Protein AF-0000000069297733 (afdb_homodimer)

Structure (mmCIF, N/CA/C/O backbone):
data_AF-0000000069297733-model_v1
#
loop_
_entity.id
_entity.type
_entity.pdbx_description
1 polymer 'Mon2/Sec7/BIG1-like dimerisation and cyclophilin-binding domain-containing protein'
#
loop_
_atom_site.group_PDB
_atom_site.id
_atom_site.type_symbol
_atom_site.label_atom_id
_atom_site.label_alt_id
_atom_site.label_comp_id
_atom_site.label_asym_id
_atom_site.label_entity_id
_atom_site.label_seq_id
_atom_site.pdbx_PDB_ins_code
_atom_site.Cartn_x
_atom_site.Cartn_y
_atom_site.Cartn_z
_atom_site.occupancy
_atom_site.B_iso_or_equiv
_atom_site.auth_seq_id
_atom_site.auth_comp_id
_atom_site.auth_asym_id
_atom_site.auth_atom_id
_atom_site.pdbx_PDB_model_num
ATOM 1 N N . MET A 1 1 ? -48.375 -3.844 -14.016 1 23.8 1 MET A N 1
ATOM 2 C CA . MET A 1 1 ? -47.656 -4.859 -14.797 1 23.8 1 MET A CA 1
ATOM 3 C C . MET A 1 1 ? -46.188 -4.891 -14.445 1 23.8 1 MET A C 1
ATOM 5 O O . MET A 1 1 ? -45.469 -3.932 -14.711 1 23.8 1 MET A O 1
ATOM 9 N N . ILE A 1 2 ? -45.688 -5.617 -13.375 1 30.34 2 ILE A N 1
ATOM 10 C CA . ILE A 1 2 ? -44.5 -5.59 -12.523 1 30.34 2 ILE A CA 1
ATOM 11 C C . ILE A 1 2 ? -43.281 -6.117 -13.297 1 30.34 2 ILE A C 1
ATOM 13 O O . ILE A 1 2 ? -43.344 -7.199 -13.883 1 30.34 2 ILE A O 1
ATOM 17 N N . GLN A 1 3 ? -42.344 -5.211 -13.914 1 28.56 3 GLN A N 1
ATOM 18 C CA . GLN A 1 3 ? -41.219 -5.5 -14.766 1 28.56 3 GLN A CA 1
ATOM 19 C C . GLN A 1 3 ? -40.25 -6.473 -14.078 1 28.56 3 GLN A C 1
ATOM 21 O O . GLN A 1 3 ? -39.812 -6.242 -12.945 1 28.56 3 GLN A O 1
ATOM 26 N N . THR A 1 4 ? -40.188 -7.766 -14.516 1 32.78 4 THR A N 1
ATOM 27 C CA . THR A 1 4 ? -39.344 -8.906 -14.164 1 32.78 4 THR A CA 1
ATOM 28 C C . THR A 1 4 ? -37.875 -8.578 -14.375 1 32.78 4 THR A C 1
ATOM 30 O O . THR A 1 4 ? -37.438 -8.25 -15.484 1 32.78 4 THR A O 1
ATOM 33 N N . THR A 1 5 ? -37.188 -7.941 -13.461 1 31.31 5 THR A N 1
ATOM 34 C CA . THR A 1 5 ? -35.75 -7.66 -13.438 1 31.31 5 THR A CA 1
ATOM 35 C C . THR A 1 5 ? -34.938 -8.914 -13.75 1 31.31 5 THR A C 1
ATOM 37 O O . THR A 1 5 ? -35 -9.906 -13.016 1 31.31 5 THR A O 1
ATOM 40 N N . GLN A 1 6 ? -34.75 -9.195 -15.094 1 29.95 6 GLN A N 1
ATOM 41 C CA . GLN A 1 6 ? -33.906 -10.266 -15.641 1 29.95 6 GLN A CA 1
ATOM 42 C C . GLN A 1 6 ? -32.531 -10.305 -14.969 1 29.95 6 GLN A C 1
ATOM 44 O O . GLN A 1 6 ? -31.828 -9.297 -14.953 1 29.95 6 GLN A O 1
ATOM 49 N N . SER A 1 7 ? -32.406 -11.039 -13.961 1 32.44 7 SER A N 1
ATOM 50 C CA . SER A 1 7 ? -31.172 -11.406 -13.258 1 32.44 7 SER A CA 1
ATOM 51 C C . SER A 1 7 ? -30.078 -11.828 -14.234 1 32.44 7 SER A C 1
ATOM 53 O O . SER A 1 7 ? -30.297 -12.703 -15.078 1 32.44 7 SER A O 1
ATOM 55 N N . PHE A 1 8 ? -29.359 -10.93 -14.758 1 30.56 8 PHE A N 1
ATOM 56 C CA . PHE A 1 8 ? -28.219 -11.211 -15.625 1 30.56 8 PHE A CA 1
ATOM 57 C C . PHE A 1 8 ? -27.438 -12.422 -15.109 1 30.56 8 PHE A C 1
ATOM 59 O O . PHE A 1 8 ? -26.719 -12.328 -14.117 1 30.56 8 PHE A O 1
ATOM 66 N N . GLU A 1 9 ? -28.094 -13.539 -15.203 1 32.78 9 GLU A N 1
ATOM 67 C CA . GLU A 1 9 ? -27.391 -14.789 -14.945 1 32.78 9 GLU A CA 1
ATOM 68 C C . GLU A 1 9 ? -26.156 -14.93 -15.828 1 32.78 9 GLU A C 1
ATOM 70 O O . GLU A 1 9 ? -26.281 -15.164 -17.031 1 32.78 9 GLU A O 1
ATOM 75 N N . VAL A 1 10 ? -25.344 -13.898 -15.914 1 34.66 10 VAL A N 1
ATOM 76 C CA . VAL A 1 10 ? -24.078 -14.031 -16.609 1 34.66 10 VAL A CA 1
ATOM 77 C C . VAL A 1 10 ? -23.469 -15.406 -16.328 1 34.66 10 VAL A C 1
ATOM 79 O O . VAL A 1 10 ? -22.719 -15.578 -15.375 1 34.66 10 VAL A O 1
ATOM 82 N N . ARG A 1 11 ? -24.312 -16.312 -16.062 1 37 11 ARG A N 1
ATOM 83 C CA . ARG A 1 11 ? -23.688 -17.562 -15.68 1 37 11 ARG A CA 1
ATOM 84 C C . ARG A 1 11 ? -22.875 -18.141 -16.828 1 37 11 ARG A C 1
ATOM 86 O O . ARG A 1 11 ? -23.422 -18.766 -17.734 1 37 11 ARG A O 1
ATOM 93 N N . GLY A 1 12 ? -22 -17.406 -17.516 1 38.03 12 GLY A N 1
ATOM 94 C CA . GLY A 1 12 ? -21.266 -18.078 -18.578 1 38.03 12 GLY A CA 1
ATOM 95 C C . GLY A 1 12 ? -20.781 -19.453 -18.203 1 38.03 12 GLY A C 1
ATOM 96 O O . GLY A 1 12 ? -20.859 -19.844 -17.031 1 38.03 12 GLY A O 1
ATOM 97 N N . PRO A 1 13 ? -20.344 -20.359 -19 1 42.62 13 PRO A N 1
ATOM 98 C CA . PRO A 1 13 ? -19.984 -21.734 -18.656 1 42.62 13 PRO A CA 1
ATOM 99 C C . PRO A 1 13 ? -19.062 -21.812 -17.438 1 42.62 13 PRO A C 1
ATOM 101 O O . PRO A 1 13 ? -18.156 -21 -17.297 1 42.62 13 PRO A O 1
ATOM 104 N N . GLU A 1 14 ? -19.391 -22.156 -16.297 1 50.19 14 GLU A N 1
ATOM 105 C CA . GLU A 1 14 ? -18.688 -22.469 -15.062 1 50.19 14 GLU A CA 1
ATOM 106 C C . GLU A 1 14 ? -17.312 -23.094 -15.336 1 50.19 14 GLU A C 1
ATOM 108 O O . GLU A 1 14 ? -17.219 -24.188 -15.883 1 50.19 14 GLU A O 1
ATOM 113 N N . ARG A 1 15 ? -16.406 -22.391 -15.883 1 59.66 15 ARG A N 1
ATOM 114 C CA . ARG A 1 15 ? -15.086 -22.969 -16.094 1 59.66 15 ARG A CA 1
ATOM 115 C C . ARG A 1 15 ? -14.664 -23.828 -14.906 1 59.66 15 ARG A C 1
ATOM 117 O O . ARG A 1 15 ? -14.828 -23.422 -13.75 1 59.66 15 ARG A O 1
ATOM 124 N N . GLN A 1 16 ? -14.352 -25.234 -15.25 1 82.12 16 GLN A N 1
ATOM 125 C CA . GLN A 1 16 ? -13.977 -26.219 -14.242 1 82.12 16 GLN A CA 1
ATOM 126 C C . GLN A 1 16 ? -12.5 -26.078 -13.859 1 82.12 16 GLN A C 1
ATOM 128 O O . GLN A 1 16 ? -11.672 -25.719 -14.703 1 82.12 16 GLN A O 1
ATOM 133 N N . VAL A 1 17 ? -12.141 -26 -12.68 1 88.81 17 VAL A N 1
ATOM 134 C CA . VAL A 1 17 ? -10.805 -25.875 -12.102 1 88.81 17 VAL A CA 1
ATOM 135 C C . VAL A 1 17 ? -9.828 -26.781 -12.852 1 88.81 17 VAL A C 1
ATOM 137 O O . VAL A 1 17 ? -8.688 -26.391 -13.102 1 88.81 17 VAL A O 1
ATOM 140 N N . ASP A 1 18 ? -10.305 -27.891 -13.359 1 90.62 18 ASP A N 1
ATOM 141 C CA . ASP A 1 18 ? -9.43 -28.859 -14.023 1 90.62 18 ASP A CA 1
ATOM 142 C C . ASP A 1 18 ? -9 -28.344 -15.398 1 90.62 18 ASP A C 1
ATOM 144 O O . ASP A 1 18 ? -7.855 -28.547 -15.812 1 90.62 18 ASP A O 1
ATOM 148 N N . VAL A 1 19 ? -9.898 -27.703 -16.047 1 91.38 19 VAL A N 1
ATOM 149 C CA . VAL A 1 19 ? -9.57 -27.188 -17.375 1 91.38 19 VAL A CA 1
ATOM 150 C C . VAL A 1 19 ? -8.469 -26.141 -17.266 1 91.38 19 VAL A C 1
ATOM 152 O O . VAL A 1 19 ? -7.484 -26.188 -18 1 91.38 19 VAL A O 1
ATOM 155 N N . VAL A 1 20 ? -8.602 -25.203 -16.344 1 94.5 20 VAL A N 1
ATOM 156 C CA . VAL A 1 20 ? -7.641 -24.125 -16.156 1 94.5 20 VAL A CA 1
ATOM 157 C C . VAL A 1 20 ? -6.293 -24.703 -15.727 1 94.5 20 VAL A C 1
ATOM 159 O O . VAL A 1 20 ? -5.246 -24.312 -16.25 1 94.5 20 VAL A O 1
ATOM 162 N N . LEU A 1 21 ? -6.316 -25.625 -14.859 1 96.44 21 LEU A N 1
ATOM 163 C CA . LEU A 1 21 ? -5.094 -26.25 -14.359 1 96.44 21 LEU A CA 1
ATOM 164 C C . LEU A 1 21 ? -4.383 -27 -15.477 1 96.44 21 LEU A C 1
ATOM 166 O O . LEU A 1 21 ? -3.176 -26.844 -15.672 1 96.44 21 LEU A O 1
ATOM 170 N N . LYS A 1 22 ? -5.16 -27.797 -16.109 1 95.81 22 LYS A N 1
ATOM 171 C CA . LYS A 1 22 ? -4.566 -28.609 -17.172 1 95.81 22 LYS A CA 1
ATOM 172 C C . LYS A 1 22 ? -3.943 -27.719 -18.25 1 95.81 22 LYS A C 1
ATOM 174 O O . LYS A 1 22 ? -2.824 -27.969 -18.703 1 95.81 22 LYS A O 1
ATOM 179 N N . ASP A 1 23 ? -4.668 -26.734 -18.562 1 97.31 23 ASP A N 1
ATOM 180 C CA . ASP A 1 23 ? -4.16 -25.812 -19.578 1 97.31 23 ASP A CA 1
ATOM 181 C C . ASP A 1 23 ? -2.852 -25.172 -19.125 1 97.31 23 ASP A C 1
ATOM 183 O O . ASP A 1 23 ? -1.883 -25.125 -19.891 1 97.31 23 ASP A O 1
ATOM 187 N N . THR A 1 24 ? -2.785 -24.719 -17.953 1 98.31 24 THR A N 1
ATOM 188 C CA . THR A 1 24 ? -1.608 -24.047 -17.406 1 98.31 24 THR A CA 1
ATOM 189 C C . THR A 1 24 ? -0.431 -25.016 -17.328 1 98.31 24 THR A C 1
ATOM 191 O O . THR A 1 24 ? 0.673 -24.703 -17.766 1 98.31 24 THR A O 1
ATOM 194 N N . LEU A 1 25 ? -0.678 -26.188 -16.859 1 98.56 25 LEU A N 1
ATOM 195 C CA . LEU A 1 25 ? 0.38 -27.172 -16.656 1 98.56 25 LEU A CA 1
ATOM 196 C C . LEU A 1 25 ? 0.938 -27.641 -18 1 98.56 25 LEU A C 1
ATOM 198 O O . LEU A 1 25 ? 2.146 -27.844 -18.141 1 98.56 25 LEU A O 1
ATOM 202 N N . GLN A 1 26 ? 0.057 -27.781 -18.891 1 98.62 26 GLN A N 1
ATOM 203 C CA . GLN A 1 26 ? 0.495 -28.188 -20.219 1 98.62 26 GLN A CA 1
ATOM 204 C C . GLN A 1 26 ? 1.356 -27.109 -20.875 1 98.62 26 GLN A C 1
ATOM 206 O O . GLN A 1 26 ? 2.363 -27.422 -21.516 1 98.62 26 GLN A O 1
ATOM 211 N N . LYS A 1 27 ? 0.95 -25.906 -20.688 1 98.75 27 LYS A N 1
ATOM 212 C CA . LYS A 1 27 ? 1.735 -24.797 -21.219 1 98.75 27 LYS A CA 1
ATOM 213 C C . LYS A 1 27 ? 3.107 -24.734 -20.547 1 98.75 27 LYS A C 1
ATOM 215 O O . LYS A 1 27 ? 4.113 -24.469 -21.219 1 98.75 27 LYS A O 1
ATOM 220 N N . ILE A 1 28 ? 3.178 -24.969 -19.266 1 98.62 28 ILE A N 1
ATOM 221 C CA . ILE A 1 28 ? 4.441 -24.969 -18.547 1 98.62 28 ILE A CA 1
ATOM 222 C C . ILE A 1 28 ? 5.344 -26.078 -19.062 1 98.62 28 ILE A C 1
ATOM 224 O O . ILE A 1 28 ? 6.527 -25.875 -19.328 1 98.62 28 ILE A O 1
ATOM 228 N N . LEU A 1 29 ? 4.746 -27.234 -19.25 1 98.31 29 LEU A N 1
ATOM 229 C CA . LEU A 1 29 ? 5.504 -28.375 -19.734 1 98.31 29 LEU A CA 1
ATOM 230 C C . LEU A 1 29 ? 6.09 -28.109 -21.109 1 98.31 29 LEU A C 1
ATOM 232 O O . LEU A 1 29 ? 7.23 -28.484 -21.391 1 98.31 29 LEU A O 1
ATOM 236 N N . ALA A 1 30 ? 5.324 -27.453 -21.859 1 98.25 30 ALA A N 1
ATOM 237 C CA . ALA A 1 30 ? 5.766 -27.141 -23.219 1 98.25 30 ALA A CA 1
ATOM 238 C C . ALA A 1 30 ? 6.902 -26.125 -23.203 1 98.25 30 ALA A C 1
ATOM 240 O O . ALA A 1 30 ? 7.789 -26.172 -24.062 1 98.25 30 ALA A O 1
ATOM 241 N N . ALA A 1 31 ? 6.934 -25.25 -22.266 1 97.94 31 ALA A N 1
ATOM 242 C CA . ALA A 1 31 ? 7.906 -24.172 -22.219 1 97.94 31 ALA A CA 1
ATOM 243 C C . ALA A 1 31 ? 9.133 -24.562 -21.406 1 97.94 31 ALA A C 1
ATOM 245 O O . ALA A 1 31 ? 10.211 -24 -21.578 1 97.94 31 ALA A O 1
ATOM 246 N N . ALA A 1 32 ? 9.008 -25.516 -20.5 1 97.62 32 ALA A N 1
ATOM 247 C CA . ALA A 1 32 ? 10.07 -25.875 -19.562 1 97.62 32 ALA A CA 1
ATOM 248 C C . ALA A 1 32 ? 11.133 -26.719 -20.234 1 97.62 32 ALA A C 1
ATOM 250 O O . ALA A 1 32 ? 10.836 -27.781 -20.797 1 97.62 32 ALA A O 1
ATOM 251 N N . PRO A 1 33 ? 12.375 -26.312 -20.203 1 97.31 33 PRO A N 1
ATOM 252 C CA . PRO A 1 33 ? 13.453 -27.156 -20.75 1 97.31 33 PRO A CA 1
ATOM 253 C C . PRO A 1 33 ? 13.711 -28.391 -19.891 1 97.31 33 PRO A C 1
ATOM 255 O O . PRO A 1 33 ? 13.242 -28.484 -18.766 1 97.31 33 PRO A O 1
ATOM 258 N N . ARG A 1 34 ? 14.492 -29.266 -20.469 1 96.38 34 ARG A N 1
ATOM 259 C CA . ARG A 1 34 ? 14.727 -30.578 -19.859 1 96.38 34 ARG A CA 1
ATOM 260 C C . ARG A 1 34 ? 15.5 -30.438 -18.547 1 96.38 34 ARG A C 1
ATOM 262 O O . ARG A 1 34 ? 15.359 -31.266 -17.656 1 96.38 34 ARG A O 1
ATOM 269 N N . ARG A 1 35 ? 16.266 -29.312 -18.344 1 95.75 35 ARG A N 1
ATOM 270 C CA . ARG A 1 35 ? 17.062 -29.109 -17.141 1 95.75 35 ARG A CA 1
ATOM 271 C C . ARG A 1 35 ? 16.188 -28.875 -15.922 1 95.75 35 ARG A C 1
ATOM 273 O O . ARG A 1 35 ? 16.625 -29.031 -14.781 1 95.75 35 ARG A O 1
ATOM 280 N N . LEU A 1 36 ? 14.945 -28.516 -16.203 1 96.81 36 LEU A N 1
ATOM 281 C CA . LEU A 1 36 ? 13.992 -28.359 -15.102 1 96.81 36 LEU A CA 1
ATOM 282 C C . LEU A 1 36 ? 13.234 -29.672 -14.852 1 96.81 36 LEU A C 1
ATOM 284 O O . LEU A 1 36 ? 12 -29.672 -14.828 1 96.81 36 LEU A O 1
ATOM 288 N N . LYS A 1 37 ? 13.922 -30.672 -14.539 1 97.81 37 LYS A N 1
ATOM 289 C CA . LYS A 1 37 ? 13.383 -32.031 -14.43 1 97.81 37 LYS A CA 1
ATOM 290 C C . LYS A 1 37 ? 12.328 -32.125 -13.336 1 97.81 37 LYS A C 1
ATOM 292 O O . LYS A 1 37 ? 11.266 -32.719 -13.531 1 97.81 37 LYS A O 1
ATOM 297 N N . GLU A 1 38 ? 12.656 -31.516 -12.172 1 98.06 38 GLU A N 1
ATOM 298 C CA . GLU A 1 38 ? 11.727 -31.562 -11.047 1 98.06 38 GLU A CA 1
ATOM 299 C C . GLU A 1 38 ? 10.391 -30.922 -11.406 1 98.06 38 GLU A C 1
ATOM 301 O O . GLU A 1 38 ? 9.328 -31.469 -11.078 1 98.06 38 GLU A O 1
ATOM 306 N N . LEU A 1 39 ? 10.43 -29.828 -12.039 1 98.25 39 LEU A N 1
ATOM 307 C CA . LEU A 1 39 ? 9.219 -29.125 -12.477 1 98.25 39 LEU A CA 1
ATOM 308 C C . LEU A 1 39 ? 8.438 -29.984 -13.469 1 98.25 39 LEU A C 1
ATOM 310 O O . LEU A 1 39 ? 7.227 -30.156 -13.328 1 98.25 39 LEU A O 1
ATOM 314 N N . ARG A 1 40 ? 9.109 -30.469 -14.477 1 98.44 40 ARG A N 1
ATOM 315 C CA . ARG A 1 40 ? 8.461 -31.281 -15.492 1 98.44 40 ARG A CA 1
ATOM 316 C C . ARG A 1 40 ? 7.805 -32.5 -14.883 1 98.44 40 ARG A C 1
ATOM 318 O O . ARG A 1 40 ? 6.652 -32.844 -15.188 1 98.44 40 ARG A O 1
ATOM 325 N N . ASP A 1 41 ? 8.547 -33.125 -13.945 1 98.69 41 ASP A N 1
ATOM 326 C CA . ASP A 1 41 ? 8.023 -34.312 -13.281 1 98.69 41 ASP A CA 1
ATOM 327 C C . ASP A 1 41 ? 6.77 -34 -12.477 1 98.69 41 ASP A C 1
ATOM 329 O O . ASP A 1 41 ? 5.785 -34.75 -12.516 1 98.69 41 ASP A O 1
ATOM 333 N N . GLU A 1 42 ? 6.82 -32.875 -11.766 1 98.5 42 GLU A N 1
ATOM 334 C CA . GLU A 1 42 ? 5.676 -32.469 -10.953 1 98.5 42 GLU A CA 1
ATOM 335 C C . GLU A 1 42 ? 4.469 -32.156 -11.82 1 98.5 42 GLU A C 1
ATOM 337 O O . GLU A 1 42 ? 3.338 -32.5 -11.492 1 98.5 42 GLU A O 1
ATOM 342 N N . CYS A 1 43 ? 4.652 -31.469 -12.945 1 98.5 43 CYS A N 1
ATOM 343 C CA . CYS A 1 43 ? 3.57 -31.156 -13.867 1 98.5 43 CYS A CA 1
ATOM 344 C C . CYS A 1 43 ? 2.918 -32.438 -14.398 1 98.5 43 CYS A C 1
ATOM 346 O O . CYS A 1 43 ? 1.689 -32.531 -14.43 1 98.5 43 CYS A O 1
ATOM 348 N N . GLU A 1 44 ? 3.734 -33.344 -14.797 1 98.31 44 GLU A N 1
ATOM 349 C CA . GLU A 1 44 ? 3.217 -34.594 -15.336 1 98.31 44 GLU A CA 1
ATOM 350 C C . GLU A 1 44 ? 2.43 -35.375 -14.273 1 98.31 44 GLU A C 1
ATOM 352 O O . GLU A 1 44 ? 1.364 -35.906 -14.562 1 98.31 44 GLU A O 1
ATOM 357 N N . ALA A 1 45 ? 2.982 -35.375 -13.07 1 98.06 45 ALA A N 1
ATOM 358 C CA . ALA A 1 45 ? 2.303 -36.062 -11.977 1 98.06 45 ALA A CA 1
ATOM 359 C C . ALA A 1 45 ? 0.942 -35.438 -11.695 1 98.06 45 ALA A C 1
ATOM 361 O O . ALA A 1 45 ? -0.051 -36.125 -11.508 1 98.06 45 ALA A O 1
ATOM 362 N N . GLU A 1 46 ? 0.859 -34.156 -11.648 1 97 46 GLU A N 1
ATOM 363 C CA . GLU A 1 46 ? -0.389 -33.438 -11.375 1 97 46 GLU A CA 1
ATOM 364 C C . GLU A 1 46 ? -1.385 -33.625 -12.516 1 97 46 GLU A C 1
ATOM 366 O O . GLU A 1 46 ? -2.59 -33.75 -12.281 1 97 46 GLU A O 1
ATOM 371 N N . LEU A 1 47 ? -0.887 -33.594 -13.797 1 96.62 47 LEU A N 1
ATOM 372 C CA . LEU A 1 47 ? -1.762 -33.844 -14.938 1 96.62 47 LEU A CA 1
ATOM 373 C C . LEU A 1 47 ? -2.408 -35.219 -14.859 1 96.62 47 LEU A C 1
ATOM 375 O O . LEU A 1 47 ? -3.598 -35.375 -15.141 1 96.62 47 LEU A O 1
ATOM 379 N N . LYS A 1 48 ? -1.616 -36.156 -14.422 1 96.12 48 LYS A N 1
ATOM 380 C CA . LYS A 1 48 ? -2.148 -37.5 -14.25 1 96.12 48 LYS A CA 1
ATOM 381 C C . LYS A 1 48 ? -3.225 -37.531 -13.172 1 96.12 48 LYS A C 1
ATOM 383 O O . LYS A 1 48 ? -4.266 -38.188 -13.344 1 96.12 48 LYS A O 1
ATOM 388 N N . ARG A 1 49 ? -2.982 -36.844 -12.078 1 93.75 49 ARG A N 1
ATOM 389 C CA . ARG A 1 49 ? -3.953 -36.781 -10.992 1 93.75 49 ARG A CA 1
ATOM 390 C C . ARG A 1 49 ? -5.242 -36.094 -11.453 1 93.75 49 ARG A C 1
ATOM 392 O O . ARG A 1 49 ? -6.34 -36.531 -11.086 1 93.75 49 ARG A O 1
ATOM 399 N N . LEU A 1 50 ? -5.086 -35.094 -12.219 1 92.62 50 LEU A N 1
ATOM 400 C CA . LEU A 1 50 ? -6.246 -34.375 -12.719 1 92.62 50 LEU A CA 1
ATOM 401 C C . LEU A 1 50 ? -7.066 -35.219 -13.672 1 92.62 50 LEU A C 1
ATOM 403 O O . LEU A 1 50 ? -8.297 -35.156 -13.672 1 92.62 50 LEU A O 1
ATOM 407 N N . ASP A 1 51 ? -6.418 -36 -14.445 1 90.12 51 ASP A N 1
ATOM 408 C CA . ASP A 1 51 ? -7.086 -36.875 -15.398 1 90.12 51 ASP A CA 1
ATOM 409 C C . ASP A 1 51 ? -7.883 -37.969 -14.68 1 90.12 51 ASP A C 1
ATOM 411 O O . ASP A 1 51 ? -8.836 -38.531 -15.234 1 90.12 51 ASP A O 1
ATOM 415 N N . SER A 1 52 ? -7.477 -38.25 -13.453 1 86.62 52 SER A N 1
ATOM 416 C CA . SER A 1 52 ? -8.125 -39.312 -12.695 1 86.62 52 SER A CA 1
ATOM 417 C C . SER A 1 52 ? -9.312 -38.781 -11.906 1 86.62 52 SER A C 1
ATOM 419 O O . SER A 1 52 ? -10.062 -39.562 -11.312 1 86.62 52 SER A O 1
ATOM 421 N N . LEU A 1 53 ? -9.438 -37.469 -11.875 1 79.94 53 LEU A N 1
ATOM 422 C CA . LEU A 1 53 ? -10.555 -36.875 -11.141 1 79.94 53 LEU A CA 1
ATOM 423 C C . LEU A 1 53 ? -11.867 -37.094 -11.898 1 79.94 53 LEU A C 1
ATOM 425 O O . LEU A 1 53 ? -11.875 -37.156 -13.125 1 79.94 53 LEU A O 1
ATOM 429 N N . PRO A 1 54 ? -12.953 -37.281 -11.031 1 70.62 54 PRO A N 1
ATOM 430 C CA . PRO A 1 54 ? -14.25 -37.406 -11.703 1 70.62 54 PRO A CA 1
ATOM 431 C C . PRO A 1 54 ? -14.641 -36.094 -12.43 1 70.62 54 PRO A C 1
ATOM 433 O O . PRO A 1 54 ? -14.148 -35.031 -12.086 1 70.62 54 PRO A O 1
ATOM 436 N N . ALA A 1 55 ? -15.328 -36.156 -13.578 1 62.06 55 ALA A N 1
ATOM 437 C CA . ALA A 1 55 ? -15.68 -35.094 -14.516 1 62.06 55 ALA A CA 1
ATOM 438 C C . ALA A 1 55 ? -16.281 -33.906 -13.789 1 62.06 55 ALA A C 1
ATOM 440 O O . ALA A 1 55 ? -16.203 -32.781 -14.266 1 62.06 55 ALA A O 1
ATOM 441 N N . THR A 1 56 ? -16.938 -34.094 -12.758 1 57.38 56 THR A N 1
ATOM 442 C CA . THR A 1 56 ? -17.625 -32.938 -12.188 1 57.38 56 THR A CA 1
ATOM 443 C C . THR A 1 56 ? -16.641 -32 -11.484 1 57.38 56 THR A C 1
ATOM 445 O O . THR A 1 56 ? -16.938 -30.828 -11.258 1 57.38 56 THR A O 1
ATOM 448 N N . GLY A 1 57 ? -15.391 -32.375 -11.625 1 57.34 57 GLY A N 1
ATOM 449 C CA . GLY A 1 57 ? -14.414 -31.547 -10.945 1 57.34 57 GLY A CA 1
ATOM 450 C C . GLY A 1 57 ? -14.891 -31.062 -9.586 1 57.34 57 GLY A C 1
ATOM 451 O O . GLY A 1 57 ? -14.391 -30.062 -9.062 1 57.34 57 GLY A O 1
ATOM 452 N N . ALA A 1 58 ? -16 -31.734 -9.156 1 61.09 58 ALA A N 1
ATOM 453 C CA . ALA A 1 58 ? -16.641 -31.359 -7.898 1 61.09 58 ALA A CA 1
ATOM 454 C C . ALA A 1 58 ? -15.727 -31.641 -6.711 1 61.09 58 ALA A C 1
ATOM 456 O O . ALA A 1 58 ? -15.109 -32.719 -6.637 1 61.09 58 ALA A O 1
ATOM 457 N N . GLY A 1 59 ? -15.328 -30.656 -6.094 1 66.88 59 GLY A N 1
ATOM 458 C CA . GLY A 1 59 ? -14.609 -30.781 -4.836 1 66.88 59 GLY A CA 1
ATOM 459 C C . GLY A 1 59 ? -13.125 -30.516 -4.965 1 66.88 59 GLY A C 1
ATOM 460 O O . GLY A 1 59 ? -12.406 -30.484 -3.967 1 66.88 59 GLY A O 1
ATOM 461 N N . VAL A 1 60 ? -12.617 -30.453 -6.168 1 76.31 60 VAL A N 1
ATOM 462 C CA . VAL A 1 60 ? -11.188 -30.219 -6.344 1 76.31 60 VAL A CA 1
ATOM 463 C C . VAL A 1 60 ? -10.883 -28.734 -6.242 1 76.31 60 VAL A C 1
ATOM 465 O O . VAL A 1 60 ? -11.633 -27.906 -6.766 1 76.31 60 VAL A O 1
ATOM 468 N N . THR A 1 61 ? -9.844 -28.484 -5.422 1 87.38 61 THR A N 1
ATOM 469 C CA . THR A 1 61 ? -9.336 -27.109 -5.336 1 87.38 61 THR A CA 1
ATOM 470 C C . THR A 1 61 ? -7.93 -27.016 -5.922 1 87.38 61 THR A C 1
ATOM 472 O O . THR A 1 61 ? -7.164 -27.984 -5.879 1 87.38 61 THR A O 1
ATOM 475 N N . ALA A 1 62 ? -7.656 -26 -6.598 1 94.88 62 ALA A N 1
ATOM 476 C CA . ALA A 1 62 ? -6.328 -25.766 -7.16 1 94.88 62 ALA A CA 1
ATOM 477 C C . ALA A 1 62 ? -5.266 -25.75 -6.066 1 94.88 62 ALA A C 1
ATOM 479 O O . ALA A 1 62 ? -4.07 -25.875 -6.352 1 94.88 62 ALA A O 1
ATOM 480 N N . ASP A 1 63 ? -5.703 -25.625 -4.797 1 96.62 63 ASP A N 1
ATOM 481 C CA . ASP A 1 63 ? -4.781 -25.609 -3.666 1 96.62 63 ASP A CA 1
ATOM 482 C C . ASP A 1 63 ? -3.902 -26.859 -3.645 1 96.62 63 ASP A C 1
ATOM 484 O O . ASP A 1 63 ? -2.736 -26.797 -3.25 1 96.62 63 ASP A O 1
ATOM 488 N N . GLU A 1 64 ? -4.418 -27.906 -4.109 1 94.56 64 GLU A N 1
ATOM 489 C CA . GLU A 1 64 ? -3.721 -29.188 -4.047 1 94.56 64 GLU A CA 1
ATOM 490 C C . GLU A 1 64 ? -2.727 -29.328 -5.199 1 94.56 64 GLU A C 1
ATOM 492 O O . GLU A 1 64 ? -1.937 -30.281 -5.227 1 94.56 64 GLU A O 1
ATOM 497 N N . PHE A 1 65 ? -2.74 -28.422 -6.027 1 95.94 65 PHE A N 1
ATOM 498 C CA . PHE A 1 65 ? -1.924 -28.531 -7.23 1 95.94 65 PHE A CA 1
ATOM 499 C C . PHE A 1 65 ? -0.956 -27.359 -7.336 1 95.94 65 PHE A C 1
ATOM 501 O O . PHE A 1 65 ? -0.522 -27 -8.43 1 95.94 65 PHE A O 1
ATOM 508 N N . PHE A 1 66 ? -0.602 -26.797 -6.242 1 98.19 66 PHE A N 1
ATOM 509 C CA . PHE A 1 66 ? 0.203 -25.594 -6.289 1 98.19 66 PHE A CA 1
ATOM 510 C C . PHE A 1 66 ? 1.685 -25.922 -6.406 1 98.19 66 PHE A C 1
ATOM 512 O O . PHE A 1 66 ? 2.498 -25.062 -6.738 1 98.19 66 PHE A O 1
ATOM 519 N N . ALA A 1 67 ? 2.115 -27.094 -6.137 1 98.31 67 ALA A N 1
ATOM 520 C CA . ALA A 1 67 ? 3.527 -27.453 -6.117 1 98.31 67 ALA A CA 1
ATOM 521 C C . ALA A 1 67 ? 4.188 -27.172 -7.461 1 98.31 67 ALA A C 1
ATOM 523 O O . ALA A 1 67 ? 5.281 -26.594 -7.512 1 98.31 67 ALA A O 1
ATOM 524 N N . SER A 1 68 ? 3.596 -27.562 -8.508 1 98.25 68 SER A N 1
ATOM 525 C CA . SER A 1 68 ? 4.148 -27.312 -9.836 1 98.25 68 SER A CA 1
ATOM 526 C C . SER A 1 68 ? 4.219 -25.828 -10.148 1 98.25 68 SER A C 1
ATOM 528 O O . SER A 1 68 ? 5.207 -25.344 -10.711 1 98.25 68 SER A O 1
ATOM 530 N N . LEU A 1 69 ? 3.197 -25.109 -9.758 1 98.06 69 LEU A N 1
ATOM 531 C CA . LEU A 1 69 ? 3.162 -23.672 -9.984 1 98.06 69 LEU A CA 1
ATOM 532 C C . LEU A 1 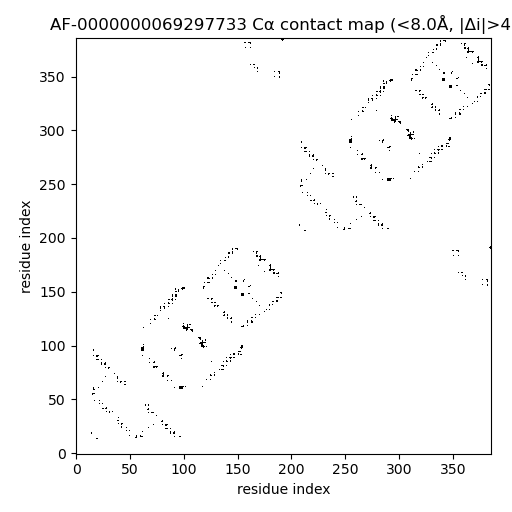69 ? 4.262 -22.969 -9.188 1 98.06 69 LEU A C 1
ATOM 534 O O . LEU A 1 69 ? 4.93 -22.078 -9.711 1 98.06 69 LEU A O 1
ATOM 538 N N . LYS A 1 70 ? 4.438 -23.422 -7.988 1 97.88 70 LYS A N 1
ATOM 539 C CA . LYS A 1 70 ? 5.504 -22.875 -7.152 1 97.88 70 LYS A CA 1
ATOM 540 C C . LYS A 1 70 ? 6.871 -23.094 -7.801 1 97.88 70 LYS A C 1
ATOM 542 O O . LYS A 1 70 ? 7.672 -22.156 -7.879 1 97.88 70 LYS A O 1
ATOM 547 N N . LEU A 1 71 ? 7.09 -24.281 -8.258 1 97.12 71 LEU A N 1
ATOM 548 C CA . LEU A 1 71 ? 8.359 -24.594 -8.906 1 97.12 71 LEU A CA 1
ATOM 549 C C . LEU A 1 71 ? 8.555 -23.75 -10.156 1 97.12 71 LEU A C 1
ATOM 551 O O . LEU A 1 71 ? 9.672 -23.312 -10.438 1 97.12 71 LEU A O 1
ATOM 555 N N . ALA A 1 72 ? 7.504 -23.609 -10.859 1 97.31 72 ALA A N 1
ATOM 556 C CA . ALA A 1 72 ? 7.586 -22.812 -12.078 1 97.31 72 ALA A CA 1
ATOM 557 C C . ALA A 1 72 ? 7.961 -21.375 -11.773 1 97.31 72 ALA A C 1
ATOM 559 O O . ALA A 1 72 ? 8.734 -20.75 -12.516 1 97.31 72 ALA A O 1
ATOM 560 N N . CYS A 1 73 ? 7.449 -20.781 -10.695 1 95.94 73 CYS A N 1
ATOM 561 C CA . CYS A 1 73 ? 7.777 -19.422 -10.281 1 95.94 73 CYS A CA 1
ATOM 562 C C . CYS A 1 73 ? 9.25 -19.312 -9.906 1 95.94 73 CYS A C 1
ATOM 564 O O . CYS A 1 73 ? 9.828 -18.219 -9.984 1 95.94 73 CYS A O 1
ATOM 566 N N . GLU A 1 74 ? 9.805 -20.391 -9.594 1 94.19 74 GLU A N 1
ATOM 567 C CA . GLU A 1 74 ? 11.188 -20.406 -9.125 1 94.19 74 GLU A CA 1
ATOM 568 C C . GLU A 1 74 ? 12.156 -20.656 -10.273 1 94.19 74 GLU A C 1
ATOM 570 O O . GLU A 1 74 ? 13.367 -20.734 -10.062 1 94.19 74 GLU A O 1
ATOM 575 N N . ALA A 1 75 ? 11.609 -20.859 -11.422 1 93.44 75 ALA A N 1
ATOM 576 C CA . ALA A 1 75 ? 12.453 -21.109 -12.578 1 93.44 75 ALA A CA 1
ATOM 577 C C . ALA A 1 75 ? 13.195 -19.844 -13.008 1 93.44 75 ALA A C 1
ATOM 579 O O . ALA A 1 75 ? 12.906 -19.281 -14.07 1 93.44 75 ALA A O 1
ATOM 580 N N . SER A 1 76 ? 14.164 -19.453 -12.25 1 86.44 76 SER A N 1
ATOM 581 C CA . SER A 1 76 ? 14.953 -18.25 -12.492 1 86.44 76 SER A CA 1
ATOM 582 C C . SER A 1 76 ? 15.594 -18.266 -13.875 1 86.44 76 SER A C 1
ATOM 584 O O . SER A 1 76 ? 16.125 -19.297 -14.305 1 86.44 76 SER A O 1
ATOM 586 N N . GLY A 1 77 ? 15.547 -17.234 -14.57 1 88.88 77 GLY A N 1
ATOM 587 C CA . GLY A 1 77 ? 16.172 -17.109 -15.875 1 88.88 77 GLY A CA 1
ATOM 588 C C . GLY A 1 77 ? 15.297 -17.609 -17.016 1 88.88 77 GLY A C 1
ATOM 589 O O . GLY A 1 77 ? 15.711 -17.594 -18.172 1 88.88 77 GLY A O 1
ATOM 590 N N . LEU A 1 78 ? 14.195 -18.062 -16.734 1 93.94 78 LEU A N 1
ATOM 591 C CA . LEU A 1 78 ? 13.266 -18.562 -17.75 1 93.94 78 LEU A CA 1
ATOM 592 C C . LEU A 1 78 ? 11.945 -17.781 -17.688 1 93.94 78 LEU A C 1
ATOM 594 O O . LEU A 1 78 ? 10.922 -18.328 -17.266 1 93.94 78 LEU A O 1
ATOM 598 N N . PRO A 1 79 ? 11.93 -16.578 -18.234 1 95.25 79 PRO A N 1
ATOM 599 C CA . PRO A 1 79 ? 10.773 -15.68 -18.094 1 95.25 79 PRO A CA 1
ATOM 600 C C . PRO A 1 79 ? 9.5 -16.266 -18.688 1 95.25 79 PRO A C 1
ATOM 602 O O . PRO A 1 79 ? 8.398 -16 -18.188 1 95.25 79 PRO A O 1
ATOM 605 N N . LYS A 1 80 ? 9.625 -17.031 -19.703 1 96.19 80 LYS A N 1
ATOM 606 C CA . LYS A 1 80 ? 8.438 -17.609 -20.328 1 96.19 80 LYS A CA 1
ATOM 607 C C . LYS A 1 80 ? 7.734 -18.578 -19.375 1 96.19 80 LYS A C 1
ATOM 609 O O . LYS A 1 80 ? 6.508 -18.531 -19.234 1 96.19 80 LYS A O 1
ATOM 614 N N . VAL A 1 81 ? 8.484 -19.391 -18.719 1 97.19 81 VAL A N 1
ATOM 615 C CA . VAL A 1 81 ? 7.938 -20.359 -17.781 1 97.19 81 VAL A CA 1
ATOM 616 C C . VAL A 1 81 ? 7.285 -19.641 -16.609 1 97.19 81 VAL A C 1
ATOM 618 O O . VAL A 1 81 ? 6.148 -19.938 -16.234 1 97.19 81 VAL A O 1
ATOM 621 N N . VAL A 1 82 ? 7.98 -18.656 -16.109 1 97.06 82 VAL A N 1
ATOM 622 C CA . VAL A 1 82 ? 7.5 -17.891 -14.953 1 97.06 82 VAL A CA 1
ATOM 623 C C . VAL A 1 82 ? 6.215 -17.156 -15.32 1 97.06 82 VAL A C 1
ATOM 625 O O . VAL A 1 82 ? 5.246 -17.172 -14.562 1 97.06 82 VAL A O 1
ATOM 628 N N . SER A 1 83 ? 6.164 -16.594 -16.5 1 97.06 83 SER A N 1
ATOM 629 C CA . SER A 1 83 ? 5.004 -15.828 -16.938 1 97.06 83 SER A CA 1
ATOM 630 C C . SER A 1 83 ? 3.77 -16.719 -17.062 1 97.06 83 SER A C 1
ATOM 632 O O . SER A 1 83 ? 2.672 -16.312 -16.656 1 97.06 83 SER A O 1
ATOM 634 N N . ILE A 1 84 ? 3.943 -17.859 -17.562 1 98.06 84 ILE A N 1
ATOM 635 C CA . ILE A 1 84 ? 2.834 -18.797 -17.703 1 98.06 84 ILE A CA 1
ATOM 636 C C . ILE A 1 84 ? 2.289 -19.156 -16.312 1 98.06 84 ILE A C 1
ATOM 638 O O . ILE A 1 84 ? 1.073 -19.172 -16.109 1 98.06 84 ILE A O 1
ATOM 642 N N . ALA A 1 85 ? 3.203 -19.406 -15.383 1 97.94 85 ALA A N 1
ATOM 643 C CA . ALA A 1 85 ? 2.812 -19.766 -14.023 1 97.94 85 ALA A CA 1
ATOM 644 C C . ALA A 1 85 ? 2.037 -18.625 -13.367 1 97.94 85 ALA A C 1
ATOM 646 O O . ALA A 1 85 ? 0.964 -18.844 -12.797 1 97.94 85 ALA A O 1
ATOM 647 N N . LEU A 1 86 ? 2.555 -17.484 -13.523 1 97.56 86 LEU A N 1
ATOM 648 C CA . LEU A 1 86 ? 1.936 -16.312 -12.898 1 97.56 86 LEU A CA 1
ATOM 649 C C . LEU A 1 86 ? 0.557 -16.047 -13.492 1 97.56 86 LEU A C 1
ATOM 651 O O . LEU A 1 86 ? -0.388 -15.742 -12.766 1 97.56 86 LEU A O 1
ATOM 655 N N . GLU A 1 87 ? 0.5 -16.156 -14.766 1 98 87 GLU A N 1
ATOM 656 C CA . GLU A 1 87 ? -0.789 -15.984 -15.43 1 98 87 GLU A CA 1
ATOM 657 C C . GLU A 1 87 ? -1.796 -17.031 -14.969 1 98 87 GLU A C 1
ATOM 659 O O . GLU A 1 87 ? -2.963 -16.719 -14.727 1 98 87 GLU A O 1
ATOM 664 N N . GLY A 1 88 ? -1.362 -18.203 -14.891 1 98.38 88 GLY A N 1
ATOM 665 C CA . GLY A 1 88 ? -2.225 -19.266 -14.391 1 98.38 88 GLY A CA 1
ATOM 666 C C . GLY A 1 88 ? -2.695 -19.031 -12.969 1 98.38 88 GLY A C 1
ATOM 667 O O . GLY A 1 88 ? -3.877 -19.203 -12.664 1 98.38 88 GLY A O 1
ATOM 668 N N . ILE A 1 89 ? -1.786 -18.641 -12.102 1 98.31 89 ILE A N 1
ATOM 669 C CA . ILE A 1 89 ? -2.109 -18.344 -10.711 1 98.31 89 ILE A CA 1
ATOM 670 C C . ILE A 1 89 ? -3.17 -17.25 -10.641 1 98.31 89 ILE A C 1
ATOM 672 O O . ILE A 1 89 ? -4.148 -17.375 -9.898 1 98.31 89 ILE A O 1
ATOM 676 N N . GLN A 1 90 ? -2.967 -16.266 -11.445 1 98.25 90 GLN A N 1
ATOM 677 C CA . GLN A 1 90 ? -3.924 -15.172 -11.484 1 98.25 90 GLN A CA 1
ATOM 678 C C . GLN A 1 90 ? -5.316 -15.664 -11.867 1 98.25 90 GLN A C 1
ATOM 680 O O . GLN A 1 90 ? -6.305 -15.312 -11.219 1 98.25 90 GLN A O 1
ATOM 685 N N . LYS A 1 91 ? -5.438 -16.453 -12.867 1 97.81 91 LYS A N 1
ATOM 686 C CA . LYS A 1 91 ? -6.719 -16.984 -13.344 1 97.81 91 LYS A CA 1
ATOM 687 C C . LYS A 1 91 ? -7.383 -17.844 -12.281 1 97.81 91 LYS A C 1
ATOM 689 O O . LYS A 1 91 ? -8.578 -17.703 -12.016 1 97.81 91 LYS A O 1
ATOM 694 N N . LEU A 1 92 ? -6.59 -18.656 -11.734 1 97.5 92 LEU A N 1
ATOM 695 C CA . LEU A 1 92 ? -7.125 -19.562 -10.734 1 97.5 92 LEU A CA 1
ATOM 696 C C . LEU A 1 92 ? -7.68 -18.797 -9.539 1 97.5 92 LEU A C 1
ATOM 698 O O . LEU A 1 92 ? -8.727 -19.156 -8.992 1 97.5 92 LEU A O 1
ATOM 702 N N . ILE A 1 93 ? -7.004 -17.766 -9.18 1 97.88 93 ILE A N 1
ATOM 703 C CA . ILE A 1 93 ? -7.477 -16.922 -8.078 1 97.88 93 ILE A CA 1
ATOM 704 C C . ILE A 1 93 ? -8.742 -16.188 -8.5 1 97.88 93 ILE A C 1
ATOM 706 O O . ILE A 1 93 ? -9.734 -16.172 -7.762 1 97.88 93 ILE A O 1
ATOM 710 N N . SER A 1 94 ? -8.742 -15.625 -9.656 1 97 94 SER A N 1
ATOM 711 C CA . SER A 1 94 ? -9.859 -14.812 -10.148 1 97 94 SER A CA 1
ATOM 712 C C . SER A 1 94 ? -11.141 -15.633 -10.242 1 97 94 SER A C 1
ATOM 714 O O . SER A 1 94 ? -12.234 -15.125 -9.977 1 97 94 SER A O 1
ATOM 716 N N . TYR A 1 95 ? -10.977 -16.859 -10.531 1 94.12 95 TYR A N 1
ATOM 717 C CA . TYR A 1 95 ? -12.141 -17.734 -10.688 1 94.12 95 TYR A CA 1
ATOM 718 C C . TYR A 1 95 ? -12.508 -18.391 -9.359 1 94.12 95 TYR A C 1
ATOM 720 O O . TYR A 1 95 ? -13.508 -19.109 -9.281 1 94.12 95 TYR A O 1
ATOM 728 N N . GLY A 1 96 ? -11.734 -18.203 -8.398 1 94.81 96 GLY A N 1
ATOM 729 C CA . GLY A 1 96 ? -12.008 -18.734 -7.078 1 94.81 96 GLY A CA 1
ATOM 730 C C . GLY A 1 96 ? -11.57 -20.188 -6.914 1 94.81 96 GLY A C 1
ATOM 731 O O . GLY A 1 96 ? -12.031 -20.875 -6.012 1 94.81 96 GLY A O 1
ATOM 732 N N . PHE A 1 97 ? -10.711 -20.641 -7.793 1 94.94 97 PHE A N 1
ATOM 733 C CA . PHE A 1 97 ? -10.273 -22.016 -7.762 1 94.94 97 PHE A CA 1
ATOM 734 C C . PHE A 1 97 ? -9.094 -22.188 -6.809 1 94.94 97 PHE A C 1
ATOM 736 O O . PHE A 1 97 ? -8.93 -23.25 -6.195 1 94.94 97 PHE A O 1
ATOM 743 N N . LEU A 1 98 ? -8.266 -21.219 -6.707 1 97.12 98 LEU A N 1
ATOM 744 C CA . LEU A 1 98 ? -7.156 -21.141 -5.762 1 97.12 98 LEU A CA 1
ATOM 745 C C . LEU A 1 98 ? -7.465 -20.188 -4.625 1 97.12 98 LEU A C 1
ATOM 747 O O . LEU A 1 98 ? -7.582 -18.969 -4.84 1 97.12 98 LEU A O 1
ATOM 751 N N . THR A 1 99 ? -7.594 -20.719 -3.459 1 96.75 99 THR A N 1
ATOM 752 C CA . THR A 1 99 ? -7.988 -19.875 -2.328 1 96.75 99 THR A CA 1
ATOM 753 C C . THR A 1 99 ? -6.828 -19.703 -1.353 1 96.75 99 THR A C 1
ATOM 755 O O . THR A 1 99 ? -6.723 -18.672 -0.688 1 96.75 99 THR A O 1
ATOM 758 N N . GLY A 1 100 ? -5.969 -20.719 -1.228 1 97 100 GLY A N 1
ATOM 759 C CA . GLY A 1 100 ? -4.828 -20.672 -0.326 1 97 100 GLY A CA 1
ATOM 760 C C . GLY A 1 100 ? -5.215 -20.812 1.134 1 97 100 GLY A C 1
ATOM 761 O O . GLY A 1 100 ? -4.422 -20.5 2.025 1 97 100 GLY A O 1
ATOM 762 N N . ARG A 1 101 ? -6.484 -21.234 1.514 1 94.06 101 ARG A N 1
ATOM 763 C CA . ARG A 1 101 ? -7.008 -21.266 2.875 1 94.06 101 ARG A CA 1
ATOM 764 C C . ARG A 1 101 ? -6.461 -22.484 3.633 1 94.06 101 ARG A C 1
ATOM 766 O O . ARG A 1 101 ? -6.387 -22.469 4.863 1 94.06 101 ARG A O 1
ATOM 773 N N . GLY A 1 102 ? -6.051 -23.438 2.996 1 92.25 102 GLY A N 1
ATOM 774 C CA . GLY A 1 102 ? -5.52 -24.609 3.668 1 92.25 102 GLY A CA 1
ATOM 775 C C . GLY A 1 102 ? -4.125 -24.406 4.227 1 92.25 102 GLY A C 1
ATOM 776 O O . GLY A 1 102 ? -3.545 -23.328 4.074 1 92.25 102 GLY A O 1
ATOM 777 N N . ARG A 1 103 ? -3.594 -25.406 4.988 1 94.44 103 ARG A N 1
ATOM 778 C CA . ARG A 1 103 ? -2.266 -25.344 5.586 1 94.44 103 ARG A CA 1
ATOM 779 C C . ARG A 1 103 ? -1.186 -25.234 4.516 1 94.44 103 ARG A C 1
ATOM 781 O O . ARG A 1 103 ? -1.272 -25.875 3.469 1 94.44 103 ARG A O 1
ATOM 788 N N . ASP A 1 104 ? -0.189 -24.438 4.793 1 97.62 104 ASP A N 1
ATOM 789 C CA . ASP A 1 104 ? 0.975 -24.328 3.918 1 97.62 104 ASP A CA 1
ATOM 790 C C . ASP A 1 104 ? 1.841 -25.578 4.004 1 97.62 104 ASP A C 1
ATOM 792 O O . ASP A 1 104 ? 2.5 -25.828 5.016 1 97.62 104 ASP A O 1
ATOM 796 N N . PRO A 1 105 ? 1.842 -26.359 3.012 1 96.81 105 PRO A N 1
ATOM 797 C CA . PRO A 1 105 ? 2.631 -27.578 3.08 1 96.81 105 PRO A CA 1
ATOM 798 C C . PRO A 1 105 ? 4.109 -27.359 2.773 1 96.81 105 PRO A C 1
ATOM 800 O O . PRO A 1 105 ? 4.918 -28.281 2.881 1 96.81 105 PRO A O 1
ATOM 803 N N . PHE A 1 106 ? 4.496 -26.172 2.434 1 97.31 106 PHE A N 1
ATOM 804 C CA . PHE A 1 106 ? 5.84 -25.938 1.926 1 97.31 106 PHE A CA 1
ATOM 805 C C . PHE A 1 106 ? 6.727 -25.328 3.008 1 97.31 106 PHE A C 1
ATOM 807 O O . PHE A 1 106 ? 7.953 -25.422 2.938 1 97.31 106 PHE A O 1
ATOM 814 N N . LYS A 1 107 ? 6.086 -24.594 3.883 1 96.06 107 LYS A N 1
ATOM 815 C CA . LYS A 1 107 ? 6.848 -23.875 4.898 1 96.06 107 LYS A CA 1
ATOM 816 C C . LYS A 1 107 ? 6.113 -23.875 6.238 1 96.06 107 LYS A C 1
ATOM 818 O O . LYS A 1 107 ? 4.902 -23.656 6.289 1 96.06 107 LYS A O 1
ATOM 823 N N . ALA A 1 108 ? 6.785 -24.062 7.301 1 94 108 ALA A N 1
ATOM 824 C CA . ALA A 1 108 ? 6.211 -24.016 8.641 1 94 108 ALA A CA 1
ATOM 825 C C . ALA A 1 108 ? 6.195 -22.594 9.188 1 94 108 ALA A C 1
ATOM 827 O O . ALA A 1 108 ? 6.988 -21.75 8.758 1 94 108 ALA A O 1
ATOM 828 N N . ALA A 1 109 ? 5.289 -22.406 10.094 1 92.62 109 ALA A N 1
ATOM 829 C CA . ALA A 1 109 ? 5.254 -21.094 10.75 1 92.62 109 ALA A CA 1
ATOM 830 C C . ALA A 1 109 ? 6.461 -20.922 11.664 1 92.62 109 ALA A C 1
ATOM 832 O O . ALA A 1 109 ? 6.973 -21.891 12.234 1 92.62 109 ALA A O 1
ATOM 833 N N . GLU A 1 110 ? 6.941 -19.703 11.734 1 89.81 110 GLU A N 1
ATOM 834 C CA . GLU A 1 110 ? 7.977 -19.375 12.719 1 89.81 110 GLU A CA 1
ATOM 835 C C . GLU A 1 110 ? 7.449 -19.531 14.141 1 89.81 110 GLU A C 1
ATOM 837 O O . GLU A 1 110 ? 6.246 -19.391 14.383 1 89.81 110 GLU A O 1
ATOM 842 N N . PRO A 1 111 ? 8.336 -19.875 15.086 1 90.88 111 PRO A N 1
ATOM 843 C CA . PRO A 1 111 ? 7.898 -20.016 16.469 1 90.88 111 PRO A CA 1
ATOM 844 C C . PRO A 1 111 ? 7.156 -18.766 16.984 1 90.88 111 PRO A C 1
ATOM 846 O O . PRO A 1 111 ? 7.609 -17.641 16.766 1 90.88 111 PRO A O 1
ATOM 849 N N . GLY A 1 112 ? 6.035 -18.969 17.578 1 89.44 112 GLY A N 1
ATOM 850 C CA . GLY A 1 112 ? 5.266 -17.875 18.141 1 89.44 112 GLY A CA 1
ATOM 851 C C . GLY A 1 112 ? 4.328 -17.219 17.141 1 89.44 112 GLY A C 1
ATOM 852 O O . GLY A 1 112 ? 3.58 -16.312 17.5 1 89.44 112 GLY A O 1
ATOM 853 N N . GLN A 1 113 ? 4.434 -17.703 15.945 1 88.81 113 GLN A N 1
ATOM 854 C CA . GLN A 1 113 ? 3.568 -17.141 14.914 1 88.81 113 GLN A CA 1
ATOM 855 C C . GLN A 1 113 ? 2.391 -18.062 14.625 1 88.81 113 GLN A C 1
ATOM 857 O O . GLN A 1 113 ? 2.475 -19.281 14.844 1 88.81 113 GLN A O 1
ATOM 862 N N . PRO A 1 114 ? 1.374 -17.453 14.172 1 90.19 114 PRO A N 1
ATOM 863 C CA . PRO A 1 114 ? 0.252 -18.297 13.766 1 90.19 114 PRO A CA 1
ATOM 864 C C . PRO A 1 114 ? 0.614 -19.25 12.625 1 90.19 114 PRO A C 1
ATOM 866 O O . PRO A 1 114 ? 1.559 -18.984 11.875 1 90.19 114 PRO A O 1
ATOM 869 N N . PRO A 1 115 ? -0.105 -20.312 12.578 1 94.56 115 PRO A N 1
ATOM 870 C CA . PRO A 1 115 ? 0.157 -21.266 11.484 1 94.56 115 PRO A CA 1
ATOM 871 C C . PRO A 1 115 ? 0.058 -20.609 10.109 1 94.56 115 PRO A C 1
ATOM 873 O O . PRO A 1 115 ? -0.795 -19.75 9.891 1 94.56 115 PRO A O 1
ATOM 876 N N . ARG A 1 116 ? 0.882 -21.031 9.219 1 96 116 ARG A N 1
ATOM 877 C CA . ARG A 1 116 ? 0.892 -20.516 7.852 1 96 116 ARG A CA 1
ATOM 878 C C . ARG A 1 116 ? -0.205 -21.156 7.016 1 96 116 ARG A C 1
ATOM 880 O O . ARG A 1 116 ? -0.499 -22.344 7.172 1 96 116 ARG A O 1
ATOM 887 N N . GLN A 1 117 ? -0.773 -20.406 6.164 1 97 117 GLN A N 1
ATOM 888 C CA . GLN A 1 117 ? -1.687 -20.906 5.141 1 97 117 GLN A CA 1
ATOM 889 C C . GLN A 1 117 ? -1.018 -20.922 3.77 1 97 117 GLN A C 1
ATOM 891 O O . GLN A 1 117 ? -0.015 -20.234 3.553 1 97 117 GLN A O 1
ATOM 896 N N . LEU A 1 118 ? -1.53 -21.688 2.9 1 98.12 118 LEU A N 1
ATOM 897 C CA . LEU A 1 118 ? -0.97 -21.812 1.56 1 98.12 118 LEU A CA 1
ATOM 898 C C . LEU A 1 118 ? -0.873 -20.453 0.878 1 98.12 118 LEU A C 1
ATOM 900 O O . LEU A 1 118 ? 0.061 -20.203 0.114 1 98.12 118 LEU A O 1
ATOM 904 N N . ILE A 1 119 ? -1.774 -19.531 1.189 1 98.25 119 ILE A N 1
ATOM 905 C CA . ILE A 1 119 ? -1.786 -18.203 0.566 1 98.25 119 ILE A CA 1
ATOM 906 C C . ILE A 1 119 ? -0.479 -17.484 0.872 1 98.25 119 ILE A C 1
ATOM 908 O O . ILE A 1 119 ? 0.01 -16.703 0.055 1 98.25 119 ILE A O 1
ATOM 912 N N . ASP A 1 120 ? 0.07 -17.781 1.941 1 97.5 120 ASP A N 1
ATOM 913 C CA . ASP A 1 120 ? 1.346 -17.156 2.285 1 97.5 120 ASP A CA 1
ATOM 914 C C . ASP A 1 120 ? 2.434 -17.547 1.286 1 97.5 120 ASP A C 1
ATOM 916 O O . ASP A 1 120 ? 3.139 -16.688 0.76 1 97.5 120 ASP A O 1
ATOM 920 N N . THR A 1 121 ? 2.459 -18.75 1.014 1 97.62 121 THR A N 1
ATOM 921 C CA . THR A 1 121 ? 3.447 -19.234 0.055 1 97.62 121 THR A CA 1
ATOM 922 C C . THR A 1 121 ? 3.102 -18.766 -1.357 1 97.62 121 THR A C 1
ATOM 924 O O . THR A 1 121 ? 3.994 -18.453 -2.146 1 97.62 121 THR A O 1
ATOM 927 N N . VAL A 1 122 ? 1.864 -18.719 -1.668 1 98.19 122 VAL A N 1
ATOM 928 C CA . VAL A 1 122 ? 1.449 -18.234 -2.979 1 98.19 122 VAL A CA 1
ATOM 929 C C . VAL A 1 122 ? 1.97 -16.812 -3.191 1 98.19 122 VAL A C 1
ATOM 931 O O . VAL A 1 122 ? 2.643 -16.531 -4.188 1 98.19 122 VAL A O 1
ATOM 934 N N . ILE A 1 123 ? 1.763 -15.953 -2.244 1 97.62 123 ILE A N 1
ATOM 935 C CA . ILE A 1 123 ? 2.178 -14.555 -2.326 1 97.62 123 ILE A CA 1
ATOM 936 C C . ILE A 1 123 ? 3.703 -14.477 -2.375 1 97.62 123 ILE A C 1
ATOM 938 O O . ILE A 1 123 ? 4.266 -13.727 -3.176 1 97.62 123 ILE A O 1
ATOM 942 N N . GLU A 1 124 ? 4.32 -15.234 -1.594 1 96.31 124 GLU A N 1
ATOM 943 C CA . GLU A 1 124 ? 5.777 -15.242 -1.566 1 96.31 124 GLU A CA 1
ATOM 944 C C . GLU A 1 124 ? 6.355 -15.672 -2.912 1 96.31 124 GLU A C 1
ATOM 946 O O . GLU A 1 124 ? 7.312 -15.078 -3.404 1 96.31 124 GLU A O 1
ATOM 951 N N . SER A 1 125 ? 5.77 -16.672 -3.465 1 96.31 125 SER A N 1
ATOM 952 C CA . SER A 1 125 ? 6.23 -17.188 -4.75 1 96.31 125 SER A CA 1
ATOM 953 C C . SER A 1 125 ? 6.062 -16.141 -5.855 1 96.31 125 SER A C 1
ATOM 955 O O . SER A 1 125 ? 6.977 -15.922 -6.652 1 96.31 125 SER A O 1
ATOM 957 N N . VAL A 1 126 ? 4.934 -15.5 -5.82 1 96.69 126 VAL A N 1
ATOM 958 C CA . VAL A 1 126 ? 4.637 -14.492 -6.836 1 96.69 126 VAL A CA 1
ATOM 959 C C . VAL A 1 126 ? 5.555 -13.289 -6.648 1 96.69 126 VAL A C 1
ATOM 961 O O . VAL A 1 126 ? 6.051 -12.719 -7.625 1 96.69 126 VAL A O 1
ATOM 964 N N . SER A 1 127 ? 5.832 -12.898 -5.441 1 93.38 127 SER A N 1
ATOM 965 C CA . SER A 1 127 ? 6.57 -11.68 -5.133 1 93.38 127 SER A CA 1
ATOM 966 C C . SER A 1 127 ? 8.07 -11.875 -5.336 1 93.38 127 SER A C 1
ATOM 968 O O . SER A 1 127 ? 8.812 -10.898 -5.445 1 93.38 127 SER A O 1
ATOM 970 N N . THR A 1 128 ? 8.57 -13.055 -5.277 1 81.69 128 THR A N 1
ATOM 971 C CA . THR A 1 128 ? 10 -13.312 -5.355 1 81.69 128 THR A CA 1
ATOM 972 C C . THR A 1 128 ? 10.5 -13.172 -6.789 1 81.69 128 THR A C 1
ATOM 974 O O . THR A 1 128 ? 11.703 -13.047 -7.023 1 81.69 128 THR A O 1
ATOM 977 N N . CYS A 1 129 ? 9.633 -13.18 -7.68 1 69.94 129 CYS A N 1
ATOM 978 C CA . CYS A 1 129 ? 10.039 -13.008 -9.07 1 69.94 129 CYS A CA 1
ATOM 979 C C . CYS A 1 129 ? 10.367 -11.547 -9.359 1 69.94 129 CYS A C 1
ATOM 981 O O . CYS A 1 129 ? 10.766 -11.203 -10.477 1 69.94 129 CYS A O 1
ATOM 983 N N . ALA A 1 130 ? 10.164 -10.609 -8.43 1 56.81 130 ALA A N 1
ATOM 984 C CA . ALA A 1 130 ? 10.219 -9.156 -8.57 1 56.81 130 ALA A CA 1
ATOM 985 C C . ALA A 1 130 ? 11.602 -8.703 -9.039 1 56.81 130 ALA A C 1
ATOM 987 O O . ALA A 1 130 ? 11.734 -7.668 -9.695 1 56.81 130 ALA A O 1
ATOM 988 N N . GLU A 1 131 ? 12.508 -9.602 -8.883 1 64.12 131 GLU A N 1
ATOM 989 C CA . GLU A 1 131 ? 13.836 -9.203 -9.312 1 64.12 131 GLU A CA 1
ATOM 990 C C . GLU A 1 131 ? 13.992 -9.336 -10.828 1 64.12 131 GLU A C 1
ATOM 992 O O . GLU A 1 131 ? 14.992 -8.891 -11.398 1 64.12 131 GLU A O 1
ATOM 997 N N . SER A 1 132 ? 12.875 -9.859 -11.305 1 70.56 132 SER A N 1
ATOM 998 C CA . SER A 1 132 ? 12.953 -10.023 -12.758 1 70.56 132 SER A CA 1
ATOM 999 C C . SER A 1 132 ? 12.844 -8.68 -13.477 1 70.56 132 SER A C 1
ATOM 1001 O O . SER A 1 132 ? 11.984 -7.863 -13.141 1 70.56 132 SER A O 1
ATOM 1003 N N . ALA A 1 133 ? 13.664 -8.516 -14.305 1 76.38 133 ALA A N 1
ATOM 1004 C CA . ALA A 1 133 ? 13.633 -7.309 -15.117 1 76.38 133 ALA A CA 1
ATOM 1005 C C . ALA A 1 133 ? 12.727 -7.488 -16.328 1 76.38 133 ALA A C 1
ATOM 1007 O O . ALA A 1 133 ? 12.523 -6.547 -17.109 1 76.38 133 ALA A O 1
ATOM 1008 N N . ASP A 1 134 ? 12.148 -8.672 -16.469 1 93.12 134 ASP A N 1
ATOM 1009 C CA . ASP A 1 134 ? 11.297 -8.93 -17.625 1 93.12 134 ASP A CA 1
ATOM 1010 C C . ASP A 1 134 ? 9.93 -8.266 -17.469 1 93.12 134 ASP A C 1
ATOM 1012 O O . ASP A 1 134 ? 9.211 -8.539 -16.516 1 93.12 134 ASP A O 1
ATOM 1016 N N . ASP A 1 135 ? 9.555 -7.504 -18.438 1 95.06 135 ASP A N 1
ATOM 1017 C CA . ASP A 1 135 ? 8.336 -6.707 -18.359 1 95.06 135 ASP A CA 1
ATOM 1018 C C . ASP A 1 135 ? 7.098 -7.598 -18.25 1 95.06 135 ASP A C 1
ATOM 1020 O O . ASP A 1 135 ? 6.156 -7.273 -17.531 1 95.06 135 ASP A O 1
ATOM 1024 N N . THR A 1 136 ? 7.094 -8.633 -18.984 1 95.94 136 THR A N 1
ATOM 1025 C CA . THR A 1 136 ? 5.945 -9.523 -18.984 1 95.94 136 THR A CA 1
ATOM 1026 C C . THR A 1 136 ? 5.785 -10.195 -17.625 1 95.94 136 THR A C 1
ATOM 1028 O O . THR A 1 136 ? 4.676 -10.297 -17.094 1 95.94 136 THR A O 1
ATOM 1031 N N . VAL A 1 137 ? 6.867 -10.602 -17.031 1 96.31 137 VAL A N 1
ATOM 1032 C CA . VAL A 1 137 ? 6.855 -11.211 -15.703 1 96.31 137 VAL A CA 1
ATOM 1033 C C . VAL A 1 137 ? 6.336 -10.211 -14.672 1 96.31 137 VAL A C 1
ATOM 1035 O O . VAL A 1 137 ? 5.461 -10.539 -13.867 1 96.31 137 VAL A O 1
ATOM 1038 N N . GLN A 1 138 ? 6.824 -9.016 -14.758 1 96.12 138 GLN A N 1
ATOM 1039 C CA . GLN A 1 138 ? 6.402 -7.98 -13.828 1 96.12 138 GLN A CA 1
ATOM 1040 C C . GLN A 1 138 ? 4.898 -7.73 -13.922 1 96.12 138 GLN A C 1
ATOM 1042 O O . GLN A 1 138 ? 4.219 -7.598 -12.906 1 96.12 138 GLN A O 1
ATOM 1047 N N . LEU A 1 139 ? 4.465 -7.668 -15.195 1 96.81 139 LEU A N 1
ATOM 1048 C CA . LEU A 1 139 ? 3.041 -7.43 -15.406 1 96.81 139 LEU A CA 1
ATOM 1049 C C . LEU A 1 139 ? 2.199 -8.539 -14.781 1 96.81 139 LEU A C 1
ATOM 1051 O O . LEU A 1 139 ? 1.213 -8.258 -14.102 1 96.81 139 LEU A O 1
ATOM 1055 N N . HIS A 1 140 ? 2.594 -9.742 -14.953 1 96.88 140 HIS A N 1
ATOM 1056 C CA . HIS A 1 140 ? 1.835 -10.867 -14.43 1 96.88 140 HIS A CA 1
ATOM 1057 C C . HIS A 1 140 ? 1.935 -10.945 -12.906 1 96.88 140 HIS A C 1
ATOM 1059 O O . HIS A 1 140 ? 0.983 -11.352 -12.234 1 96.88 140 HIS A O 1
ATOM 1065 N N . MET A 1 141 ? 3.045 -10.469 -12.352 1 97.31 141 MET A N 1
ATOM 1066 C CA . MET A 1 141 ? 3.18 -10.359 -10.906 1 97.31 141 MET A CA 1
ATOM 1067 C C . MET A 1 141 ? 2.15 -9.391 -10.328 1 97.31 141 MET A C 1
ATOM 1069 O O . MET A 1 141 ? 1.44 -9.727 -9.383 1 97.31 141 MET A O 1
ATOM 1073 N N . ILE A 1 142 ? 2.119 -8.281 -10.961 1 97.56 142 ILE A N 1
ATOM 1074 C CA . ILE A 1 142 ? 1.194 -7.242 -10.523 1 97.56 142 ILE A CA 1
ATOM 1075 C C . ILE A 1 142 ? -0.236 -7.777 -10.562 1 97.56 142 ILE A C 1
ATOM 1077 O O . ILE A 1 142 ? -0.974 -7.652 -9.578 1 97.56 142 ILE A O 1
ATOM 1081 N N . ASN A 1 143 ? -0.565 -8.414 -11.609 1 97.88 143 ASN A N 1
ATOM 1082 C CA . ASN A 1 143 ? -1.928 -8.906 -11.797 1 97.88 143 ASN A CA 1
ATOM 1083 C C . ASN A 1 143 ? -2.273 -10 -10.789 1 97.88 143 ASN A C 1
ATOM 1085 O O . ASN A 1 143 ? -3.379 -10.023 -10.25 1 97.88 143 ASN A O 1
ATOM 1089 N N . ALA A 1 144 ? -1.332 -10.836 -10.586 1 98.31 144 ALA A N 1
ATOM 1090 C CA . ALA A 1 144 ? -1.572 -11.938 -9.656 1 98.31 144 ALA A CA 1
ATOM 1091 C C . ALA A 1 144 ? -1.723 -11.43 -8.227 1 98.31 144 ALA A C 1
ATOM 1093 O O . ALA A 1 144 ? -2.617 -11.859 -7.496 1 98.31 144 ALA A O 1
ATOM 1094 N N . LEU A 1 145 ? -0.868 -10.516 -7.863 1 97.5 145 LEU A N 1
ATOM 1095 C CA . LEU A 1 145 ? -0.927 -9.945 -6.52 1 97.5 145 LEU A CA 1
ATOM 1096 C C . LEU A 1 145 ? -2.229 -9.18 -6.312 1 97.5 145 LEU A C 1
ATOM 1098 O O . LEU A 1 145 ? -2.883 -9.328 -5.277 1 97.5 145 LEU A O 1
ATOM 1102 N N . CYS A 1 146 ? -2.572 -8.453 -7.309 1 97.56 146 CYS A N 1
ATOM 1103 C CA . CYS A 1 146 ? -3.824 -7.707 -7.254 1 97.56 146 CYS A CA 1
ATOM 1104 C C . CYS A 1 146 ? -5.016 -8.648 -7.129 1 97.56 146 CYS A C 1
ATOM 1106 O O . CYS A 1 146 ? -5.895 -8.438 -6.289 1 97.56 146 CYS A O 1
ATOM 1108 N N . ALA A 1 147 ? -5.078 -9.672 -7.934 1 98.06 147 ALA A N 1
ATOM 1109 C CA . ALA A 1 147 ? -6.16 -10.656 -7.902 1 98.06 147 ALA A CA 1
ATOM 1110 C C . ALA A 1 147 ? -6.297 -11.281 -6.516 1 98.06 147 ALA A C 1
ATOM 1112 O O . ALA A 1 147 ? -7.406 -11.461 -6.016 1 98.06 147 ALA A O 1
ATOM 1113 N N . ALA A 1 148 ? -5.191 -11.531 -5.879 1 97.69 148 ALA A N 1
ATOM 1114 C CA . ALA A 1 148 ? -5.211 -12.195 -4.574 1 97.69 148 ALA A CA 1
ATOM 1115 C C . ALA A 1 148 ? -5.809 -11.281 -3.508 1 97.69 148 ALA A C 1
ATOM 1117 O O . ALA A 1 148 ? -6.582 -11.734 -2.658 1 97.69 148 ALA A O 1
ATOM 1118 N N . VAL A 1 149 ? -5.504 -10.047 -3.572 1 96.44 149 VAL A N 1
ATOM 1119 C CA . VAL A 1 149 ? -5.938 -9.117 -2.535 1 96.44 149 VAL A CA 1
ATOM 1120 C C . VAL A 1 149 ? -7.414 -8.781 -2.729 1 96.44 149 VAL A C 1
ATOM 1122 O O . VAL A 1 149 ? -8.164 -8.664 -1.757 1 96.44 149 VAL A O 1
ATOM 1125 N N . ILE A 1 150 ? -7.855 -8.672 -3.904 1 95.88 150 ILE A N 1
ATOM 1126 C CA . ILE A 1 150 ? -9.219 -8.227 -4.164 1 95.88 150 ILE A CA 1
ATOM 1127 C C . ILE A 1 150 ? -10.164 -9.422 -4.141 1 95.88 150 ILE A C 1
ATOM 1129 O O . ILE A 1 150 ? -11.383 -9.258 -4.027 1 95.88 150 ILE A O 1
ATOM 1133 N N . SER A 1 151 ? -9.609 -10.586 -4.293 1 95.12 151 SER A N 1
ATOM 1134 C CA . SER A 1 151 ? -10.406 -11.805 -4.316 1 95.12 151 SER A CA 1
ATOM 1135 C C . SER A 1 151 ? -11.266 -11.93 -3.062 1 95.12 151 SER A C 1
ATOM 1137 O O . SER A 1 151 ? -10.82 -11.602 -1.962 1 95.12 151 SER A O 1
ATOM 1139 N N . GLN A 1 152 ? -12.453 -12.484 -3.205 1 92.62 152 GLN A N 1
ATOM 1140 C CA . GLN A 1 152 ? -13.344 -12.734 -2.076 1 92.62 152 GLN A CA 1
ATOM 1141 C C . GLN A 1 152 ? -13.086 -14.102 -1.46 1 92.62 152 GLN A C 1
ATOM 1143 O O . GLN A 1 152 ? -13.57 -14.398 -0.368 1 92.62 152 GLN A O 1
ATOM 1148 N N . THR A 1 153 ? -12.25 -14.836 -2.172 1 94.5 153 THR A N 1
ATOM 1149 C CA . THR A 1 153 ? -12.055 -16.219 -1.723 1 94.5 153 THR A CA 1
ATOM 1150 C C . THR A 1 153 ? -10.68 -16.375 -1.073 1 94.5 153 THR A C 1
ATOM 1152 O O . THR A 1 153 ? -10.438 -17.359 -0.367 1 94.5 153 THR A O 1
ATOM 1155 N N . CYS A 1 154 ? -9.75 -15.43 -1.331 1 95.06 154 CYS A N 1
ATOM 1156 C CA . CYS A 1 154 ? -8.438 -15.445 -0.702 1 95.06 154 CYS A CA 1
ATOM 1157 C C . CYS A 1 154 ? -8.406 -14.547 0.531 1 95.06 154 CYS A C 1
ATOM 1159 O O . CYS A 1 154 ? -9.047 -13.5 0.551 1 95.06 154 CYS A O 1
ATOM 1161 N N . GLU A 1 155 ? -7.711 -15.039 1.552 1 93.56 155 GLU A N 1
ATOM 1162 C CA . GLU A 1 155 ? -7.531 -14.227 2.752 1 93.56 155 GLU A CA 1
ATOM 1163 C C . GLU A 1 155 ? -6.074 -13.812 2.922 1 93.56 155 GLU A C 1
ATOM 1165 O O . GLU A 1 155 ? -5.336 -14.414 3.705 1 93.56 155 GLU A O 1
ATOM 1170 N N . VAL A 1 156 ? -5.691 -12.797 2.193 1 94.88 156 VAL A N 1
ATOM 1171 C CA . VAL A 1 156 ? -4.348 -12.242 2.326 1 94.88 156 VAL A CA 1
ATOM 1172 C C . VAL A 1 156 ? -4.281 -11.344 3.561 1 94.88 156 VAL A C 1
ATOM 1174 O O . VAL A 1 156 ? -5.145 -10.492 3.764 1 94.88 156 VAL A O 1
ATOM 1177 N N . HIS A 1 157 ? -3.299 -11.469 4.398 1 89.38 157 HIS A N 1
ATOM 1178 C CA . HIS A 1 157 ? -3.301 -10.75 5.668 1 89.38 157 HIS A CA 1
ATOM 1179 C C . HIS A 1 157 ? -1.88 -10.492 6.164 1 89.38 157 HIS A C 1
ATOM 1181 O O . HIS A 1 157 ? -0.925 -11.07 5.641 1 89.38 157 HIS A O 1
ATOM 1187 N N . GLY A 1 158 ? -1.866 -9.531 7.055 1 87.5 158 GLY A N 1
ATOM 1188 C CA . GLY A 1 158 ? -0.639 -9.336 7.809 1 87.5 158 GLY A CA 1
ATOM 1189 C C . GLY A 1 158 ? 0.581 -9.148 6.926 1 87.5 158 GLY A C 1
ATOM 1190 O O . GLY A 1 158 ? 0.62 -8.234 6.098 1 87.5 158 GLY A O 1
ATOM 1191 N N . LYS A 1 159 ? 1.507 -10.086 7.16 1 87.88 159 LYS A N 1
ATOM 1192 C CA . LYS A 1 159 ? 2.82 -9.992 6.527 1 87.88 159 LYS A CA 1
ATOM 1193 C C . LYS A 1 159 ? 2.713 -10.109 5.012 1 87.88 159 LYS A C 1
ATOM 1195 O O . LYS A 1 159 ? 3.377 -9.375 4.277 1 87.88 159 LYS A O 1
ATOM 1200 N N . THR A 1 160 ? 1.89 -10.984 4.578 1 93.88 160 THR A N 1
ATOM 1201 C CA . THR A 1 160 ? 1.798 -11.188 3.139 1 93.88 160 THR A CA 1
ATOM 1202 C C . THR A 1 160 ? 1.071 -10.016 2.473 1 93.88 160 THR A C 1
ATOM 1204 O O . THR A 1 160 ? 1.354 -9.68 1.322 1 93.88 160 THR A O 1
ATOM 1207 N N . LEU A 1 161 ? 0.167 -9.453 3.211 1 94.38 161 LEU A N 1
ATOM 1208 C CA . LEU A 1 161 ? -0.477 -8.25 2.691 1 94.38 161 LEU A CA 1
ATOM 1209 C C . LEU A 1 161 ? 0.539 -7.129 2.496 1 94.38 161 LEU A C 1
ATOM 1211 O O . LEU A 1 161 ? 0.586 -6.508 1.432 1 94.38 161 LEU A O 1
ATOM 1215 N N . ILE A 1 162 ? 1.356 -6.918 3.402 1 92.88 162 ILE A N 1
ATOM 1216 C CA . ILE A 1 162 ? 2.398 -5.898 3.348 1 92.88 162 ILE A CA 1
ATOM 1217 C C . ILE A 1 162 ? 3.367 -6.215 2.209 1 92.88 162 ILE A C 1
ATOM 1219 O O . ILE A 1 162 ? 3.754 -5.32 1.452 1 92.88 162 ILE A O 1
ATOM 1223 N N . GLN A 1 163 ? 3.717 -7.418 2.156 1 93.69 163 GLN A N 1
ATOM 1224 C CA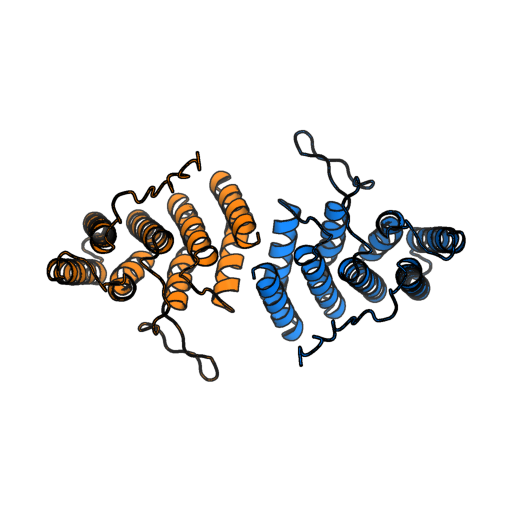 . GLN A 1 163 ? 4.613 -7.852 1.091 1 93.69 163 GLN A CA 1
ATOM 1225 C C . GLN A 1 163 ? 4.035 -7.527 -0.283 1 93.69 163 GLN A C 1
ATOM 1227 O O . GLN A 1 163 ? 4.746 -7.047 -1.167 1 93.69 163 GLN A O 1
ATOM 1232 N N . THR A 1 164 ? 2.783 -7.836 -0.467 1 95.81 164 THR A N 1
ATOM 1233 C CA . THR A 1 164 ? 2.096 -7.582 -1.727 1 95.81 164 THR A CA 1
ATOM 1234 C C . THR A 1 164 ? 2.131 -6.094 -2.07 1 95.81 164 THR A C 1
ATOM 1236 O O . THR A 1 164 ? 2.521 -5.719 -3.178 1 95.81 164 THR A O 1
ATOM 1239 N N . VAL A 1 165 ? 1.812 -5.34 -1.146 1 94.69 165 VAL A N 1
ATOM 1240 C CA . VAL A 1 165 ? 1.749 -3.895 -1.339 1 94.69 165 VAL A CA 1
ATOM 1241 C C . VAL A 1 165 ? 3.148 -3.348 -1.611 1 94.69 165 VAL A C 1
ATOM 1243 O O . VAL A 1 165 ? 3.35 -2.58 -2.555 1 94.6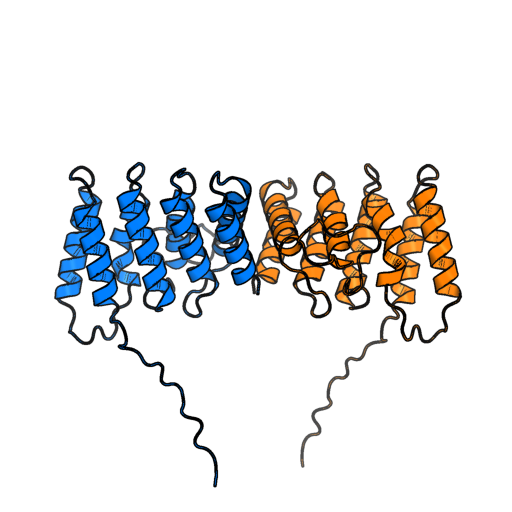9 165 VAL A O 1
ATOM 1246 N N . SER A 1 166 ? 4.059 -3.742 -0.845 1 94.06 166 SER A N 1
ATOM 1247 C CA . SER A 1 166 ? 5.441 -3.305 -1.014 1 94.06 166 SER A CA 1
ATOM 1248 C C . SER A 1 166 ? 5.969 -3.662 -2.4 1 94.06 166 SER A C 1
ATOM 1250 O O . SER A 1 166 ? 6.637 -2.852 -3.043 1 94.06 166 SER A O 1
ATOM 1252 N N . THR A 1 167 ? 5.684 -4.844 -2.83 1 94.5 167 THR A N 1
ATOM 1253 C CA . THR A 1 167 ? 6.125 -5.277 -4.152 1 94.5 167 THR A CA 1
ATOM 1254 C C . THR A 1 167 ? 5.52 -4.395 -5.242 1 94.5 167 THR A C 1
ATOM 1256 O O . THR A 1 167 ? 6.219 -3.961 -6.156 1 94.5 167 THR A O 1
ATOM 1259 N N . CYS A 1 168 ? 4.266 -4.082 -5.113 1 95.19 168 CYS A N 1
ATOM 1260 C CA . CYS A 1 168 ? 3.598 -3.25 -6.105 1 95.19 168 CYS A CA 1
ATOM 1261 C C . CYS A 1 168 ? 4.152 -1.83 -6.094 1 95.19 168 CYS A C 1
ATOM 1263 O O . CYS A 1 168 ? 4.34 -1.222 -7.148 1 95.19 168 CYS A O 1
ATOM 1265 N N . VAL A 1 169 ? 4.402 -1.324 -4.922 1 93.12 169 VAL A N 1
ATOM 1266 C CA . VAL A 1 169 ? 4.996 0.005 -4.82 1 93.12 169 VAL A CA 1
ATOM 1267 C C . VAL A 1 169 ? 6.379 0.005 -5.469 1 93.12 169 VAL A C 1
ATOM 1269 O O . VAL A 1 169 ? 6.734 0.938 -6.191 1 93.12 169 VAL A O 1
ATOM 1272 N N . THR A 1 170 ? 7.125 -1.021 -5.207 1 92.81 170 THR A N 1
ATOM 1273 C CA . THR A 1 170 ? 8.461 -1.141 -5.781 1 92.81 170 THR A CA 1
ATOM 1274 C C . THR A 1 170 ? 8.398 -1.173 -7.305 1 92.81 170 THR A C 1
ATOM 1276 O O . THR A 1 170 ? 9.188 -0.508 -7.977 1 92.81 170 THR A O 1
ATOM 1279 N N . LEU A 1 171 ? 7.484 -1.896 -7.828 1 94.81 171 LEU A N 1
ATOM 1280 C CA . LEU A 1 171 ? 7.336 -1.986 -9.273 1 94.81 171 LEU A CA 1
ATOM 1281 C C . LEU A 1 171 ? 6.879 -0.656 -9.859 1 94.81 171 LEU A C 1
ATOM 1283 O O . LEU A 1 171 ? 7.328 -0.259 -10.938 1 94.81 171 LEU A O 1
ATOM 1287 N N . HIS A 1 172 ? 5.969 -0.036 -9.203 1 94.5 172 HIS A N 1
ATOM 1288 C CA . HIS A 1 172 ? 5.539 1.291 -9.625 1 94.5 172 HIS A CA 1
ATOM 1289 C C . HIS A 1 172 ? 6.719 2.258 -9.688 1 94.5 172 HIS A C 1
ATOM 1291 O O . HIS A 1 172 ? 6.832 3.043 -10.633 1 94.5 172 HIS A O 1
ATOM 1297 N N . ARG A 1 173 ? 7.527 2.088 -8.758 1 91 173 ARG A N 1
ATOM 1298 C CA . ARG A 1 173 ? 8.633 3.023 -8.586 1 91 173 ARG A CA 1
ATOM 1299 C C . ARG A 1 173 ? 9.797 2.674 -9.516 1 91 173 ARG A C 1
ATOM 1301 O O . ARG A 1 173 ? 10.398 3.561 -10.117 1 91 173 ARG A O 1
ATOM 1308 N N . ASP A 1 174 ? 10.125 1.391 -9.656 1 92.56 174 ASP A N 1
ATOM 1309 C CA . ASP A 1 174 ? 11.438 1.002 -10.18 1 92.56 174 ASP A CA 1
ATOM 1310 C C . ASP A 1 174 ? 11.312 0.404 -11.578 1 92.56 174 ASP A C 1
ATOM 1312 O O . ASP A 1 174 ? 12.312 0.264 -12.289 1 92.56 174 ASP A O 1
ATOM 1316 N N . SER A 1 175 ? 10.078 -0.029 -11.977 1 94.19 175 SER A N 1
ATOM 1317 C CA . SER A 1 175 ? 9.953 -0.638 -13.297 1 94.19 175 SER A CA 1
ATOM 1318 C C . SER A 1 175 ? 10.391 0.324 -14.391 1 94.19 175 SER A C 1
ATOM 1320 O O . SER A 1 175 ? 10.094 1.52 -14.328 1 94.19 175 SER A O 1
ATOM 1322 N N . LYS A 1 176 ? 11.055 -0.137 -15.438 1 94.5 176 LYS A N 1
ATOM 1323 C CA . LYS A 1 176 ? 11.477 0.677 -16.578 1 94.5 176 LYS A CA 1
ATOM 1324 C C . LYS A 1 176 ? 10.344 0.818 -17.594 1 94.5 176 LYS A C 1
ATOM 1326 O O . LYS A 1 176 ? 10.422 1.646 -18.5 1 94.5 176 LYS A O 1
ATOM 1331 N N . SER A 1 177 ? 9.344 -0.012 -17.438 1 95.62 177 SER A N 1
ATOM 1332 C CA . SER A 1 177 ? 8.172 0.011 -18.312 1 95.62 177 SER A CA 1
ATOM 1333 C C . SER A 1 177 ? 7.094 0.942 -17.781 1 95.62 177 SER A C 1
ATOM 1335 O O . SER A 1 177 ? 6.516 0.683 -16.719 1 95.62 177 SER A O 1
ATOM 1337 N N . ALA A 1 178 ? 6.812 1.981 -18.516 1 96.25 178 ALA A N 1
ATOM 1338 C CA . ALA A 1 178 ? 5.754 2.906 -18.125 1 96.25 178 ALA A CA 1
ATOM 1339 C C . ALA A 1 178 ? 4.422 2.182 -17.953 1 96.25 178 ALA A C 1
ATOM 1341 O O . ALA A 1 178 ? 3.627 2.514 -17.078 1 96.25 178 ALA A O 1
ATOM 1342 N N . THR A 1 179 ? 4.18 1.251 -18.844 1 97.06 179 THR A N 1
ATOM 1343 C CA . THR A 1 179 ? 2.967 0.445 -18.766 1 97.06 179 THR A CA 1
ATOM 1344 C C . THR A 1 179 ? 2.891 -0.298 -17.438 1 97.06 179 THR A C 1
ATOM 1346 O O . THR A 1 179 ? 1.863 -0.26 -16.75 1 97.06 179 THR A O 1
ATOM 1349 N N . ASN A 1 180 ? 3.977 -0.92 -16.984 1 96.56 180 ASN A N 1
ATOM 1350 C CA . ASN A 1 180 ? 4.004 -1.665 -15.727 1 96.56 180 ASN A CA 1
ATOM 1351 C C . ASN A 1 180 ? 3.891 -0.736 -14.516 1 96.56 180 ASN A C 1
ATOM 1353 O O . ASN A 1 180 ? 3.273 -1.089 -13.508 1 96.56 180 ASN A O 1
ATOM 1357 N N . GLN A 1 181 ? 4.492 0.43 -14.641 1 95.69 181 GLN A N 1
ATOM 1358 C CA . GLN A 1 181 ? 4.336 1.422 -13.578 1 95.69 181 GLN A CA 1
ATOM 1359 C C . GLN A 1 181 ? 2.867 1.795 -13.391 1 95.69 181 GLN A C 1
ATOM 1361 O O . GLN A 1 181 ? 2.371 1.838 -12.266 1 95.69 181 GLN A O 1
ATOM 1366 N N . ARG A 1 182 ? 2.197 2.035 -14.469 1 96.25 182 ARG A N 1
ATOM 1367 C CA . ARG A 1 182 ? 0.786 2.406 -14.43 1 96.25 182 ARG A CA 1
ATOM 1368 C C . ARG A 1 182 ? -0.07 1.248 -13.93 1 96.25 182 ARG A C 1
ATOM 1370 O O . ARG A 1 182 ? -1 1.452 -13.141 1 96.25 182 ARG A O 1
ATOM 1377 N N . MET A 1 183 ? 0.296 0.054 -14.352 1 97.25 183 MET A N 1
ATOM 1378 C CA . MET A 1 183 ? -0.452 -1.123 -13.922 1 97.25 183 MET A CA 1
ATOM 1379 C C . MET A 1 183 ? -0.3 -1.343 -12.414 1 97.25 183 MET A C 1
ATOM 1381 O O . MET A 1 183 ? -1.264 -1.696 -11.734 1 97.25 183 MET A O 1
ATOM 1385 N N . ALA A 1 184 ? 0.903 -1.104 -11.969 1 96.69 184 ALA A N 1
ATOM 1386 C CA . ALA A 1 184 ? 1.145 -1.238 -10.539 1 96.69 184 ALA A CA 1
ATOM 1387 C C . ALA A 1 184 ? 0.353 -0.2 -9.742 1 96.69 184 ALA A C 1
ATOM 1389 O O . ALA A 1 184 ? -0.235 -0.516 -8.711 1 96.69 184 ALA A O 1
ATOM 1390 N N . GLN A 1 185 ? 0.32 0.978 -10.266 1 94.69 185 GLN A N 1
ATOM 1391 C CA . GLN A 1 185 ? -0.467 2.041 -9.648 1 94.69 185 GLN A CA 1
ATOM 1392 C C . GLN A 1 185 ? -1.949 1.677 -9.609 1 94.69 185 GLN A C 1
ATOM 1394 O O . GLN A 1 185 ? -2.613 1.862 -8.586 1 94.69 185 GLN A O 1
ATOM 1399 N N . THR A 1 186 ? -2.453 1.234 -10.719 1 95.94 186 THR A N 1
ATOM 1400 C CA . THR A 1 186 ? -3.852 0.834 -10.812 1 95.94 186 THR A CA 1
ATOM 1401 C C . THR A 1 186 ? -4.156 -0.303 -9.844 1 95.94 186 THR A C 1
ATOM 1403 O O . THR A 1 186 ? -5.164 -0.268 -9.133 1 95.94 186 THR A O 1
ATOM 1406 N N . ALA A 1 187 ? -3.305 -1.264 -9.781 1 96.62 187 ALA A N 1
ATOM 1407 C CA . ALA A 1 187 ? -3.475 -2.391 -8.867 1 96.62 187 ALA A CA 1
ATOM 1408 C C . ALA A 1 187 ? -3.547 -1.919 -7.418 1 96.62 187 ALA A C 1
ATOM 1410 O O . ALA A 1 187 ? -4.426 -2.338 -6.66 1 96.62 187 ALA A O 1
ATOM 1411 N N . LEU A 1 188 ? -2.66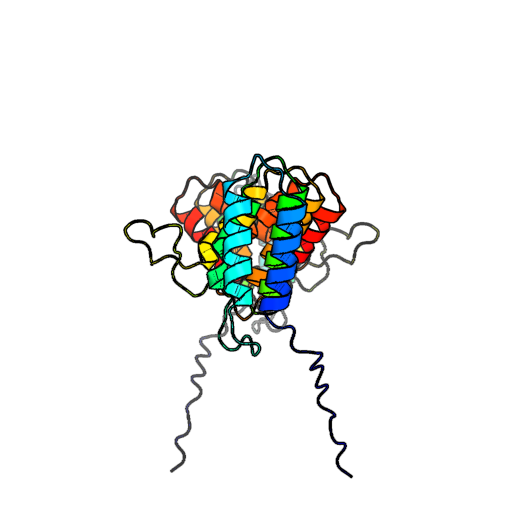 -1.018 -7.07 1 94.56 188 LEU A N 1
ATOM 1412 C CA . LEU A 1 188 ? -2.635 -0.473 -5.719 1 94.56 188 LEU A CA 1
ATOM 1413 C C . LEU A 1 188 ? -3.945 0.24 -5.395 1 94.56 188 LEU A C 1
ATOM 1415 O O . LEU A 1 188 ? -4.504 0.062 -4.309 1 94.56 188 LEU A O 1
ATOM 1419 N N . THR A 1 189 ? -4.438 0.991 -6.312 1 93 189 THR A N 1
ATOM 1420 C CA . THR A 1 189 ? -5.699 1.7 -6.129 1 93 189 THR A CA 1
ATOM 1421 C C . THR A 1 189 ? -6.852 0.716 -5.957 1 93 189 THR A C 1
ATOM 1423 O O . THR A 1 189 ? -7.723 0.917 -5.109 1 93 189 THR A O 1
ATOM 1426 N N . GLN A 1 190 ? -6.809 -0.326 -6.676 1 92.69 190 GLN A N 1
ATOM 1427 C CA . GLN A 1 190 ? -7.859 -1.334 -6.59 1 92.69 190 GLN A CA 1
ATOM 1428 C C . GLN A 1 190 ? -7.832 -2.039 -5.234 1 92.69 190 GLN A C 1
ATOM 1430 O O . GLN A 1 190 ? -8.883 -2.322 -4.656 1 92.69 190 GLN A O 1
ATOM 1435 N N . MET A 1 191 ? -6.625 -2.277 -4.777 1 92.94 191 MET A N 1
ATOM 1436 C CA . MET A 1 191 ? -6.477 -2.975 -3.502 1 92.94 191 MET A CA 1
ATOM 1437 C C . MET A 1 191 ? -6.992 -2.121 -2.35 1 92.94 191 MET A C 1
ATOM 1439 O O . MET A 1 191 ? -7.434 -2.65 -1.328 1 92.94 191 MET A O 1
ATOM 1443 N N . LEU A 1 192 ? -6.816 -0.805 -2.525 1 88 192 LEU A N 1
ATOM 1444 C CA . LEU A 1 192 ? -7.129 0.136 -1.456 1 88 192 LEU A CA 1
ATOM 1445 C C . LEU A 1 192 ? -8.594 0.568 -1.524 1 88 192 LEU A C 1
ATOM 1447 O O . LEU A 1 192 ? -9.094 1.225 -0.608 1 88 192 LEU A O 1
ATOM 1451 N N . SER A 1 193 ? -9.383 0.393 -2.51 1 76.94 193 SER A N 1
ATOM 1452 C CA . SER A 1 193 ? -10.773 0.795 -2.668 1 76.94 193 SER A CA 1
ATOM 1453 C C . SER A 1 193 ? -11.727 -0.255 -2.096 1 76.94 193 SER A C 1
ATOM 1455 O O . SER A 1 193 ? -11.383 -1.438 -2.039 1 76.94 193 SER A O 1
ATOM 1457 N N . MET B 1 1 ? -45.031 -5.848 24.828 1 23.33 1 MET B N 1
ATOM 1458 C CA . MET B 1 1 ? -44.375 -4.723 25.484 1 23.33 1 MET B CA 1
ATOM 1459 C C . MET B 1 1 ? -43.031 -4.426 24.828 1 23.33 1 MET B C 1
ATOM 1461 O O . MET B 1 1 ? -42.094 -5.238 24.906 1 23.33 1 MET B O 1
ATOM 1465 N N . ILE B 1 2 ? -42.969 -3.639 23.719 1 31.47 2 ILE B N 1
ATOM 1466 C CA . ILE B 1 2 ? -42.031 -3.416 22.609 1 31.47 2 ILE B CA 1
ATOM 1467 C C . ILE B 1 2 ? -40.844 -2.631 23.109 1 31.47 2 ILE B C 1
ATOM 1469 O O . ILE B 1 2 ? -40.969 -1.562 23.703 1 31.47 2 ILE B O 1
ATOM 1473 N N . GLN B 1 3 ? -39.719 -3.324 23.672 1 29.66 3 GLN B N 1
ATOM 1474 C CA . GLN B 1 3 ? -38.5 -2.764 24.266 1 29.66 3 GLN B CA 1
ATOM 1475 C C . GLN B 1 3 ? -37.844 -1.739 23.344 1 29.66 3 GLN B C 1
ATOM 1477 O O . GLN B 1 3 ? -37.562 -2.035 22.188 1 29.66 3 GLN B O 1
ATOM 1482 N N . THR B 1 4 ? -38 -0.4 23.672 1 33.34 4 THR B N 1
ATOM 1483 C CA . THR B 1 4 ? -37.438 0.824 23.094 1 33.34 4 THR B CA 1
ATOM 1484 C C . THR B 1 4 ? -35.906 0.793 23.109 1 33.34 4 THR B C 1
ATOM 1486 O O . THR B 1 4 ? -35.312 0.699 24.172 1 33.34 4 THR B O 1
ATOM 1489 N N . THR B 1 5 ? -35.281 0.124 22.188 1 33.66 5 THR B N 1
ATOM 1490 C CA . THR B 1 5 ? -33.844 0.073 21.984 1 33.66 5 THR B CA 1
ATOM 1491 C C . THR B 1 5 ? -33.25 1.479 21.969 1 33.66 5 THR B C 1
ATOM 1493 O O . THR B 1 5 ? -33.594 2.299 21.125 1 33.66 5 THR B O 1
ATOM 1496 N N . GLN B 1 6 ? -32.938 2.039 23.219 1 31.31 6 GLN B N 1
ATOM 1497 C CA . GLN B 1 6 ? -32.281 3.312 23.453 1 31.31 6 GLN B CA 1
ATOM 1498 C C . GLN B 1 6 ? -31.016 3.436 22.594 1 31.31 6 GLN B C 1
ATOM 1500 O O . GLN B 1 6 ? -30.141 2.564 22.641 1 31.31 6 GLN B O 1
ATOM 1505 N N . SER B 1 7 ? -31.125 4.008 21.484 1 33.12 7 SER B N 1
ATOM 1506 C CA . SER B 1 7 ? -30.078 4.41 20.547 1 33.12 7 SER B CA 1
ATOM 1507 C C . SER B 1 7 ? -28.969 5.164 21.281 1 33.12 7 SER B C 1
ATOM 1509 O O . SER B 1 7 ? -29.234 6.133 21.984 1 33.12 7 SER B O 1
ATOM 1511 N N . PHE B 1 8 ? -28.062 4.508 21.844 1 29.3 8 PHE B N 1
ATOM 1512 C CA . PHE B 1 8 ? -26.875 5.074 22.484 1 29.3 8 PHE B CA 1
ATOM 1513 C C . PHE B 1 8 ? -26.328 6.25 21.688 1 29.3 8 PHE B C 1
ATOM 1515 O O . PHE B 1 8 ? -25.703 6.055 20.641 1 29.3 8 PHE B O 1
ATOM 1522 N N . GLU B 1 9 ? -27.141 7.285 21.672 1 32.56 9 GLU B N 1
ATOM 1523 C CA . GLU B 1 9 ? -26.641 8.539 21.109 1 32.56 9 GLU B CA 1
ATOM 1524 C C . GLU B 1 9 ? -25.375 9 21.812 1 32.56 9 GLU B C 1
ATOM 1526 O O . GLU B 1 9 ? -25.438 9.453 22.969 1 32.56 9 GLU B O 1
ATOM 1531 N N . VAL B 1 10 ? -24.453 8.141 22.016 1 34.09 10 VAL B N 1
ATOM 1532 C CA . VAL B 1 10 ? -23.172 8.594 22.562 1 34.09 10 VAL B CA 1
ATOM 1533 C C . VAL B 1 10 ? -22.812 9.945 21.969 1 34.09 10 VAL B C 1
ATOM 1535 O O . VAL B 1 10 ? -22.188 10.023 20.906 1 34.09 10 VAL B O 1
ATOM 1538 N N . ARG B 1 11 ? -23.781 10.711 21.719 1 36.56 11 ARG B N 1
ATOM 1539 C CA . ARG B 1 11 ? -23.359 11.969 21.109 1 36.56 11 ARG B CA 1
ATOM 1540 C C . ARG B 1 11 ? -22.453 12.758 22.031 1 36.56 11 ARG B C 1
ATOM 1542 O O . ARG B 1 11 ? -22.906 13.367 23 1 36.56 11 ARG B O 1
ATOM 1549 N N . GLY B 1 12 ? -21.344 12.242 22.547 1 37.59 12 GLY B N 1
ATOM 1550 C CA . GLY B 1 12 ? -20.516 13.07 23.406 1 37.59 12 GLY B CA 1
ATOM 1551 C C . GLY B 1 12 ? -20.391 14.5 22.922 1 37.59 12 GLY B C 1
ATOM 1552 O O . GLY B 1 12 ? -20.812 14.828 21.812 1 37.59 12 GLY B O 1
ATOM 1553 N N . PRO B 1 13 ? -20.016 15.484 23.641 1 42.28 13 PRO B N 1
ATOM 1554 C CA . PRO B 1 13 ? -20.016 16.891 23.219 1 42.28 13 PRO B CA 1
ATOM 1555 C C . PRO B 1 13 ? -19.406 17.078 21.828 1 42.28 13 PRO B C 1
ATOM 1557 O O . PRO B 1 13 ? -18.391 16.453 21.484 1 42.28 13 PRO B O 1
ATOM 1560 N N . GLU B 1 14 ? -20.016 17.312 20.781 1 49.5 14 GLU B N 1
ATOM 1561 C CA . GLU B 1 14 ? -19.672 17.688 19.406 1 49.5 14 GLU B CA 1
ATOM 1562 C C . GLU B 1 14 ? -18.391 18.516 19.359 1 49.5 14 GLU B C 1
ATOM 1564 O O . GLU B 1 14 ? -18.359 19.625 19.906 1 49.5 14 GLU B O 1
ATOM 1569 N N . ARG B 1 15 ? -17.266 18 19.656 1 58.88 15 ARG B N 1
ATOM 1570 C CA . ARG B 1 15 ? -16.047 18.781 19.531 1 58.88 15 ARG B CA 1
ATOM 1571 C C . ARG B 1 15 ? -16.109 19.719 18.344 1 58.88 15 ARG B C 1
ATOM 1573 O O . ARG B 1 15 ? -16.484 19.312 17.234 1 58.88 15 ARG B O 1
ATOM 1580 N N . GLN B 1 16 ? -15.992 21.172 18.672 1 82 16 GLN B N 1
ATOM 1581 C CA . GLN B 1 16 ? -16.094 22.219 17.672 1 82 16 GLN B CA 1
ATOM 1582 C C . GLN B 1 16 ? -14.766 22.422 16.938 1 82 16 GLN B C 1
ATOM 1584 O O . GLN B 1 16 ? -13.695 22.297 17.547 1 82 16 GLN B O 1
ATOM 1589 N N . VAL B 1 17 ? -14.703 22.375 15.695 1 88.69 17 VAL B N 1
ATOM 1590 C CA . VAL B 1 17 ? -13.562 22.562 14.812 1 88.69 17 VAL B CA 1
ATOM 1591 C C . VAL B 1 17 ? -12.68 23.703 15.328 1 88.69 17 VAL B C 1
ATOM 1593 O O . VAL B 1 17 ? -11.453 23.609 15.273 1 88.69 17 VAL B O 1
ATOM 1596 N N . ASP B 1 18 ? -13.273 24.688 15.977 1 90.56 18 ASP B N 1
ATOM 1597 C CA . ASP B 1 18 ? -12.523 25.844 16.438 1 90.56 18 ASP B CA 1
ATOM 1598 C C . ASP B 1 18 ? -11.664 25.5 17.641 1 90.56 18 ASP B C 1
ATOM 1600 O O . ASP B 1 18 ? -10.531 25.984 17.766 1 90.56 18 ASP B O 1
ATOM 1604 N N . VAL B 1 19 ? -12.195 24.672 18.453 1 91.31 19 VAL B N 1
ATOM 1605 C CA . VAL B 1 19 ? -11.445 24.297 19.656 1 91.31 19 VAL B CA 1
ATOM 1606 C C . VAL B 1 19 ? -10.172 23.547 19.25 1 91.31 19 VAL B C 1
ATOM 1608 O O . VAL B 1 19 ? -9.086 23.844 19.734 1 91.31 19 VAL B O 1
ATOM 1611 N N . VAL B 1 20 ? -10.305 22.578 18.359 1 94.5 20 VAL B N 1
ATOM 1612 C CA . VAL B 1 20 ? -9.172 21.766 17.922 1 94.5 20 VAL B CA 1
ATOM 1613 C C . VAL B 1 20 ? -8.156 22.641 17.188 1 94.5 20 VAL B C 1
ATOM 1615 O O . VAL B 1 20 ? -6.953 22.547 17.438 1 94.5 20 VAL B O 1
ATOM 1618 N N . LEU B 1 21 ? -8.602 23.484 16.359 1 96.44 21 LEU B N 1
ATOM 1619 C CA . LEU B 1 21 ? -7.734 24.375 15.609 1 96.44 21 LEU B CA 1
ATOM 1620 C C . LEU B 1 21 ? -6.98 25.328 16.531 1 96.44 21 LEU B C 1
ATOM 1622 O O . LEU B 1 21 ? -5.762 25.469 16.422 1 96.44 21 LEU B O 1
ATOM 1626 N N . LYS B 1 22 ? -7.758 25.922 17.375 1 95.75 22 LYS B N 1
ATOM 1627 C CA . LYS B 1 22 ? -7.137 26.891 18.297 1 95.75 22 LYS B CA 1
ATOM 1628 C C . LYS B 1 22 ? -6.074 26.219 19.156 1 95.75 22 LYS B C 1
ATOM 1630 O O . LYS B 1 22 ? -4.977 26.75 19.328 1 95.75 22 LYS B O 1
ATOM 1635 N N . ASP B 1 23 ? -6.441 25.094 19.609 1 97.31 23 ASP B N 1
ATOM 1636 C CA . ASP B 1 23 ? -5.492 24.359 20.438 1 97.31 23 ASP B CA 1
ATOM 1637 C C . ASP B 1 23 ? -4.219 24.047 19.656 1 97.31 23 ASP B C 1
ATOM 1639 O O . ASP B 1 23 ? -3.111 24.25 20.156 1 97.31 23 ASP B O 1
ATOM 1643 N N . THR B 1 24 ? -4.336 23.578 18.484 1 98.31 24 THR B N 1
ATOM 1644 C CA . THR B 1 24 ? -3.203 23.203 17.656 1 98.31 24 THR B CA 1
ATOM 1645 C C . THR B 1 24 ? -2.354 24.422 17.312 1 98.31 24 THR B C 1
ATOM 1647 O O . THR B 1 24 ? -1.131 24.391 17.469 1 98.31 24 THR B O 1
ATOM 1650 N N . LEU B 1 25 ? -2.982 25.484 16.938 1 98.56 25 LEU B N 1
ATOM 1651 C CA . LEU B 1 25 ? -2.277 26.688 16.531 1 98.56 25 LEU B CA 1
ATOM 1652 C C . LEU B 1 25 ? -1.541 27.328 17.703 1 98.56 25 LEU B C 1
ATOM 1654 O O . LEU B 1 25 ? -0.422 27.812 17.547 1 98.56 25 LEU B O 1
ATOM 1658 N N . GLN B 1 26 ? -2.195 27.281 18.781 1 98.62 26 GLN B N 1
ATOM 1659 C CA . GLN B 1 26 ? -1.561 27.828 19.984 1 98.62 26 GLN B CA 1
ATOM 1660 C C . GLN B 1 26 ? -0.33 27.016 20.375 1 98.62 26 GLN B C 1
ATOM 1662 O O . GLN B 1 26 ? 0.697 27.578 20.766 1 98.62 26 GLN B O 1
ATOM 1667 N N . LYS B 1 27 ? -0.458 25.734 20.266 1 98.75 27 LYS B N 1
ATOM 1668 C CA . LYS B 1 27 ? 0.68 24.859 20.547 1 98.75 27 LYS B CA 1
ATOM 1669 C C . LYS B 1 27 ? 1.821 25.109 19.578 1 98.75 27 LYS B C 1
ATOM 1671 O O . LYS B 1 27 ? 2.99 25.125 19.969 1 98.75 27 LYS B O 1
ATOM 1676 N N . ILE B 1 28 ? 1.517 25.312 18.312 1 98.62 28 ILE B N 1
ATOM 1677 C CA . ILE B 1 28 ? 2.529 25.594 17.312 1 98.62 28 ILE B CA 1
ATOM 1678 C C . ILE B 1 28 ? 3.229 26.922 17.625 1 98.62 28 ILE B C 1
ATOM 1680 O O . ILE B 1 28 ? 4.457 27 17.578 1 98.62 28 ILE B O 1
ATOM 1684 N N . LEU B 1 29 ? 2.438 27.875 17.984 1 98.31 29 LEU B N 1
ATOM 1685 C CA . LEU B 1 29 ? 2.984 29.203 18.297 1 98.31 29 LEU B CA 1
ATOM 1686 C C . LEU B 1 29 ? 3.936 29.125 19.484 1 98.31 29 LEU B C 1
ATOM 1688 O O . LEU B 1 29 ? 4.98 29.781 19.5 1 98.31 29 LEU B O 1
ATOM 1692 N N . ALA B 1 30 ? 3.551 28.328 20.375 1 98.25 30 ALA B N 1
ATOM 1693 C CA . ALA B 1 30 ? 4.371 28.188 21.578 1 98.25 30 ALA B CA 1
ATOM 1694 C C . ALA B 1 30 ? 5.684 27.469 21.266 1 98.25 30 ALA B C 1
ATOM 1696 O O . ALA B 1 30 ? 6.711 27.766 21.891 1 98.25 30 ALA B O 1
ATOM 1697 N N . ALA B 1 31 ? 5.691 26.594 20.328 1 97.88 31 ALA B N 1
ATOM 1698 C CA . ALA B 1 31 ? 6.859 25.781 20 1 97.88 31 ALA B CA 1
ATOM 1699 C C . ALA B 1 31 ? 7.719 26.438 18.938 1 97.88 31 ALA B C 1
ATOM 1701 O O . ALA B 1 31 ? 8.914 26.156 18.828 1 97.88 31 ALA B O 1
ATOM 1702 N N . ALA B 1 32 ? 7.16 27.297 18.109 1 97.62 32 ALA B N 1
ATOM 1703 C CA . ALA B 1 32 ? 7.836 27.875 16.953 1 97.62 32 ALA B CA 1
ATOM 1704 C C . ALA B 1 32 ? 8.797 28.984 17.359 1 97.62 32 ALA B C 1
ATOM 1706 O O . ALA B 1 32 ? 8.391 29.953 18.016 1 97.62 32 ALA B O 1
ATOM 1707 N N . PRO B 1 33 ? 10.055 28.891 17.031 1 97.38 33 PRO B N 1
ATOM 1708 C CA . PRO B 1 33 ? 10.992 29.984 17.312 1 97.38 33 PRO B CA 1
ATOM 1709 C C . PRO B 1 33 ? 10.734 31.219 16.469 1 97.38 33 PRO B C 1
ATOM 1711 O O . PRO B 1 33 ? 10 31.156 15.477 1 97.38 33 PRO B O 1
ATOM 1714 N N . ARG B 1 34 ? 11.383 32.281 16.859 1 96.31 34 ARG B N 1
ATOM 1715 C CA . ARG B 1 34 ? 11.141 33.562 16.25 1 96.31 34 ARG B CA 1
ATOM 1716 C C . ARG B 1 34 ? 11.578 33.594 14.789 1 96.31 34 ARG B C 1
ATOM 1718 O O . ARG B 1 34 ? 11.023 34.312 13.977 1 96.31 34 ARG B O 1
ATOM 1725 N N . ARG B 1 35 ? 12.508 32.688 14.367 1 95.75 35 ARG B N 1
ATOM 1726 C CA . ARG B 1 35 ? 13.016 32.656 13 1 95.75 35 ARG B CA 1
ATOM 1727 C C . ARG B 1 35 ? 11.945 32.156 12.031 1 95.75 35 ARG B C 1
ATOM 1729 O O . ARG B 1 35 ? 12.047 32.375 10.82 1 95.75 35 ARG B O 1
ATOM 1736 N N . LEU B 1 36 ? 10.938 31.516 12.586 1 96.81 36 LEU B N 1
ATOM 1737 C CA . LEU B 1 36 ? 9.812 31.109 11.75 1 96.81 36 LEU B CA 1
ATOM 1738 C C . LEU B 1 36 ? 8.727 32.188 11.727 1 96.81 36 LEU B C 1
ATOM 1740 O O . LEU B 1 36 ? 7.559 31.875 12 1 96.81 36 LEU B O 1
ATOM 1744 N N . LYS B 1 37 ? 9.047 33.312 11.289 1 97.75 37 LYS B N 1
ATOM 1745 C CA . LYS B 1 37 ? 8.188 34.5 11.352 1 97.75 37 LYS B CA 1
ATOM 1746 C C . LYS B 1 37 ? 6.91 34.281 10.547 1 97.75 37 LYS B C 1
ATOM 1748 O O . LYS B 1 37 ? 5.816 34.625 11.008 1 97.75 37 LYS B O 1
ATOM 1753 N N . GLU B 1 38 ? 7.078 33.75 9.328 1 98.06 38 GLU B N 1
ATOM 1754 C CA . GLU B 1 38 ? 5.918 33.531 8.461 1 98.06 38 GLU B CA 1
ATOM 1755 C C . GLU B 1 38 ? 4.906 32.594 9.117 1 98.06 38 GLU B C 1
ATOM 1757 O O . GLU B 1 38 ? 3.701 32.844 9.078 1 98.06 38 GLU B O 1
ATOM 1762 N N . LEU B 1 39 ? 5.379 31.562 9.68 1 98.25 39 LEU B N 1
ATOM 1763 C CA . LEU B 1 39 ? 4.52 30.609 10.383 1 98.25 39 LEU B CA 1
ATOM 1764 C C . LEU B 1 39 ? 3.82 31.266 11.562 1 98.25 39 LEU B C 1
ATOM 1766 O O . LEU B 1 39 ? 2.605 31.141 11.727 1 98.25 39 LEU B O 1
ATOM 1770 N N . ARG B 1 40 ? 4.574 31.922 12.383 1 98.44 40 ARG B N 1
ATOM 1771 C CA . ARG B 1 40 ? 4.016 32.594 13.555 1 98.44 40 ARG B CA 1
ATOM 1772 C C . ARG B 1 40 ? 2.947 33.594 13.156 1 98.44 40 ARG B C 1
ATOM 1774 O O . ARG B 1 40 ? 1.865 33.656 13.742 1 98.44 40 ARG B O 1
ATOM 1781 N N . ASP B 1 41 ? 3.26 34.375 12.094 1 98.69 41 ASP B N 1
ATOM 1782 C CA . ASP B 1 41 ? 2.314 35.375 11.609 1 98.69 41 ASP B CA 1
ATOM 1783 C C . ASP B 1 41 ? 1.024 34.719 11.117 1 98.69 41 ASP B C 1
ATOM 1785 O O . ASP B 1 41 ? -0.072 35.188 11.414 1 98.69 41 ASP B O 1
ATOM 1789 N N . GLU B 1 42 ? 1.174 33.625 10.383 1 98.5 42 GLU B N 1
ATOM 1790 C CA . GLU B 1 42 ? 0.003 32.938 9.859 1 98.5 42 GLU B CA 1
ATOM 1791 C C . GLU B 1 42 ? -0.84 32.344 10.992 1 98.5 42 GLU B C 1
ATOM 1793 O O . GLU B 1 42 ? -2.07 32.406 10.953 1 98.5 42 GLU B O 1
ATOM 1798 N N . CYS B 1 43 ? -0.219 31.766 12.016 1 98.44 43 CYS B N 1
ATOM 1799 C CA . CYS B 1 43 ? -0.934 31.234 13.164 1 98.44 43 CYS B CA 1
ATOM 1800 C C . CYS B 1 43 ? -1.728 32.312 13.875 1 98.44 43 CYS B C 1
ATOM 1802 O O . CYS B 1 43 ? -2.9 32.125 14.203 1 98.44 43 CYS B O 1
ATOM 1804 N N . GLU B 1 44 ? -1.092 33.406 14.086 1 98.25 44 GLU B N 1
ATOM 1805 C CA . GLU B 1 44 ? -1.752 34.531 14.773 1 98.25 44 GLU B CA 1
ATOM 1806 C C . GLU B 1 44 ? -2.936 35.062 13.961 1 98.25 44 GLU B C 1
ATOM 1808 O O . GLU B 1 44 ? -4 35.344 14.516 1 98.25 44 GLU B O 1
ATOM 1813 N N . ALA B 1 45 ? -2.721 35.156 12.648 1 98 45 ALA B N 1
ATOM 1814 C CA . ALA B 1 45 ? -3.791 35.625 11.773 1 98 45 ALA B CA 1
ATOM 1815 C C . ALA B 1 45 ? -4.984 34.656 11.812 1 98 45 ALA B C 1
ATOM 1817 O O . ALA B 1 45 ? -6.133 35.094 11.898 1 98 45 ALA B O 1
ATOM 1818 N N . GLU B 1 46 ? -4.754 33.406 11.75 1 96.94 46 GLU B N 1
ATOM 1819 C CA . GLU B 1 46 ? -5.824 32.406 11.766 1 96.94 46 GLU B CA 1
ATOM 1820 C C . GLU B 1 46 ? -6.52 32.375 13.125 1 96.94 46 GLU B C 1
ATOM 1822 O O . GLU B 1 46 ? -7.738 32.188 13.195 1 96.94 46 GLU B O 1
ATOM 1827 N N . LEU B 1 47 ? -5.727 32.5 14.25 1 96.5 47 LEU B N 1
ATOM 1828 C CA . LEU B 1 47 ? -6.328 32.562 15.578 1 96.5 47 LEU B CA 1
ATOM 1829 C C . LEU B 1 47 ? -7.289 33.719 15.695 1 96.5 47 LEU B C 1
ATOM 1831 O O . LEU B 1 47 ? -8.375 33.594 16.266 1 96.5 47 LEU B O 1
ATOM 1835 N N . LYS B 1 48 ? -6.895 34.812 15.117 1 96 48 LYS B N 1
ATOM 1836 C CA . LYS B 1 48 ? -7.762 36 15.125 1 96 48 LYS B CA 1
ATOM 1837 C C . LYS B 1 48 ? -9.047 35.75 14.336 1 96 48 LYS B C 1
ATOM 1839 O O . LYS B 1 48 ? -10.133 36.094 14.773 1 96 48 LYS B O 1
ATOM 1844 N N . ARG B 1 49 ? -8.914 35.094 13.188 1 93.62 49 ARG B N 1
ATOM 1845 C CA . ARG B 1 49 ? -10.07 34.75 12.367 1 93.62 49 ARG B CA 1
ATOM 1846 C C . ARG B 1 49 ? -11.008 33.812 13.109 1 93.62 49 ARG B C 1
ATOM 1848 O O . ARG B 1 49 ? -12.227 33.938 13.039 1 93.62 49 ARG B O 1
ATOM 1855 N N . LEU B 1 50 ? -10.414 32.875 13.789 1 92.56 50 LEU B N 1
ATOM 1856 C CA . LEU B 1 50 ? -11.203 31.906 14.531 1 92.56 50 LEU B CA 1
ATOM 1857 C C . LEU B 1 50 ? -11.953 32.562 15.68 1 92.56 50 LEU B C 1
ATOM 1859 O O . LEU B 1 50 ? -13.086 32.188 15.984 1 92.56 50 LEU B O 1
ATOM 1863 N N . ASP B 1 51 ? -11.344 33.5 16.297 1 90.06 51 ASP B N 1
ATOM 1864 C CA . ASP B 1 51 ? -11.961 34.25 17.406 1 90.06 51 ASP B CA 1
ATOM 1865 C C . ASP B 1 51 ? -13.148 35.062 16.938 1 90.06 51 ASP B C 1
ATOM 1867 O O . ASP B 1 51 ? -14.047 35.375 17.719 1 90.06 51 ASP B O 1
ATOM 1871 N N . SER B 1 52 ? -13.133 35.375 15.648 1 86.44 52 SER B N 1
ATOM 1872 C CA . SER B 1 52 ? -14.18 36.25 15.102 1 86.44 52 SER B CA 1
ATOM 1873 C C . SER B 1 52 ? -15.367 35.438 14.609 1 86.44 52 SER B C 1
ATOM 1875 O O . SER B 1 52 ? -16.406 35.969 14.234 1 86.44 52 SER B O 1
ATOM 1877 N N . LEU B 1 53 ? -15.164 34.125 14.562 1 79.69 53 LEU B N 1
ATOM 1878 C CA . LEU B 1 53 ? -16.25 33.281 14.109 1 79.69 53 LEU B CA 1
ATOM 1879 C C . LEU B 1 53 ? -17.359 33.188 15.156 1 79.69 53 LEU B C 1
ATOM 1881 O O . LEU B 1 53 ? -17.078 33.281 16.359 1 79.69 53 LEU B O 1
ATOM 1885 N N . PRO B 1 54 ? -18.625 33.094 14.586 1 70.12 54 PRO B N 1
ATOM 1886 C CA . PRO B 1 54 ? -19.703 32.906 15.547 1 70.12 54 PRO B CA 1
ATOM 1887 C C . PRO B 1 54 ? -19.609 31.578 16.297 1 70.12 54 PRO B C 1
ATOM 1889 O O . PRO B 1 54 ? -18.953 30.641 15.82 1 70.12 54 PRO B O 1
ATOM 1892 N N . ALA B 1 55 ? -19.969 31.5 17.594 1 61.16 55 ALA B N 1
ATOM 1893 C CA . ALA B 1 55 ? -19.828 30.406 18.562 1 61.16 55 ALA B CA 1
ATOM 1894 C C . ALA B 1 55 ? -20.281 29.078 17.969 1 61.16 55 ALA B C 1
ATOM 1896 O O . ALA B 1 55 ? -19.828 28.016 18.375 1 61.16 55 ALA B O 1
ATOM 1897 N N . THR B 1 56 ? -21.172 29.078 17.125 1 56.81 56 THR B N 1
ATOM 1898 C CA . THR B 1 56 ? -21.703 27.781 16.703 1 56.81 56 THR B CA 1
ATOM 1899 C C . THR B 1 56 ? -20.719 27.078 15.773 1 56.81 56 THR B C 1
ATOM 1901 O O . THR B 1 56 ? -20.766 25.859 15.617 1 56.81 56 THR B O 1
ATOM 1904 N N . GLY B 1 57 ? -19.594 27.75 15.617 1 57.06 57 GLY B N 1
ATOM 1905 C CA . GLY B 1 57 ? -18.641 27.141 14.703 1 57.06 57 GLY B CA 1
ATOM 1906 C C . GLY B 1 57 ? -19.281 26.516 13.484 1 57.06 57 GLY B C 1
ATOM 1907 O O . GLY B 1 57 ? -18.703 25.641 12.844 1 57.06 57 GLY B O 1
ATOM 1908 N N . ALA B 1 58 ? -20.594 26.875 13.359 1 60.91 58 ALA B N 1
ATOM 1909 C CA . ALA B 1 58 ? -21.406 26.312 12.281 1 60.91 58 ALA B CA 1
ATOM 1910 C C . ALA B 1 58 ? -20.906 26.766 10.922 1 60.91 58 ALA B C 1
ATOM 1912 O O . ALA B 1 58 ? -20.609 27.953 10.719 1 60.91 58 ALA B O 1
ATOM 1913 N N . GLY B 1 59 ? -20.438 25.891 10.203 1 66.12 59 GLY B N 1
ATOM 1914 C CA . GLY B 1 59 ? -20.094 26.141 8.812 1 66.12 59 GLY B CA 1
ATOM 1915 C C . GLY B 1 59 ? -18.594 26.25 8.578 1 66.12 59 GLY B C 1
ATOM 1916 O O . GLY B 1 59 ? -18.141 26.359 7.441 1 66.12 59 GLY B O 1
ATOM 1917 N N . VAL B 1 60 ? -17.828 26.344 9.625 1 75.69 60 VAL B N 1
ATOM 1918 C CA . VAL B 1 60 ? -16.375 26.484 9.453 1 75.69 60 VAL B CA 1
ATOM 1919 C C . VAL B 1 60 ? -15.75 25.109 9.234 1 75.69 60 VAL B C 1
ATOM 1921 O O . VAL B 1 60 ? -16.109 24.141 9.906 1 75.69 60 VAL B O 1
ATOM 1924 N N . THR B 1 61 ? -14.922 25.094 8.18 1 87.19 61 THR B N 1
ATOM 1925 C CA . THR B 1 61 ? -14.133 23.906 7.922 1 87.19 61 THR B CA 1
ATOM 1926 C C . THR B 1 61 ? -12.648 24.172 8.148 1 87.19 61 THR B C 1
ATOM 1928 O O . THR B 1 61 ? -12.18 25.297 7.953 1 87.19 61 THR B O 1
ATOM 1931 N N . ALA B 1 62 ? -11.977 23.266 8.703 1 94.81 62 ALA B N 1
ATOM 1932 C CA . ALA B 1 62 ? -10.539 23.391 8.914 1 94.81 62 ALA B CA 1
ATOM 1933 C C . ALA B 1 62 ? -9.797 23.594 7.598 1 94.81 62 ALA B C 1
ATOM 1935 O O . ALA B 1 62 ? -8.641 24.016 7.586 1 94.81 62 ALA B O 1
ATOM 1936 N N . ASP B 1 63 ? -10.492 23.328 6.465 1 96.56 63 ASP B N 1
ATOM 1937 C CA . ASP B 1 63 ? -9.891 23.484 5.145 1 96.56 63 ASP B CA 1
ATOM 1938 C C . ASP B 1 63 ? -9.375 24.906 4.945 1 96.56 63 ASP B C 1
ATOM 1940 O O . ASP B 1 63 ? -8.359 25.125 4.273 1 96.56 63 ASP B O 1
ATOM 1944 N N . GLU B 1 64 ? -10 25.844 5.551 1 94.5 64 GLU B N 1
ATOM 1945 C CA . GLU B 1 64 ? -9.664 27.25 5.359 1 94.5 64 GLU B CA 1
ATOM 1946 C C . GLU B 1 64 ? -8.492 27.656 6.234 1 94.5 64 GLU B C 1
ATOM 1948 O O . GLU B 1 64 ? -7.961 28.766 6.094 1 94.5 64 GLU B O 1
ATOM 1953 N N . PHE B 1 65 ? -8.094 26.797 7.023 1 95.88 65 PHE B N 1
ATOM 1954 C CA . PHE B 1 65 ? -7.059 27.141 7.996 1 95.88 65 PHE B CA 1
ATOM 1955 C C . PHE B 1 65 ? -5.84 26.25 7.828 1 95.88 65 PHE B C 1
ATOM 1957 O O . PHE B 1 65 ? -5.082 26.031 8.773 1 95.88 65 PHE B O 1
ATOM 1964 N N . PHE B 1 66 ? -5.641 25.766 6.68 1 98.12 66 PHE B N 1
ATOM 1965 C CA . PHE B 1 66 ? -4.578 24.781 6.496 1 98.12 66 PHE B CA 1
ATOM 1966 C C . PHE B 1 66 ? -3.238 25.469 6.254 1 98.12 66 PHE B C 1
ATOM 1968 O O . PHE B 1 66 ? -2.184 24.844 6.355 1 98.12 66 PHE B O 1
ATOM 1975 N N . ALA B 1 67 ? -3.18 26.688 5.902 1 98.25 67 ALA B N 1
ATOM 1976 C CA . ALA B 1 67 ? -1.95 27.391 5.551 1 98.25 67 ALA B CA 1
ATOM 1977 C C . ALA B 1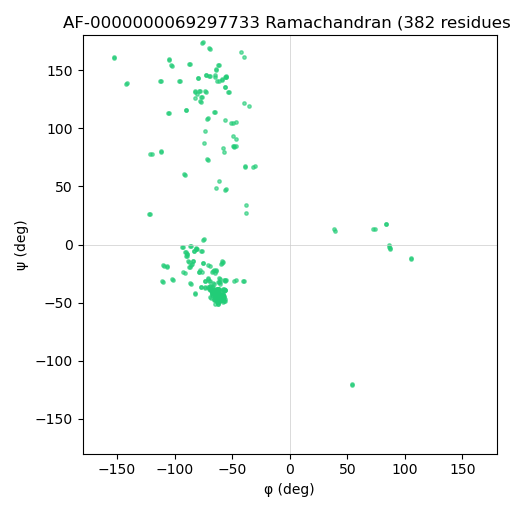 67 ? -0.931 27.312 6.684 1 98.25 67 ALA B C 1
ATOM 1979 O O . ALA B 1 67 ? 0.245 27.031 6.453 1 98.25 67 ALA B O 1
ATOM 1980 N N . SER B 1 68 ? -1.336 27.594 7.855 1 98.19 68 SER B N 1
ATOM 1981 C CA . SER B 1 68 ? -0.437 27.531 9 1 98.19 68 SER B CA 1
ATOM 1982 C C . SER B 1 68 ? 0.069 26.109 9.242 1 98.19 68 SER B C 1
ATOM 1984 O O . SER B 1 68 ? 1.25 25.906 9.531 1 98.19 68 SER B O 1
ATOM 1986 N N . LEU B 1 69 ? -0.807 25.156 9.094 1 98.06 69 LEU B N 1
ATOM 1987 C CA . LEU B 1 69 ? -0.433 23.766 9.281 1 98.06 69 LEU B CA 1
ATOM 1988 C C . LEU B 1 69 ? 0.578 23.328 8.227 1 98.06 69 LEU B C 1
ATOM 1990 O O . LEU B 1 69 ? 1.55 22.625 8.539 1 98.06 69 LEU B O 1
ATOM 1994 N N . LYS B 1 70 ? 0.336 23.766 7.027 1 97.88 70 LYS B N 1
ATOM 1995 C CA . LYS B 1 70 ? 1.267 23.469 5.941 1 97.88 70 LYS B CA 1
ATOM 1996 C C . LYS B 1 70 ? 2.656 24.031 6.246 1 97.88 70 LYS B C 1
ATOM 1998 O O . LYS B 1 70 ? 3.656 23.312 6.098 1 97.88 70 LYS B O 1
ATOM 2003 N N . LEU B 1 71 ? 2.682 25.266 6.664 1 97.12 71 LEU B N 1
ATOM 2004 C CA . LEU B 1 71 ? 3.949 25.906 6.996 1 97.12 71 LEU B CA 1
ATOM 2005 C C . LEU B 1 71 ? 4.648 25.172 8.133 1 97.12 71 LEU B C 1
ATOM 2007 O O . LEU B 1 71 ? 5.871 25.016 8.125 1 97.12 71 LEU B O 1
ATOM 2011 N N . ALA B 1 72 ? 3.867 24.797 9.07 1 97.38 72 ALA B N 1
ATOM 2012 C CA . ALA B 1 72 ? 4.438 24.094 10.219 1 97.38 72 ALA B CA 1
ATOM 2013 C C . ALA B 1 72 ? 5.066 22.766 9.789 1 97.38 72 ALA B C 1
ATOM 2015 O O . ALA B 1 72 ? 6.121 22.375 10.297 1 97.38 72 ALA B O 1
ATOM 2016 N N . CYS B 1 73 ? 4.465 22.031 8.852 1 96 73 CYS B N 1
ATOM 2017 C CA . CYS B 1 73 ? 5.004 20.781 8.328 1 96 73 CYS B CA 1
ATOM 2018 C C . CYS B 1 73 ? 6.324 21.016 7.602 1 96 73 CYS B C 1
ATOM 2020 O O . CYS B 1 73 ? 7.16 20.109 7.516 1 96 73 CYS B O 1
ATOM 2022 N N . GLU B 1 74 ? 6.504 22.188 7.184 1 94.12 74 GLU B N 1
ATOM 2023 C CA . GLU B 1 74 ? 7.688 22.531 6.395 1 94.12 74 GLU B CA 1
ATOM 2024 C C . GLU B 1 74 ? 8.812 23.047 7.281 1 94.12 74 GLU B C 1
ATOM 2026 O O . GLU B 1 74 ? 9.883 23.406 6.789 1 94.12 74 GLU B O 1
ATOM 2031 N N . ALA B 1 75 ? 8.531 23.141 8.539 1 93.44 75 ALA B N 1
ATOM 2032 C CA . ALA B 1 75 ? 9.547 23.641 9.469 1 93.44 75 ALA B CA 1
ATOM 2033 C C . ALA B 1 75 ? 10.656 22.594 9.664 1 93.44 75 ALA B C 1
ATOM 2035 O O . ALA B 1 75 ? 10.789 22.031 10.742 1 93.44 75 ALA B O 1
ATOM 2036 N N . SER B 1 76 ? 11.469 22.438 8.68 1 86.44 76 SER B N 1
ATOM 2037 C CA . SER B 1 76 ? 12.562 21.469 8.688 1 86.44 76 SER B CA 1
ATOM 2038 C C . SER B 1 76 ? 13.492 21.688 9.875 1 86.44 76 SER B C 1
ATOM 2040 O O . SER B 1 76 ? 13.844 22.828 10.188 1 86.44 76 SER B O 1
ATOM 2042 N N . GLY B 1 77 ? 13.867 20.688 10.523 1 88.94 77 GLY B N 1
ATOM 2043 C CA . GLY B 1 77 ? 14.812 20.766 11.633 1 88.94 77 GLY B CA 1
ATOM 2044 C C . GLY B 1 77 ? 14.141 21.062 12.961 1 88.94 77 GLY B C 1
ATOM 2045 O O . GLY B 1 77 ? 14.82 21.188 13.984 1 88.94 77 GLY B O 1
ATOM 2046 N N . LEU B 1 78 ? 12.922 21.25 12.977 1 93.94 78 LEU B N 1
ATOM 2047 C CA . LEU B 1 78 ? 12.18 21.516 14.195 1 93.94 78 LEU B CA 1
ATOM 2048 C C . LEU B 1 78 ? 11.117 20.453 14.445 1 93.94 78 LEU B C 1
ATOM 2050 O O . LEU B 1 78 ? 9.922 20.719 14.281 1 93.94 78 LEU B O 1
ATOM 2054 N N . PRO B 1 79 ? 11.531 19.297 14.938 1 95.31 79 PRO B N 1
ATOM 2055 C CA . PRO B 1 79 ? 10.633 18.141 15.055 1 95.31 79 PRO B CA 1
ATOM 2056 C C . PRO B 1 79 ? 9.43 18.422 15.953 1 95.31 79 PRO B C 1
ATOM 2058 O O . PRO B 1 79 ? 8.352 17.875 15.734 1 95.31 79 PRO B O 1
ATOM 2061 N N . LYS B 1 80 ? 9.609 19.203 16.953 1 96.31 80 LYS B N 1
ATOM 2062 C CA . LYS B 1 80 ? 8.508 19.5 17.859 1 96.31 80 LYS B CA 1
ATOM 2063 C C . LYS B 1 80 ? 7.379 20.234 17.141 1 96.31 80 LYS B C 1
ATOM 2065 O O . LYS B 1 80 ? 6.207 19.906 17.297 1 96.31 80 LYS B O 1
ATOM 2070 N N . VAL B 1 81 ? 7.719 21.203 16.344 1 97.19 81 VAL B N 1
ATOM 2071 C CA . VAL B 1 81 ? 6.742 21.969 15.586 1 97.19 81 VAL B CA 1
ATOM 2072 C C . VAL B 1 81 ? 6.023 21.078 14.586 1 97.19 81 VAL B C 1
ATOM 2074 O O . VAL B 1 81 ? 4.793 21.078 14.516 1 97.19 81 VAL B O 1
ATOM 2077 N N . VAL B 1 82 ? 6.797 20.281 13.898 1 97.12 82 VAL B N 1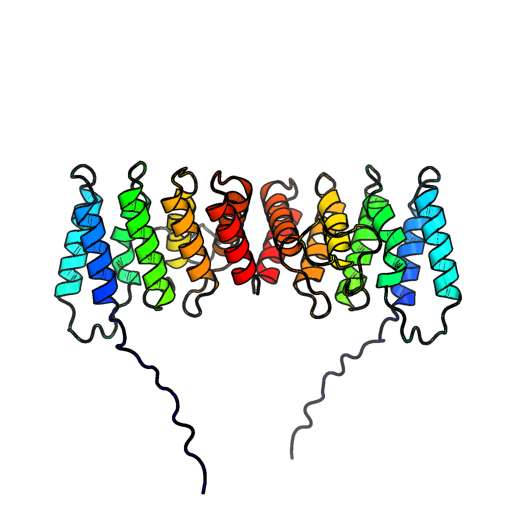
ATOM 2078 C CA . VAL B 1 82 ? 6.25 19.391 12.875 1 97.12 82 VAL B CA 1
ATOM 2079 C C . VAL B 1 82 ? 5.32 18.375 13.523 1 97.12 82 VAL B C 1
ATOM 2081 O O . VAL B 1 82 ? 4.219 18.125 13.023 1 97.12 82 VAL B O 1
ATOM 2084 N N . SER B 1 83 ? 5.695 17.859 14.664 1 97.06 83 SER B N 1
ATOM 2085 C CA . SER B 1 83 ? 4.898 16.844 15.352 1 97.06 83 SER B CA 1
ATOM 2086 C C . SER B 1 83 ? 3.553 17.406 15.797 1 97.06 83 SER B C 1
ATOM 2088 O O . SER B 1 83 ? 2.523 16.75 15.664 1 97.06 83 SER B O 1
ATOM 2090 N N . ILE B 1 84 ? 3.559 18.562 16.266 1 98.06 84 ILE B N 1
ATOM 2091 C CA . ILE B 1 84 ? 2.32 19.203 16.703 1 98.06 84 ILE B CA 1
ATOM 2092 C C . ILE B 1 84 ? 1.384 19.375 15.508 1 98.06 84 ILE B C 1
ATOM 2094 O O . ILE B 1 84 ? 0.187 19.094 15.602 1 98.06 84 ILE B O 1
ATOM 2098 N N . ALA B 1 85 ? 1.953 19.828 14.391 1 97.94 85 ALA B N 1
ATOM 2099 C CA . ALA B 1 85 ? 1.169 20.031 13.172 1 97.94 85 ALA B CA 1
ATOM 2100 C C . ALA B 1 85 ? 0.56 18.719 12.688 1 97.94 85 ALA B C 1
ATOM 2102 O O . ALA B 1 85 ? -0.639 18.641 12.406 1 97.94 85 ALA B O 1
ATOM 2103 N N . LEU B 1 86 ? 1.368 17.734 12.68 1 97.62 86 LEU B N 1
ATOM 2104 C CA . LEU B 1 86 ? 0.921 16.438 12.195 1 97.62 86 LEU B CA 1
ATOM 2105 C C . LEU B 1 86 ? -0.165 15.867 13.094 1 97.62 86 LEU B C 1
ATOM 2107 O O . LEU B 1 86 ? -1.153 15.312 12.609 1 97.62 86 LEU B O 1
ATOM 2111 N N . GLU B 1 87 ? 0.062 16 14.352 1 98 87 GLU B N 1
ATOM 2112 C CA . GLU B 1 87 ? -0.944 15.531 15.297 1 98 87 GLU B CA 1
ATOM 2113 C C . GLU B 1 87 ? -2.258 16.297 15.133 1 98 87 GLU B C 1
ATOM 2115 O O . GLU B 1 87 ? -3.334 15.695 15.172 1 98 87 GLU B O 1
ATOM 2120 N N . GLY B 1 88 ? -2.152 17.516 14.984 1 98.38 88 GLY B N 1
ATOM 2121 C CA . GLY B 1 88 ? -3.34 18.328 14.742 1 98.38 88 GLY B CA 1
ATOM 2122 C C . GLY B 1 88 ? -4.07 17.938 13.469 1 98.38 88 GLY B C 1
ATOM 2123 O O . GLY B 1 88 ? -5.297 17.812 13.469 1 98.38 88 GLY B O 1
ATOM 2124 N N . ILE B 1 89 ? -3.332 17.75 12.398 1 98.31 89 ILE B N 1
ATOM 2125 C CA . ILE B 1 89 ? -3.904 17.359 11.117 1 98.31 89 ILE B CA 1
ATOM 2126 C C . ILE B 1 89 ? -4.648 16.031 11.273 1 98.31 89 ILE B C 1
ATOM 2128 O O . ILE B 1 89 ? -5.773 15.883 10.797 1 98.31 89 ILE B O 1
ATOM 2132 N N . GLN B 1 90 ? -4.012 15.156 11.984 1 98.25 90 GLN B N 1
ATOM 2133 C CA . GLN B 1 90 ? -4.633 13.852 12.219 1 98.25 90 GLN B CA 1
ATOM 2134 C C . GLN B 1 90 ? -5.969 14.008 12.945 1 98.25 90 GLN B C 1
ATOM 2136 O O . GLN B 1 90 ? -6.969 13.406 12.547 1 98.25 90 GLN B O 1
ATOM 2141 N N . LYS B 1 91 ? -6.031 14.773 13.969 1 97.81 91 LYS B N 1
ATOM 2142 C CA . LYS B 1 91 ? -7.242 14.984 14.758 1 97.81 91 LYS B CA 1
ATOM 2143 C C . LYS B 1 91 ? -8.336 15.633 13.914 1 97.81 91 LYS B C 1
ATOM 2145 O O . LYS B 1 91 ? -9.492 15.195 13.945 1 97.81 91 LYS B O 1
ATOM 2150 N N . LEU B 1 92 ? -7.926 16.594 13.203 1 97.5 92 LEU B N 1
ATOM 2151 C CA . LEU B 1 92 ? -8.898 17.312 12.383 1 97.5 92 LEU B CA 1
ATOM 2152 C C . LEU B 1 92 ? -9.516 16.391 11.344 1 97.5 92 LEU B C 1
ATOM 2154 O O . LEU B 1 92 ? -10.719 16.453 11.078 1 97.5 92 LEU B O 1
ATOM 2158 N N . ILE B 1 93 ? -8.719 15.539 10.812 1 97.88 93 ILE B N 1
ATOM 2159 C CA . ILE B 1 93 ? -9.227 14.578 9.836 1 97.88 93 ILE B CA 1
ATOM 2160 C C . ILE B 1 93 ? -10.133 13.562 10.531 1 97.88 93 ILE B C 1
ATOM 2162 O O . ILE B 1 93 ? -11.234 13.289 10.055 1 97.88 93 ILE B O 1
ATOM 2166 N N . SER B 1 94 ? -9.719 13.062 11.648 1 97 94 SER B N 1
ATOM 2167 C CA . SER B 1 94 ? -10.445 12.023 12.367 1 97 94 SER B CA 1
ATOM 2168 C C . SER B 1 94 ? -11.82 12.508 12.797 1 97 94 SER B C 1
ATOM 2170 O O . SER B 1 94 ? -12.789 11.742 12.797 1 97 94 SER B O 1
ATOM 2172 N N . TYR B 1 95 ? -11.906 13.75 13.078 1 94.19 95 TYR B N 1
ATOM 2173 C CA . TYR B 1 95 ? -13.164 14.32 13.539 1 94.19 95 TYR B CA 1
ATOM 2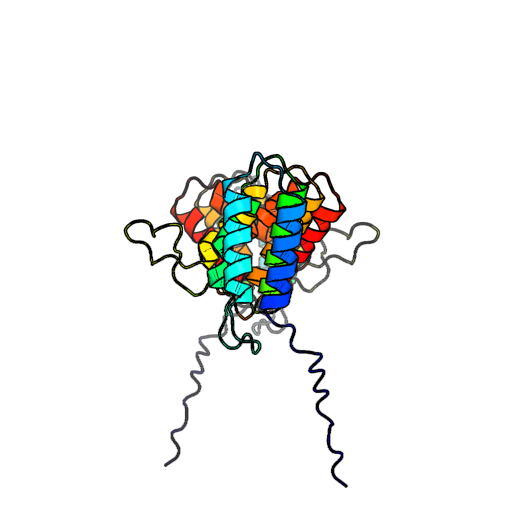174 C C . TYR B 1 95 ? -14 14.82 12.359 1 94.19 95 TYR B C 1
ATOM 2176 O O . TYR B 1 95 ? -15.133 15.273 12.547 1 94.19 95 TYR B O 1
ATOM 2184 N N . GLY B 1 96 ? -13.453 14.797 11.227 1 94.88 96 GLY B N 1
ATOM 2185 C CA . GLY B 1 96 ? -14.164 15.203 10.031 1 94.88 96 GLY B CA 1
ATOM 2186 C C . GLY B 1 96 ? -14.148 16.703 9.805 1 94.88 96 GLY B C 1
ATOM 2187 O O . GLY B 1 96 ? -14.977 17.234 9.055 1 94.88 96 GLY B O 1
ATOM 2188 N N . PHE B 1 97 ? -13.234 17.375 10.461 1 94.88 97 PHE B N 1
ATOM 2189 C CA . PHE B 1 97 ? -13.164 18.828 10.359 1 94.88 97 PHE B CA 1
ATOM 2190 C C . PHE B 1 97 ? -12.328 19.25 9.156 1 94.88 97 PHE B C 1
ATOM 2192 O O . PHE B 1 97 ? -12.578 20.297 8.547 1 94.88 97 PHE B O 1
ATOM 2199 N N . LEU B 1 98 ? -11.344 18.5 8.82 1 97.12 98 LEU B N 1
ATOM 2200 C CA . LEU B 1 98 ? -10.516 18.672 7.637 1 97.12 98 LEU B CA 1
ATOM 2201 C C . LEU B 1 98 ? -10.844 17.625 6.578 1 97.12 98 LEU B C 1
ATOM 2203 O O . LEU B 1 98 ? -10.594 16.438 6.773 1 97.12 98 LEU B O 1
ATOM 2207 N N . THR B 1 99 ? -11.383 18.078 5.492 1 96.81 99 THR B N 1
ATOM 2208 C CA . THR B 1 99 ? -11.82 17.125 4.469 1 96.81 99 THR B CA 1
ATOM 2209 C C . THR B 1 99 ? -10.93 17.219 3.234 1 96.81 99 THR B C 1
ATOM 2211 O O . THR B 1 99 ? -10.734 16.219 2.531 1 96.81 99 THR B O 1
ATOM 2214 N N . GLY B 1 100 ? -10.391 18.406 2.939 1 96.94 100 GLY B N 1
ATOM 2215 C CA . GLY B 1 100 ? -9.531 18.625 1.786 1 96.94 100 GLY B CA 1
ATOM 2216 C C . GLY B 1 100 ? -10.289 18.609 0.469 1 96.94 100 GLY B C 1
ATOM 2217 O O . GLY B 1 100 ? -9.68 18.469 -0.597 1 96.94 100 GLY B O 1
ATOM 2218 N N . ARG B 1 101 ? -11.672 18.672 0.416 1 94.06 101 ARG B N 1
ATOM 2219 C CA . ARG B 1 101 ? -12.508 18.547 -0.777 1 94.06 101 ARG B CA 1
ATOM 2220 C C . ARG B 1 101 ? -12.469 19.828 -1.613 1 94.06 101 ARG B C 1
ATOM 2222 O O . ARG B 1 101 ? -12.688 19.781 -2.826 1 94.06 101 ARG B O 1
ATOM 2229 N N . GLY B 1 102 ? -12.172 20.875 -1.057 1 92.31 102 GLY B N 1
ATOM 2230 C CA . GLY B 1 102 ? -12.125 22.109 -1.803 1 92.31 102 GLY B CA 1
ATOM 2231 C C . GLY B 1 102 ? -10.898 22.234 -2.688 1 92.31 102 GLY B C 1
ATOM 2232 O O . GLY B 1 102 ? -10.055 21.344 -2.717 1 92.31 102 GLY B O 1
ATOM 2233 N N . ARG B 1 103 ? -10.82 23.312 -3.527 1 94.5 103 ARG B N 1
ATOM 2234 C CA . ARG B 1 103 ? -9.703 23.547 -4.434 1 94.5 103 ARG B CA 1
ATOM 2235 C C . ARG B 1 103 ? -8.398 23.75 -3.658 1 94.5 103 ARG B C 1
ATOM 2237 O O . ARG B 1 103 ? -8.391 24.391 -2.604 1 94.5 103 ARG B O 1
ATOM 2244 N N . ASP B 1 104 ? -7.348 23.203 -4.184 1 97.56 104 ASP B N 1
ATOM 2245 C CA . ASP B 1 104 ? -6.016 23.422 -3.619 1 97.56 104 ASP B CA 1
ATOM 2246 C C . ASP B 1 104 ? -5.531 24.844 -3.873 1 97.56 104 ASP B C 1
ATOM 2248 O O . ASP B 1 104 ? -5.219 25.203 -5.008 1 97.56 104 ASP B O 1
ATOM 2252 N N . PRO B 1 105 ? -5.48 25.625 -2.895 1 96.75 105 PRO B N 1
ATOM 2253 C CA . PRO B 1 105 ? -5.059 27 -3.115 1 96.75 105 PRO B CA 1
ATOM 2254 C C . PRO B 1 105 ? -3.541 27.156 -3.191 1 96.75 105 PRO B C 1
ATOM 2256 O O . PRO B 1 105 ? -3.037 28.25 -3.475 1 96.75 105 PRO B O 1
ATOM 2259 N N . PHE B 1 106 ? -2.807 26.125 -2.986 1 97.25 106 PHE B N 1
ATOM 2260 C CA . PHE B 1 106 ? -1.361 26.234 -2.83 1 97.25 106 PHE B CA 1
ATOM 2261 C C . PHE B 1 106 ? -0.645 25.828 -4.113 1 97.25 106 PHE B C 1
ATOM 2263 O O . PHE B 1 106 ? 0.5 26.219 -4.344 1 97.25 106 PHE B O 1
ATOM 2270 N N . LYS B 1 107 ? -1.274 24.922 -4.824 1 95.94 107 LYS B N 1
ATOM 2271 C CA . LYS B 1 107 ? -0.631 24.391 -6.02 1 95.94 107 LYS B CA 1
ATOM 2272 C C . LYS B 1 107 ? -1.645 24.172 -7.137 1 95.94 107 LYS B C 1
ATOM 2274 O O . LYS B 1 107 ? -2.742 23.656 -6.898 1 95.94 107 LYS B O 1
ATOM 2279 N N . ALA B 1 108 ? -1.315 24.484 -8.32 1 93.81 108 ALA B N 1
ATOM 2280 C CA . ALA B 1 108 ? -2.17 24.266 -9.484 1 93.81 108 ALA B CA 1
ATOM 2281 C C . ALA B 1 108 ? -1.962 22.859 -10.055 1 93.81 108 ALA B C 1
ATOM 2283 O O . ALA B 1 108 ? -0.903 22.25 -9.867 1 93.81 108 ALA B O 1
ATOM 2284 N N . ALA B 1 109 ? -2.99 22.406 -10.719 1 92.5 109 ALA B N 1
ATOM 2285 C CA . ALA B 1 109 ? -2.863 21.125 -11.383 1 92.5 109 ALA B CA 1
ATOM 2286 C C . ALA B 1 109 ? -1.91 21.219 -12.57 1 92.5 109 ALA B C 1
ATOM 2288 O O . ALA B 1 109 ? -1.81 22.25 -13.219 1 92.5 109 ALA B O 1
ATOM 2289 N N . GLU B 1 110 ? -1.168 20.156 -12.789 1 89.81 110 GLU B N 1
ATOM 2290 C CA . GLU B 1 110 ? -0.361 20.078 -14 1 89.81 110 GLU B CA 1
ATOM 2291 C C . GLU B 1 110 ? -1.24 20.047 -15.242 1 89.81 110 GLU B C 1
ATOM 2293 O O . GLU B 1 110 ? -2.393 19.609 -15.188 1 89.81 110 GLU B O 1
ATOM 2298 N N . PRO B 1 111 ? -0.725 20.562 -16.359 1 90.81 111 PRO B N 1
ATOM 2299 C CA . PRO B 1 111 ? -1.509 20.531 -17.594 1 90.81 111 PRO B CA 1
ATOM 2300 C C . PRO B 1 111 ? -2.025 19.141 -17.938 1 90.81 111 PRO B C 1
ATOM 2302 O O . PRO B 1 111 ? -1.271 18.172 -17.875 1 90.81 111 PRO B O 1
ATOM 2305 N N . GLY B 1 112 ? -3.275 19.031 -18.234 1 89.38 112 GLY B N 1
ATOM 2306 C CA . GLY B 1 112 ? -3.871 17.766 -18.641 1 89.38 112 GLY B CA 1
ATOM 2307 C C . GLY B 1 112 ? -4.344 16.938 -17.469 1 89.38 112 GLY B C 1
ATOM 2308 O O . GLY B 1 112 ? -4.91 15.859 -17.656 1 89.38 112 GLY B O 1
ATOM 2309 N N . GLN B 1 113 ? -4.07 17.484 -16.312 1 88.75 113 GLN B N 1
ATOM 2310 C CA . GLN B 1 113 ? -4.492 16.75 -15.125 1 88.75 113 GLN B CA 1
ATOM 2311 C C . GLN B 1 113 ? -5.754 17.375 -14.523 1 88.75 113 GLN B C 1
ATOM 2313 O O . GLN B 1 113 ? -6.027 18.562 -14.727 1 88.75 113 GLN B O 1
ATOM 2318 N N . PRO B 1 114 ? -6.441 16.531 -13.859 1 90.12 114 PRO B N 1
ATOM 2319 C CA . PRO B 1 114 ? -7.605 17.094 -13.164 1 90.12 114 PRO B CA 1
ATOM 2320 C C . PRO B 1 114 ? -7.219 18.141 -12.125 1 90.12 114 PRO B C 1
ATOM 2322 O O . PRO B 1 114 ? -6.086 18.141 -11.633 1 90.12 114 PRO B O 1
ATOM 2325 N N . PRO B 1 115 ? -8.148 19 -11.867 1 94.56 115 PRO B N 1
ATOM 2326 C CA . PRO B 1 115 ? -7.863 20.016 -10.844 1 94.56 115 PRO B CA 1
ATOM 2327 C C . PRO B 1 115 ? -7.465 19.406 -9.5 1 94.56 115 PRO B C 1
ATOM 2329 O O . PRO B 1 115 ? -8 18.359 -9.109 1 94.56 115 PRO B O 1
ATOM 2332 N N . ARG B 1 116 ? -6.578 20.047 -8.828 1 96 116 ARG B N 1
ATOM 2333 C CA . ARG B 1 116 ? -6.109 19.594 -7.523 1 96 116 ARG B CA 1
ATOM 2334 C C . ARG B 1 116 ? -7.094 19.969 -6.426 1 96 116 ARG B C 1
ATOM 2336 O O . ARG B 1 116 ? -7.699 21.047 -6.473 1 96 116 ARG B O 1
ATOM 2343 N N . GLN B 1 117 ? -7.242 19.125 -5.496 1 97 117 GLN B N 1
ATOM 2344 C CA . GLN B 1 117 ? -7.973 19.422 -4.266 1 97 117 GLN B CA 1
ATOM 2345 C C . GLN B 1 117 ? -7.016 19.641 -3.098 1 97 117 GLN B C 1
ATOM 2347 O O . GLN B 1 117 ? -5.855 19.234 -3.148 1 97 117 GLN B O 1
ATOM 2352 N N . LEU B 1 118 ? -7.473 20.281 -2.107 1 98.12 118 LEU B N 1
ATOM 2353 C CA . LEU B 1 118 ? -6.652 20.594 -0.939 1 98.12 118 LEU B CA 1
ATOM 2354 C C . LEU B 1 118 ? -6.062 19.312 -0.341 1 98.12 118 LEU B C 1
ATOM 2356 O O . LEU B 1 118 ? -4.938 19.328 0.164 1 98.12 118 LEU B O 1
ATOM 2360 N N . ILE B 1 119 ? -6.762 18.188 -0.453 1 98.25 119 ILE B N 1
ATOM 2361 C CA . ILE B 1 119 ? -6.297 16.922 0.117 1 98.25 119 ILE B CA 1
ATOM 2362 C C . ILE B 1 119 ? -4.969 16.531 -0.52 1 98.25 119 ILE B C 1
ATOM 2364 O O . ILE B 1 119 ? -4.121 15.914 0.131 1 98.25 119 ILE B O 1
ATOM 2368 N N . ASP B 1 120 ? -4.789 16.922 -1.679 1 97.5 120 ASP B N 1
ATOM 2369 C CA . ASP B 1 120 ? -3.523 16.625 -2.342 1 97.5 120 ASP B CA 1
ATOM 2370 C C . ASP B 1 120 ? -2.355 17.297 -1.624 1 97.5 120 ASP B C 1
ATOM 2372 O O . ASP B 1 120 ? -1.355 16.641 -1.311 1 97.5 120 ASP B O 1
ATOM 2376 N N . THR B 1 121 ? -2.557 18.484 -1.335 1 97.62 121 THR B N 1
ATOM 2377 C CA . THR B 1 121 ? -1.513 19.219 -0.631 1 97.62 121 THR B CA 1
ATOM 2378 C C . THR B 1 121 ? -1.379 18.719 0.808 1 97.62 121 THR B C 1
ATOM 2380 O O . THR B 1 121 ? -0.272 18.656 1.347 1 97.62 121 THR B O 1
ATOM 2383 N N . VAL B 1 122 ? -2.459 18.391 1.41 1 98.19 122 VAL B N 1
ATOM 2384 C CA . VAL B 1 122 ? -2.41 17.859 2.768 1 98.19 122 VAL B CA 1
ATOM 2385 C C . VAL B 1 122 ? -1.522 16.609 2.805 1 98.19 122 VAL B C 1
ATOM 2387 O O . VAL B 1 122 ? -0.582 16.547 3.6 1 98.19 122 VAL B O 1
ATOM 2390 N N . ILE B 1 123 ? -1.734 15.703 1.909 1 97.62 123 ILE B N 1
ATOM 2391 C CA . ILE B 1 123 ? -0.981 14.453 1.848 1 97.62 123 ILE B CA 1
ATOM 2392 C C . ILE B 1 123 ? 0.481 14.75 1.523 1 97.62 123 ILE B C 1
ATOM 2394 O O . ILE B 1 123 ? 1.387 14.188 2.143 1 97.62 123 ILE B O 1
ATOM 2398 N N . GLU B 1 124 ? 0.677 15.609 0.637 1 96.38 124 GLU B N 1
ATOM 2399 C CA . GLU B 1 124 ? 2.039 15.977 0.257 1 96.38 124 GLU B CA 1
ATOM 2400 C C . GLU B 1 124 ? 2.799 16.578 1.435 1 96.38 124 GLU B C 1
ATOM 2402 O O . GLU B 1 124 ? 3.965 16.25 1.663 1 96.38 124 GLU B O 1
ATOM 2407 N N . SER B 1 125 ? 2.135 17.406 2.145 1 96.38 125 SER B N 1
ATOM 2408 C CA . SER B 1 125 ? 2.752 18.062 3.293 1 96.38 125 SER B CA 1
ATOM 2409 C C . SER B 1 125 ? 3.119 17.062 4.375 1 96.38 125 SER B C 1
ATOM 2411 O O . SER B 1 125 ? 4.223 17.109 4.922 1 96.38 125 SER B O 1
ATOM 2413 N N . VAL B 1 126 ? 2.225 16.141 4.59 1 96.81 126 VAL B N 1
ATOM 2414 C CA . VAL B 1 126 ? 2.441 15.133 5.617 1 96.81 126 VAL B CA 1
ATOM 2415 C C . VAL B 1 126 ? 3.553 14.18 5.18 1 96.81 126 VAL B C 1
ATOM 2417 O O . VAL B 1 126 ? 4.395 13.789 5.988 1 96.81 126 VAL B O 1
ATOM 2420 N N . SER B 1 127 ? 3.605 13.844 3.926 1 93.5 127 SER B N 1
ATOM 2421 C CA . SER B 1 127 ? 4.52 12.828 3.412 1 93.5 127 SER B CA 1
ATOM 2422 C C . SER B 1 127 ? 5.93 13.391 3.246 1 93.5 127 SER B C 1
ATOM 2424 O O . SER B 1 127 ? 6.895 12.633 3.133 1 93.5 127 SER B O 1
ATOM 2426 N N . THR B 1 128 ? 6.094 14.664 3.105 1 81.81 128 THR B N 1
ATOM 2427 C CA . THR B 1 128 ? 7.395 15.258 2.83 1 81.81 128 THR B CA 1
ATOM 2428 C C . THR B 1 128 ? 8.258 15.273 4.086 1 81.81 128 THR B C 1
ATOM 2430 O O . THR B 1 128 ? 9.477 15.445 4.008 1 81.81 128 THR B O 1
ATOM 2433 N N . CYS B 1 129 ? 7.668 15.086 5.172 1 70.44 129 CYS B N 1
ATOM 2434 C CA . CYS B 1 129 ? 8.438 15.047 6.41 1 70.44 129 CYS B CA 1
ATOM 2435 C C . CYS B 1 129 ? 9.156 13.711 6.562 1 70.44 129 CYS B C 1
ATOM 2437 O O . CYS B 1 129 ? 9.875 13.5 7.547 1 70.44 129 CYS B O 1
ATOM 2439 N N . ALA B 1 130 ? 8.945 12.734 5.684 1 57.28 130 ALA B N 1
ATOM 2440 C CA . ALA B 1 130 ? 9.375 11.344 5.773 1 57.28 130 ALA B CA 1
ATOM 2441 C C . ALA B 1 130 ? 10.891 11.234 5.883 1 57.28 130 ALA B C 1
ATOM 2443 O O . ALA B 1 130 ? 11.414 10.281 6.457 1 57.28 130 ALA B O 1
ATOM 2444 N N . GLU B 1 131 ? 11.492 12.328 5.547 1 64.75 131 GLU B N 1
ATOM 2445 C CA . GLU B 1 131 ? 12.953 12.266 5.637 1 64.75 131 GLU B CA 1
ATOM 2446 C C . GLU B 1 131 ? 13.422 12.492 7.07 1 64.75 131 GLU B C 1
ATOM 2448 O O . GLU B 1 131 ? 14.609 12.312 7.371 1 64.75 131 GLU B O 1
ATOM 2453 N N . SER B 1 132 ? 12.367 12.758 7.812 1 70.44 132 SER B N 1
ATOM 2454 C CA . SER B 1 132 ? 12.742 12.992 9.203 1 70.44 132 SER B CA 1
ATOM 2455 C C . SER B 1 132 ? 13.148 11.695 9.898 1 70.44 132 SER B C 1
ATOM 2457 O O . SER B 1 132 ? 12.461 10.68 9.766 1 70.44 132 SER B O 1
ATOM 2459 N N . ALA B 1 133 ? 14.172 11.773 10.5 1 76.44 133 ALA B N 1
ATOM 2460 C CA . ALA B 1 133 ? 14.641 10.633 11.273 1 76.44 133 ALA B CA 1
ATOM 2461 C C . ALA B 1 133 ? 14.039 10.625 12.672 1 76.44 133 ALA B C 1
ATOM 2463 O O . ALA B 1 133 ? 14.266 9.688 13.445 1 76.44 133 ALA B O 1
ATOM 2464 N N . ASP B 1 134 ? 13.234 11.641 12.969 1 93.12 134 ASP B N 1
ATOM 2465 C CA . ASP B 1 134 ? 12.656 11.727 14.305 1 93.12 134 ASP B CA 1
ATOM 2466 C C . ASP B 1 134 ? 11.5 10.742 14.469 1 93.12 134 ASP B C 1
ATOM 2468 O O . ASP B 1 134 ? 10.523 10.797 13.719 1 93.12 134 ASP B O 1
ATOM 2472 N N . ASP B 1 135 ? 11.562 9.945 15.469 1 95.12 135 ASP B N 1
ATOM 2473 C CA . ASP B 1 135 ? 10.594 8.867 15.68 1 95.12 135 ASP B CA 1
ATOM 2474 C C . ASP B 1 135 ? 9.188 9.43 15.898 1 95.12 135 ASP B C 1
ATOM 2476 O O . ASP B 1 135 ? 8.203 8.859 15.414 1 95.12 135 ASP B O 1
ATOM 2480 N N . THR B 1 136 ? 9.117 10.453 16.641 1 96 136 THR B N 1
ATOM 2481 C CA . THR B 1 136 ? 7.816 11.039 16.938 1 96 136 THR B CA 1
ATOM 2482 C C . THR B 1 136 ? 7.176 11.609 15.68 1 96 136 THR B C 1
ATOM 2484 O O . THR B 1 136 ? 5.98 11.414 15.445 1 96 136 THR B O 1
ATOM 2487 N N . VAL B 1 137 ? 7.945 12.234 14.844 1 96.38 137 VAL B N 1
ATOM 2488 C CA . VAL B 1 137 ? 7.461 12.781 13.578 1 96.38 137 VAL B CA 1
ATOM 2489 C C . VAL B 1 137 ? 6.969 11.648 12.68 1 96.38 137 VAL B C 1
ATOM 2491 O O . VAL B 1 137 ? 5.871 11.727 12.117 1 96.38 137 VAL B O 1
ATOM 2494 N N . GLN B 1 138 ? 7.742 10.617 12.609 1 96.19 138 GLN B N 1
ATOM 2495 C CA . GLN B 1 138 ? 7.375 9.477 11.773 1 96.19 138 GLN B CA 1
ATOM 2496 C C . GLN B 1 138 ? 6.051 8.867 12.227 1 96.19 138 GLN B C 1
ATOM 2498 O O . GLN B 1 138 ? 5.199 8.539 11.398 1 96.19 138 GLN B O 1
ATOM 2503 N N . LEU B 1 139 ? 5.961 8.75 13.57 1 96.88 139 LEU B N 1
ATOM 2504 C CA . LEU B 1 139 ? 4.738 8.18 14.117 1 96.88 139 LEU B CA 1
ATOM 2505 C C . LEU B 1 139 ? 3.527 9.023 13.75 1 96.88 139 LEU B C 1
ATOM 2507 O O . LEU B 1 139 ? 2.498 8.5 13.32 1 96.88 139 LEU B O 1
ATOM 2511 N N . HIS B 1 140 ? 3.643 10.289 13.852 1 97 140 HIS B N 1
ATOM 2512 C CA . HIS B 1 140 ? 2.525 11.188 13.555 1 97 140 HIS B CA 1
ATOM 2513 C C . HIS B 1 140 ? 2.234 11.227 12.062 1 97 140 HIS B C 1
ATOM 2515 O O . HIS B 1 140 ? 1.08 11.367 11.656 1 97 140 HIS B O 1
ATOM 2521 N N . MET B 1 141 ? 3.264 11.016 11.234 1 97.44 141 MET B N 1
ATOM 2522 C CA . MET B 1 141 ? 3.066 10.898 9.797 1 97.44 141 MET B CA 1
ATOM 2523 C C . MET B 1 141 ? 2.195 9.695 9.461 1 97.44 141 MET B C 1
ATOM 2525 O O . MET B 1 141 ? 1.216 9.812 8.727 1 97.44 141 MET B O 1
ATOM 2529 N N . ILE B 1 142 ? 2.592 8.633 10.055 1 97.62 142 ILE B N 1
ATOM 2530 C CA . ILE B 1 142 ? 1.87 7.387 9.828 1 97.62 142 ILE B CA 1
ATOM 2531 C C . ILE B 1 142 ? 0.405 7.559 10.219 1 97.62 142 ILE B C 1
ATOM 2533 O O . ILE B 1 142 ? -0.495 7.223 9.445 1 97.62 142 ILE B O 1
ATOM 2537 N N . ASN B 1 143 ? 0.202 8.125 11.336 1 97.94 143 ASN B N 1
ATOM 2538 C CA . ASN B 1 143 ? -1.15 8.273 11.867 1 97.94 143 ASN B CA 1
ATOM 2539 C C . ASN B 1 143 ? -1.985 9.219 11.008 1 97.94 143 ASN B C 1
ATOM 2541 O O . ASN B 1 143 ? -3.16 8.953 10.75 1 97.94 143 ASN B O 1
ATOM 2545 N N . ALA B 1 144 ? -1.36 10.258 10.602 1 98.31 144 ALA B N 1
ATOM 2546 C CA . ALA B 1 144 ? -2.08 11.234 9.789 1 98.31 144 ALA B CA 1
ATOM 2547 C C . ALA B 1 144 ? -2.443 10.656 8.422 1 98.31 144 ALA B C 1
ATOM 2549 O O . ALA B 1 144 ? -3.566 10.836 7.945 1 98.31 144 ALA B O 1
ATOM 2550 N N . LEU B 1 145 ? -1.511 9.969 7.84 1 97.56 145 LEU B N 1
ATOM 2551 C CA . LEU B 1 145 ? -1.753 9.359 6.535 1 97.56 145 LEU B CA 1
ATOM 2552 C C . LEU B 1 145 ? -2.838 8.289 6.629 1 97.56 145 LEU B C 1
ATOM 2554 O O . LEU B 1 145 ? -3.738 8.242 5.789 1 97.56 145 LEU B O 1
ATOM 2558 N N . CYS B 1 146 ? -2.74 7.539 7.664 1 97.62 146 CYS B N 1
ATOM 2559 C CA . CYS B 1 146 ? -3.746 6.508 7.891 1 97.62 146 CYS B CA 1
ATOM 2560 C C . CYS B 1 146 ? -5.125 7.125 8.086 1 97.62 146 CYS B C 1
ATOM 2562 O O . CYS B 1 146 ? -6.102 6.68 7.477 1 97.62 146 CYS B O 1
ATOM 2564 N N . ALA B 1 147 ? -5.234 8.125 8.914 1 98.12 147 ALA B N 1
ATOM 2565 C CA . ALA B 1 147 ? -6.5 8.812 9.172 1 98.12 147 ALA B CA 1
ATOM 2566 C C . ALA B 1 147 ? -7.113 9.336 7.879 1 98.12 147 ALA B C 1
ATOM 2568 O O . ALA B 1 147 ? -8.328 9.227 7.672 1 98.12 147 ALA B O 1
ATOM 2569 N N . ALA B 1 148 ? -6.297 9.836 6.996 1 97.75 148 ALA B N 1
ATOM 2570 C CA . ALA B 1 148 ? -6.793 10.43 5.754 1 97.75 148 ALA B CA 1
ATOM 2571 C C . ALA B 1 148 ? -7.387 9.359 4.84 1 97.75 148 ALA B C 1
ATOM 2573 O O . ALA B 1 148 ? -8.43 9.578 4.219 1 97.75 148 ALA B O 1
ATOM 2574 N N . VAL B 1 149 ? -6.797 8.242 4.789 1 96.5 149 VAL B N 1
ATOM 2575 C CA . VAL B 1 149 ? -7.227 7.195 3.865 1 96.5 149 VAL B CA 1
ATOM 2576 C C . VAL B 1 149 ? -8.477 6.512 4.406 1 96.5 149 VAL B C 1
ATOM 2578 O O . VAL B 1 149 ? -9.391 6.184 3.645 1 96.5 149 VAL B O 1
ATOM 2581 N N . ILE B 1 150 ? -8.562 6.34 5.656 1 95.94 150 ILE B N 1
ATOM 2582 C CA . ILE B 1 150 ? -9.672 5.586 6.23 1 95.94 150 ILE B CA 1
ATOM 2583 C C . ILE B 1 150 ? -10.859 6.516 6.469 1 95.94 150 ILE B C 1
ATOM 2585 O O . ILE B 1 150 ? -11.992 6.059 6.641 1 95.94 150 ILE B O 1
ATOM 2589 N N . SER B 1 151 ? -10.594 7.789 6.508 1 95.12 151 SER B N 1
ATOM 2590 C CA . SER B 1 151 ? -11.633 8.781 6.754 1 95.12 151 SER B CA 1
ATOM 2591 C C . SER B 1 151 ? -12.773 8.648 5.758 1 95.12 151 SER B C 1
ATOM 2593 O O . SER B 1 151 ? -12.547 8.383 4.574 1 95.12 151 SER B O 1
ATOM 2595 N N . GLN B 1 152 ? -13.977 8.891 6.207 1 92.75 152 GLN B N 1
ATOM 2596 C CA . GLN B 1 152 ? -15.148 8.875 5.336 1 92.75 152 GLN B CA 1
ATOM 2597 C C . GLN B 1 152 ? -15.398 10.25 4.715 1 92.75 152 GLN B C 1
ATOM 2599 O O . GLN B 1 152 ? -16.203 10.383 3.799 1 92.75 152 GLN B O 1
ATOM 2604 N N . THR B 1 153 ? -14.617 11.195 5.227 1 94.5 153 THR B N 1
ATOM 2605 C CA . THR B 1 153 ? -14.875 12.562 4.785 1 94.5 153 THR B CA 1
ATOM 2606 C C . THR B 1 153 ? -13.797 13.039 3.82 1 94.5 153 THR B C 1
ATOM 2608 O O . THR B 1 153 ? -13.984 14.016 3.094 1 94.5 153 THR B O 1
ATOM 2611 N N . CYS B 1 154 ? -12.617 12.359 3.822 1 95.19 154 CYS B N 1
ATOM 2612 C CA . CYS B 1 154 ? -11.539 12.672 2.893 1 95.19 154 CYS B CA 1
ATOM 2613 C C . CYS B 1 154 ? -11.594 11.773 1.667 1 95.19 154 CYS B C 1
ATOM 2615 O O . CYS B 1 154 ? -11.93 10.586 1.775 1 95.19 154 CYS B O 1
ATOM 2617 N N . GLU B 1 155 ? -11.312 12.383 0.52 1 93.75 155 GLU B N 1
ATOM 2618 C CA . GLU B 1 155 ? -11.234 11.609 -0.712 1 93.75 155 GLU B CA 1
ATOM 2619 C C . GLU B 1 155 ? -9.812 11.555 -1.245 1 93.75 155 GLU B C 1
ATOM 2621 O O . GLU B 1 155 ? -9.461 12.281 -2.176 1 93.75 155 GLU B O 1
ATOM 2626 N N . VAL B 1 156 ? -9.023 10.695 -0.657 1 95 156 VAL B N 1
ATOM 2627 C CA . VAL B 1 156 ? -7.66 10.477 -1.132 1 95 156 VAL B CA 1
ATOM 2628 C C . VAL B 1 156 ? -7.68 9.586 -2.369 1 95 156 VAL B C 1
ATOM 2630 O O . VAL B 1 156 ? -8.336 8.539 -2.379 1 95 156 VAL B O 1
ATOM 2633 N N . HIS B 1 157 ? -6.992 9.914 -3.422 1 89.62 157 HIS B N 1
ATOM 2634 C CA . HIS B 1 157 ? -7.129 9.18 -4.676 1 89.62 157 HIS B CA 1
ATOM 2635 C C . HIS B 1 157 ? -5.852 9.266 -5.504 1 89.62 157 HIS B C 1
ATOM 2637 O O . HIS B 1 157 ? -4.965 10.07 -5.211 1 89.62 157 HIS B O 1
ATOM 2643 N N . GLY B 1 158 ? -5.812 8.305 -6.398 1 87.62 158 GLY B N 1
ATOM 2644 C CA . GLY B 1 158 ? -4.793 8.383 -7.434 1 87.62 158 GLY B CA 1
ATOM 2645 C C . GLY B 1 158 ? -3.389 8.531 -6.879 1 87.62 158 GLY B C 1
ATOM 2646 O O . GLY B 1 158 ? -2.936 7.688 -6.102 1 87.62 158 GLY B O 1
ATOM 2647 N N . LYS B 1 159 ? -2.812 9.656 -7.301 1 88 159 LYS B N 1
ATOM 2648 C CA . LYS B 1 159 ? -1.404 9.906 -7.012 1 88 159 LYS B CA 1
ATOM 2649 C C . LYS B 1 159 ? -1.168 10.039 -5.512 1 88 159 LYS B C 1
ATOM 2651 O O . LYS B 1 159 ? -0.186 9.516 -4.98 1 88 159 LYS B O 1
ATOM 2656 N N . THR B 1 160 ? -2.049 10.695 -4.867 1 93.94 160 THR B N 1
ATOM 2657 C CA . THR B 1 160 ? -1.837 10.914 -3.441 1 93.94 160 THR B CA 1
ATOM 2658 C C . THR B 1 160 ? -2.07 9.633 -2.656 1 93.94 160 THR B C 1
ATOM 2660 O O . THR B 1 160 ? -1.442 9.406 -1.619 1 93.94 160 THR B O 1
ATOM 2663 N N . LEU B 1 161 ? -2.967 8.828 -3.168 1 94.44 161 LEU B N 1
ATOM 2664 C CA . LEU B 1 161 ? -3.15 7.52 -2.545 1 94.44 161 LEU B CA 1
ATOM 2665 C C . LEU B 1 161 ? -1.875 6.691 -2.635 1 94.44 161 LEU B C 1
ATOM 2667 O O . LEU B 1 161 ? -1.424 6.129 -1.634 1 94.44 161 LEU B O 1
ATOM 2671 N N . ILE B 1 162 ? -1.283 6.672 -3.723 1 92.88 162 ILE B N 1
ATOM 2672 C CA . ILE B 1 162 ? -0.04 5.941 -3.953 1 92.88 162 ILE B CA 1
ATOM 2673 C C . ILE B 1 162 ? 1.067 6.523 -3.076 1 92.88 162 ILE B C 1
ATOM 2675 O O . ILE B 1 162 ? 1.836 5.777 -2.463 1 92.88 162 ILE B O 1
ATOM 2679 N N . GLN B 1 163 ? 1.116 7.781 -3.072 1 93.75 163 GLN B N 1
ATOM 2680 C CA . GLN B 1 163 ? 2.111 8.453 -2.244 1 93.75 163 GLN B CA 1
ATOM 2681 C C . GLN B 1 163 ? 1.979 8.047 -0.781 1 93.75 163 GLN B C 1
ATOM 2683 O O . GLN B 1 163 ? 2.98 7.785 -0.11 1 93.75 163 GLN B O 1
ATOM 2688 N N . THR B 1 164 ? 0.773 8.031 -0.289 1 95.88 164 THR B N 1
ATOM 2689 C CA . THR B 1 164 ? 0.495 7.652 1.092 1 95.88 164 THR B CA 1
ATOM 2690 C C . THR B 1 164 ? 0.979 6.23 1.37 1 95.88 164 THR B C 1
ATOM 2692 O O . THR B 1 164 ? 1.707 5.996 2.338 1 95.88 164 THR B O 1
ATOM 2695 N N . VAL B 1 165 ? 0.646 5.395 0.526 1 94.75 165 VAL B N 1
ATOM 2696 C CA . VAL B 1 165 ? 0.994 3.986 0.684 1 94.75 165 VAL B CA 1
ATOM 2697 C C . VAL B 1 165 ? 2.508 3.814 0.593 1 94.75 165 VAL B C 1
ATOM 2699 O O . VAL B 1 165 ? 3.115 3.15 1.437 1 94.75 165 VAL B O 1
ATOM 2702 N N . SER B 1 166 ? 3.08 4.395 -0.364 1 94.06 166 SER B N 1
ATOM 2703 C CA . SER B 1 166 ? 4.527 4.32 -0.547 1 94.06 166 SER B CA 1
ATOM 2704 C C . SER B 1 166 ? 5.266 4.836 0.682 1 94.06 166 SER B C 1
ATOM 2706 O O . SER B 1 166 ? 6.25 4.234 1.119 1 94.06 166 SER B O 1
ATOM 2708 N N . THR B 1 167 ? 4.805 5.918 1.21 1 94.69 167 THR B N 1
ATOM 2709 C CA . THR B 1 167 ? 5.43 6.488 2.398 1 94.69 167 THR B CA 1
ATOM 2710 C C . THR B 1 167 ? 5.344 5.52 3.572 1 94.69 167 THR B C 1
ATOM 2712 O O . THR B 1 167 ? 6.332 5.297 4.277 1 94.69 167 THR B O 1
ATOM 2715 N N . CYS B 1 168 ? 4.211 4.906 3.742 1 95.31 168 CYS B N 1
ATOM 2716 C CA . CYS B 1 168 ? 4.031 3.969 4.844 1 95.31 168 CYS B CA 1
ATOM 2717 C C . CYS B 1 168 ? 4.895 2.729 4.652 1 95.31 168 CYS B C 1
ATOM 2719 O O . CYS B 1 168 ? 5.48 2.221 5.609 1 95.31 168 CYS B O 1
ATOM 2721 N N . VAL B 1 169 ? 4.969 2.27 3.436 1 93.12 169 VAL B N 1
ATOM 2722 C CA . VAL B 1 169 ? 5.828 1.123 3.152 1 93.12 169 VAL B CA 1
ATOM 2723 C C . VAL B 1 169 ? 7.281 1.481 3.443 1 93.12 169 VAL B C 1
ATOM 2725 O O . VAL B 1 169 ? 8.016 0.685 4.031 1 93.12 169 VAL B O 1
ATOM 2728 N N . THR B 1 170 ? 7.672 2.654 3.043 1 92.81 170 THR B N 1
ATOM 2729 C CA . THR B 1 170 ? 9.039 3.115 3.275 1 92.81 170 THR B CA 1
ATOM 2730 C C . THR B 1 170 ? 9.336 3.178 4.77 1 92.81 170 THR B C 1
ATOM 2732 O O . THR B 1 170 ? 10.406 2.742 5.211 1 92.81 170 THR B O 1
ATOM 2735 N N . LEU B 1 171 ? 8.43 3.674 5.523 1 94.88 171 LEU B N 1
ATOM 2736 C CA . LEU B 1 171 ? 8.625 3.773 6.965 1 94.88 171 LEU B CA 1
ATOM 2737 C C . LEU B 1 171 ? 8.656 2.391 7.605 1 94.88 171 LEU B C 1
ATOM 2739 O O . LEU B 1 171 ? 9.438 2.15 8.531 1 94.88 171 LEU B O 1
ATOM 2743 N N . HIS B 1 172 ? 7.797 1.541 7.168 1 94.5 172 HIS B N 1
ATOM 2744 C CA . HIS B 1 172 ? 7.82 0.163 7.648 1 94.5 172 HIS B CA 1
ATOM 2745 C C . HIS B 1 172 ? 9.18 -0.482 7.395 1 94.5 172 HIS B C 1
ATOM 2747 O O . HIS B 1 172 ? 9.711 -1.186 8.258 1 94.5 172 HIS B O 1
ATOM 2753 N N . ARG B 1 173 ? 9.672 -0.146 6.293 1 91 173 ARG B N 1
ATOM 2754 C CA . ARG B 1 173 ? 10.898 -0.785 5.836 1 91 173 ARG B CA 1
ATOM 2755 C C . ARG B 1 173 ? 12.125 -0.134 6.473 1 91 173 ARG B C 1
ATOM 2757 O O . ARG B 1 173 ? 13.055 -0.825 6.887 1 91 173 ARG B O 1
ATOM 2764 N N . ASP B 1 174 ? 12.172 1.186 6.562 1 92.56 174 ASP B N 1
ATOM 2765 C CA . ASP B 1 174 ? 13.43 1.9 6.766 1 92.56 174 ASP B CA 1
ATOM 2766 C C . ASP B 1 174 ? 13.5 2.488 8.172 1 92.56 174 ASP B C 1
ATOM 2768 O O . ASP B 1 174 ? 14.578 2.891 8.625 1 92.56 174 ASP B O 1
ATOM 2772 N N . SER B 1 175 ? 12.32 2.621 8.867 1 94.25 175 SER B N 1
ATOM 2773 C CA . SER B 1 175 ? 12.367 3.221 10.195 1 94.25 175 SER B CA 1
ATOM 2774 C C . SER B 1 175 ? 13.281 2.432 11.125 1 94.25 175 SER B C 1
ATOM 2776 O O . SER B 1 175 ? 13.281 1.2 11.102 1 94.25 175 SER B O 1
ATOM 2778 N N . LYS B 1 176 ? 14.047 3.082 11.992 1 94.5 176 LYS B N 1
ATOM 2779 C CA . LYS B 1 176 ? 14.914 2.434 12.969 1 94.5 176 LYS B CA 1
ATOM 2780 C C . LYS B 1 176 ? 14.141 2.055 14.227 1 94.5 176 LYS B C 1
ATOM 2782 O O . LYS B 1 176 ? 14.641 1.304 15.07 1 94.5 176 LYS B O 1
ATOM 2787 N N . SER B 1 177 ? 12.953 2.611 14.352 1 95.62 177 SER B N 1
ATOM 2788 C CA . SER B 1 177 ? 12.078 2.33 15.477 1 95.62 177 SER B CA 1
ATOM 2789 C C . SER B 1 177 ? 11.164 1.145 15.188 1 95.62 177 SER B C 1
ATOM 2791 O O . SER B 1 177 ? 10.305 1.22 14.312 1 95.62 177 SER B O 1
ATOM 2793 N N . ALA B 1 178 ? 11.328 0.084 15.945 1 96.19 178 ALA B N 1
ATOM 2794 C CA . ALA B 1 178 ? 10.461 -1.085 15.781 1 96.19 178 ALA B CA 1
ATOM 2795 C C . ALA B 1 178 ? 8.992 -0.715 15.969 1 96.19 178 ALA B C 1
ATOM 2797 O O . ALA B 1 178 ? 8.117 -1.259 15.297 1 96.19 178 ALA B O 1
ATOM 2798 N N . THR B 1 179 ? 8.75 0.148 16.906 1 97.06 179 THR B N 1
ATOM 2799 C CA . THR B 1 179 ? 7.398 0.629 17.156 1 97.06 179 THR B CA 1
ATOM 2800 C C . THR B 1 179 ? 6.824 1.288 15.906 1 97.06 179 THR B C 1
ATOM 2802 O O . THR B 1 179 ? 5.703 0.977 15.492 1 97.06 179 THR B O 1
ATOM 2805 N N . ASN B 1 180 ? 7.582 2.146 15.227 1 96.62 180 ASN B N 1
ATOM 2806 C CA . ASN B 1 180 ? 7.125 2.834 14.023 1 96.62 180 ASN B CA 1
ATOM 2807 C C . ASN B 1 180 ? 6.957 1.869 12.852 1 96.62 180 ASN B C 1
ATOM 2809 O O . ASN B 1 180 ? 6.051 2.027 12.031 1 96.62 180 ASN B O 1
ATOM 2813 N N . GLN B 1 181 ? 7.836 0.886 12.789 1 95.81 181 GLN B N 1
ATOM 2814 C CA . GLN B 1 181 ? 7.672 -0.146 11.766 1 95.81 181 GLN B CA 1
ATOM 2815 C C . GLN B 1 181 ? 6.34 -0.874 11.93 1 95.81 181 GLN B C 1
ATOM 2817 O O . GLN B 1 181 ? 5.613 -1.072 10.953 1 95.81 181 GLN B O 1
ATOM 2822 N N . ARG B 1 182 ? 6.043 -1.238 13.133 1 96.31 182 ARG B N 1
ATOM 2823 C CA . ARG B 1 182 ? 4.797 -1.945 13.422 1 96.31 182 ARG B CA 1
ATOM 2824 C C . ARG B 1 182 ? 3.588 -1.05 13.172 1 96.31 182 ARG B C 1
ATOM 2826 O O . ARG B 1 182 ? 2.578 -1.5 12.633 1 96.31 182 ARG B O 1
ATOM 2833 N N . MET B 1 183 ? 3.734 0.211 13.539 1 97.25 183 MET B N 1
ATOM 2834 C CA . MET B 1 183 ? 2.639 1.154 13.336 1 97.25 183 MET B CA 1
ATOM 2835 C C . MET B 1 183 ? 2.367 1.359 11.844 1 97.25 183 MET B C 1
ATOM 2837 O O . MET B 1 183 ? 1.211 1.449 11.43 1 97.25 183 MET B O 1
ATOM 2841 N N . ALA B 1 184 ? 3.447 1.401 11.109 1 96.69 184 ALA B N 1
ATOM 2842 C CA . ALA B 1 184 ? 3.297 1.547 9.664 1 96.69 184 ALA B CA 1
ATOM 2843 C C . ALA B 1 184 ? 2.615 0.323 9.055 1 96.69 184 ALA B C 1
ATOM 2845 O O . ALA B 1 184 ? 1.735 0.453 8.203 1 96.69 184 ALA B O 1
ATOM 2846 N N . GLN B 1 185 ? 2.992 -0.801 9.531 1 94.75 185 GLN B N 1
ATOM 2847 C CA . GLN B 1 185 ? 2.365 -2.043 9.094 1 94.75 185 GLN B CA 1
ATOM 2848 C C . GLN B 1 185 ? 0.875 -2.055 9.422 1 94.75 185 GLN B C 1
ATOM 2850 O O . GLN B 1 185 ? 0.05 -2.428 8.586 1 94.75 185 GLN B O 1
ATOM 2855 N N . THR B 1 186 ? 0.571 -1.729 10.633 1 96.06 186 THR B N 1
ATOM 2856 C CA . THR B 1 186 ? -0.818 -1.682 11.078 1 96.06 186 THR B CA 1
ATOM 2857 C C . THR B 1 186 ? -1.617 -0.684 10.242 1 96.06 186 THR B C 1
ATOM 2859 O O . THR B 1 186 ? -2.727 -0.986 9.797 1 96.06 186 THR B O 1
ATOM 2862 N N . ALA B 1 187 ? -1.063 0.458 10 1 96.69 187 ALA B N 1
ATOM 2863 C CA . ALA B 1 187 ? -1.721 1.482 9.195 1 96.69 187 ALA B CA 1
ATOM 2864 C C . ALA B 1 187 ? -2.021 0.965 7.793 1 96.69 187 ALA B C 1
ATOM 2866 O O . ALA B 1 187 ? -3.135 1.133 7.289 1 96.69 187 ALA B O 1
ATOM 2867 N N . LEU B 1 188 ? -1.063 0.297 7.219 1 94.56 188 LEU B N 1
ATOM 2868 C CA . LEU B 1 188 ? -1.233 -0.263 5.883 1 94.56 188 LEU B CA 1
ATOM 2869 C C . LEU B 1 188 ? -2.365 -1.286 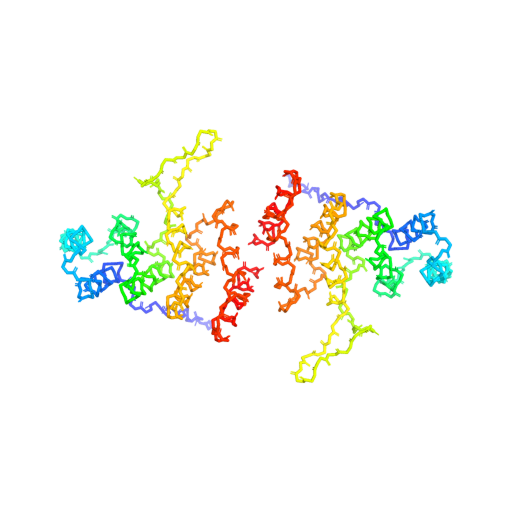5.863 1 94.56 188 LEU B C 1
ATOM 2871 O O . LEU B 1 188 ? -3.193 -1.283 4.953 1 94.56 188 LEU B O 1
ATOM 2875 N N . THR B 1 189 ? -2.414 -2.104 6.852 1 93 189 THR B N 1
ATOM 2876 C CA . THR B 1 189 ? -3.469 -3.107 6.953 1 93 189 THR B CA 1
ATOM 2877 C C . THR B 1 189 ? -4.836 -2.443 7.094 1 93 189 THR B C 1
ATOM 2879 O O . THR B 1 189 ? -5.809 -2.877 6.477 1 93 189 THR B O 1
ATOM 2882 N N . GLN B 1 190 ? -4.875 -1.403 7.816 1 92.75 190 GLN B N 1
ATOM 2883 C CA . GLN B 1 190 ? -6.133 -0.688 8.016 1 92.75 190 GLN B CA 1
ATOM 2884 C C . GLN B 1 190 ? -6.605 -0.038 6.719 1 92.75 190 GLN B C 1
ATOM 2886 O O . GLN B 1 190 ? -7.801 -0.043 6.418 1 92.75 190 GLN B O 1
ATOM 2891 N N . MET B 1 191 ? -5.645 0.483 5.992 1 92.94 191 MET B N 1
ATOM 2892 C CA . MET B 1 191 ? -5.977 1.157 4.742 1 92.94 191 MET B CA 1
ATOM 2893 C C . MET B 1 191 ? -6.535 0.169 3.723 1 92.94 191 MET B C 1
ATOM 2895 O O . MET B 1 191 ? -7.328 0.543 2.859 1 92.94 191 MET B O 1
ATOM 2899 N N . LEU B 1 192 ? -6 -1.053 3.809 1 87.88 192 LEU B N 1
ATOM 2900 C CA . LEU B 1 192 ? -6.32 -2.074 2.818 1 87.88 192 LEU B CA 1
ATOM 2901 C C . LEU B 1 192 ? -7.574 -2.846 3.219 1 87.88 192 LEU B C 1
ATOM 2903 O O . LEU B 1 192 ? -8.109 -3.625 2.428 1 87.88 192 LEU B O 1
ATOM 2907 N N . SER B 1 193 ? -8.117 -2.844 4.367 1 76.69 193 SER B N 1
ATOM 2908 C CA . SER B 1 193 ? -9.289 -3.568 4.848 1 76.69 193 SER B CA 1
ATOM 2909 C C . SER B 1 193 ? -10.578 -2.805 4.539 1 76.69 193 SER B C 1
ATOM 2911 O O . SER B 1 193 ? -10.562 -1.577 4.43 1 76.69 193 SER B O 1
#

Nearest PDB structures (foldseek):
  5ee5-assembly1_A  TM=8.926E-01  e=4.594E-11  Homo sapiens
  5j5c-assembly1_B  TM=7.948E-01  e=9.854E-10  Homo sapiens
  8or2-assembly1_C  TM=3.677E-01  e=9.125E-01  Homo sapiens
  4l7m-assembly2_B  TM=3.863E-01  e=1.473E+00  Thermococcus onnurineus NA1
  8gad-assembly1_A  TM=4.658E-01  e=4.651E+00  synthetic construct

InterPro domains:
  IPR032629 Mon2/Sec7/BIG1-like, dimerisation and cyclophilin-binding domain [PF16213] (18-192)

Secondary structure (DSSP, 8-state):
----------------HHHHHHHHHHHHHHHS-TT-HHHHHHHHHHHHHHHTS-TT-TT--GGGGHHHHHHHHT-TT-HHHHHHHHHHHHHHHHTTS----SB-SS-PPPTTSPPPBHHHHHHHHHHGGGG---HHHHHHHHHHHHHHHH-SS----HHHHHHHHHHHHHHHHH-S-HHHHHHHHHHHHHHH-/----------------HHHHHHHHHHHHHHHS-TT-HHHHHHHHHHHHHHHTS-TT-TT--GGGGHHHHHHHHT-TT-HHHHHHHHHHHHHHHHTTS----SB-SS-PPPTTSPPPBHHHHHHHHHHGGGG---HHHHHHHHHHHHHHHH-SS----HHHHHHHHHHHHHHHHH-S-HHHHHHHHHHHHHHH-

Organism: Polarella glacialis (NCBI:txid89957)

Solvent-accessible surface area (backbone atoms only — not comparable to full-atom values): 21209 Å² total; per-residue (Å²): 137,86,84,78,78,76,71,80,70,74,66,61,85,78,78,51,60,58,58,57,49,47,52,40,40,50,52,37,52,72,58,49,57,80,88,46,47,68,43,47,50,41,33,54,52,51,51,53,54,56,70,68,45,67,88,75,48,74,86,66,49,48,60,82,57,40,66,38,45,47,45,30,41,62,40,77,93,37,62,68,33,25,30,50,31,33,46,39,53,24,50,32,28,68,72,56,34,34,33,30,80,51,73,28,88,87,52,79,48,58,91,94,49,69,79,41,31,28,40,52,53,52,52,48,44,51,56,66,45,65,81,49,85,46,66,65,42,48,45,28,34,42,49,27,50,37,32,40,61,64,30,90,62,31,80,68,48,72,69,54,40,49,48,48,50,47,50,32,47,45,37,35,69,66,47,87,42,68,68,46,18,51,48,20,50,51,36,52,51,56,44,49,101,136,85,80,78,77,76,72,79,70,74,68,61,85,76,79,53,60,58,57,58,48,48,53,40,41,52,52,37,51,72,60,49,56,79,88,44,48,70,41,48,50,41,34,53,52,51,50,52,53,55,68,68,46,66,88,75,47,72,86,65,50,47,59,80,59,40,65,37,44,48,44,30,41,61,40,77,93,37,61,69,32,25,31,48,31,33,46,39,52,24,50,32,28,68,72,56,33,35,32,27,79,50,72,27,87,86,52,80,47,57,90,96,47,71,79,41,32,28,40,51,53,52,51,49,41,52,55,65,46,65,79,48,83,47,64,65,40,49,45,27,34,43,50,26,49,36,32,38,60,64,30,91,61,29,83,68,48,71,69,52,39,50,49,48,51,46,50,33,46,47,37,36,68,66,46,89,43,67,67,47,19,49,49,20,48,50,36,51,51,57,44,49,101

Sequence (386 aa):
MIQTTQSFEVRGPERQVDVVLKDTLQKILAAAPRRLKELRDECEAELKRLDSLPATGAGVTADEFFASLKLACEASGLPKVVSIALEGIQKLISYGFLTGRGRDPFKAAEPGQPPRQLIDTVIESVSTCAESADDTVQLHMINALCAAVISQTCEVHGKTLIQTVSTCVTLHRDSKSATNQRMAQTALTQMLSMIQTTQSFEVRGPERQVDVVLKDTLQKILAAAPRRLKELRDECEAELKRLDSLPATGAGVTADEFFASLKLACEASGLPKVVSIALEGIQKLISYGFLTGRGRDPFKAAEPGQPPRQLIDTVIESVSTCAESADDTVQLHMINALCAAVISQTCEVHGKTLIQTVSTCVTLHRDSKSATNQRMAQTALTQMLS

pLDDT: mean 88.62, std 17.5, range [23.33, 98.75]

Foldseek 3Di:
DDPDPPPCCVVPPLPQLLVLLLVLLVQLLVQDDVVLVVLNVLSVVVNVVSVPDDPVSPPAACLVSCVSLLSQLVPPPRLSSNLSSLQSLLVSLLSLRHAQAAFCPPDADDPPDDGGTRVQSVLVSLLVSLPDLDPSSLLSSLSNLLSQLLGPRYDQDDPSVVSSLVSLVCQLVPHPDPVSVVSSVVSNVSSVD/DDPPPPPCCVVPDLPQLLVLLLVLLVQLLVQDDVVLVVLNVLSVVVNVVSVPDDPVSPPAACLVSCVSLLSQLVPPPRLSSNLSSLQSLLVCLLSLRHAQAAFCPPDADDPPDDGGTRVQSVLVSLLVCLPDLDPSSLLSSLSNLLSQLLGPRYDQDDPSVVSSLVSLVCCLVPHPDPVSVVSSVVSNVSSVD

Radius of gyration: 26.0 Å; Cα contacts (8 Å, |Δi|>4): 511; chains: 2; bounding box: 65×76×49 Å